Protein AF-A0A661P0Q5-F1 (afdb_monomer)

Nearest PDB structures (foldseek):
  8glv-assembly1_Eb  TM=7.085E-01  e=5.669E-01  Chlamydomonas reinhardtii
  8ebs-assembly1_H  TM=3.332E-01  e=5.774E-02  Homo sapiens

Sequence (485 aa):
MFAKGRRFFLLPCLLALVVTNSSCSRRFPGGDLSALDQKLLGICRDGPGAVAVLDERYDDYWGNGYDTTSYLMLGEEEGGSTTGAPTRRMAVHHLVLKIVSPRGTKNASTFTVEHYREKVPPVEVHLWAADGHEKKVNVQATRTVPLVDWPCENGFPRQTTFRIGPLAVGDIVEIIKPVSGPNQLIWHFGSSRFCVQRSRVVFGHPDDEYRADMQALVVDASGGVKLTSLPGEYPLTFELTRPLPPLSPERIPFVLLSPHCPGWSNLRGRIFKTALWMARAGKVTGRKQVNPFLASSVKDNQKARRIATLASWMNRSIHLDPAPATYWYRWMPVEPAFKTASKRHGPPGNWAVLAFRVLEDAGLKPRLALIHSNPKNPFQHDIPTVAQMDTLAVVVDDETGKTHWLVPGIEYQPEDQPPGSLRGKKALLLERWWLDREQGAGRCQPELETTFSCQISTPEPVELQLVSIGYEEQQQQVERGATLH

pLDDT: mean 80.76, std 18.38, range [28.03, 97.88]

Structure (mmCIF, N/CA/C/O backbone):
data_AF-A0A661P0Q5-F1
#
_entry.id   AF-A0A661P0Q5-F1
#
loop_
_atom_site.group_PDB
_atom_site.id
_atom_site.type_symbol
_atom_site.label_atom_id
_atom_site.label_alt_id
_atom_site.label_comp_id
_atom_site.label_asym_id
_atom_site.label_entity_id
_atom_site.label_seq_id
_atom_site.pdbx_PDB_ins_code
_atom_site.Cartn_x
_atom_site.Cartn_y
_atom_site.Cartn_z
_atom_site.occupancy
_atom_site.B_iso_or_equiv
_atom_site.auth_seq_id
_atom_site.auth_comp_id
_atom_site.auth_asym_id
_atom_site.auth_atom_id
_atom_site.pdbx_PDB_model_num
ATOM 1 N N . MET A 1 1 ? 93.547 -6.691 -13.076 1.00 34.06 1 MET A N 1
ATOM 2 C CA . MET A 1 1 ? 93.535 -5.212 -13.105 1.00 34.06 1 MET A CA 1
ATOM 3 C C . MET A 1 1 ? 92.593 -4.755 -14.202 1.00 34.06 1 MET A C 1
ATOM 5 O O . MET A 1 1 ? 92.570 -5.361 -15.262 1.00 34.06 1 MET A O 1
ATOM 9 N N . PHE A 1 2 ? 91.775 -3.762 -13.867 1.00 33.06 2 PHE A N 1
ATOM 10 C CA . PHE A 1 2 ? 90.702 -3.140 -14.641 1.00 33.06 2 PHE A CA 1
ATOM 11 C C . PHE A 1 2 ? 90.992 -2.927 -16.134 1.00 33.06 2 PHE A C 1
ATOM 13 O O . PHE A 1 2 ? 92.068 -2.447 -16.470 1.00 33.06 2 PHE A O 1
ATOM 20 N N . ALA A 1 3 ? 89.981 -3.124 -16.991 1.00 28.03 3 ALA A N 1
ATOM 21 C CA . ALA A 1 3 ? 89.328 -2.008 -17.692 1.00 28.03 3 ALA A CA 1
ATOM 22 C C . ALA A 1 3 ? 88.179 -2.455 -18.626 1.00 28.03 3 ALA A C 1
ATOM 24 O O . ALA A 1 3 ? 88.265 -3.486 -19.282 1.00 28.03 3 ALA A O 1
ATOM 25 N N . LYS A 1 4 ? 87.202 -1.538 -18.754 1.00 32.31 4 LYS A N 1
ATOM 26 C CA . LYS A 1 4 ? 86.130 -1.396 -19.768 1.00 32.31 4 LYS A CA 1
ATOM 27 C C . LYS A 1 4 ? 84.891 -2.281 -19.565 1.00 32.31 4 LYS A C 1
ATOM 29 O O . LYS A 1 4 ? 84.988 -3.487 -19.459 1.00 32.31 4 LYS A O 1
ATOM 34 N N . GLY A 1 5 ? 83.668 -1.759 -19.529 1.00 30.59 5 GLY A N 1
ATOM 35 C CA . GLY A 1 5 ? 83.180 -0.407 -19.803 1.00 30.59 5 GLY A CA 1
ATOM 36 C C . GLY A 1 5 ? 81.699 -0.507 -20.184 1.00 30.59 5 GLY A C 1
ATOM 37 O O . GLY A 1 5 ? 81.347 -1.231 -21.104 1.00 30.59 5 GLY A O 1
ATOM 38 N N . ARG A 1 6 ? 80.841 0.176 -19.422 1.00 34.22 6 ARG A N 1
ATOM 39 C CA . ARG A 1 6 ? 79.371 0.199 -19.521 1.00 34.22 6 ARG A CA 1
ATOM 40 C C . ARG A 1 6 ? 78.865 0.703 -20.882 1.00 34.22 6 ARG A C 1
ATOM 42 O O . ARG A 1 6 ? 79.407 1.687 -21.377 1.00 34.22 6 ARG A O 1
ATOM 49 N N . ARG A 1 7 ? 77.726 0.160 -21.342 1.00 32.09 7 ARG A N 1
ATOM 50 C CA . ARG A 1 7 ? 76.443 0.862 -21.633 1.00 32.09 7 ARG A CA 1
ATOM 51 C C . ARG A 1 7 ? 75.564 -0.017 -22.539 1.00 32.09 7 ARG A C 1
ATOM 53 O O . ARG A 1 7 ? 75.745 -0.023 -23.749 1.00 32.09 7 ARG A O 1
ATOM 60 N N . PHE A 1 8 ? 74.589 -0.715 -21.956 1.00 31.81 8 PHE A N 1
ATOM 61 C CA . PHE A 1 8 ? 73.425 -1.190 -22.707 1.00 31.81 8 PHE A CA 1
ATOM 62 C C . PHE A 1 8 ? 72.398 -0.056 -22.740 1.00 31.81 8 PHE A C 1
ATOM 64 O O . PHE A 1 8 ? 71.901 0.375 -21.701 1.00 31.81 8 PHE A O 1
ATOM 71 N N . PHE A 1 9 ? 72.142 0.459 -23.940 1.00 35.09 9 PHE A N 1
ATOM 72 C CA . PHE A 1 9 ? 71.012 1.331 -24.227 1.00 35.09 9 PHE A CA 1
ATOM 73 C C . PHE A 1 9 ? 69.733 0.487 -24.194 1.00 35.09 9 PHE A C 1
ATOM 75 O O . PHE A 1 9 ? 69.545 -0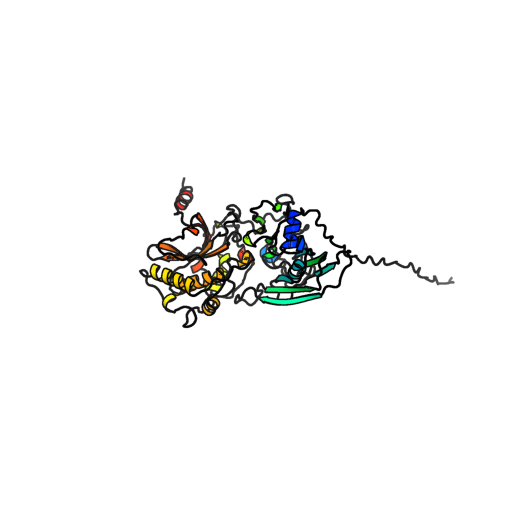.398 -25.025 1.00 35.09 9 PHE A O 1
ATOM 82 N N . LEU A 1 10 ? 68.860 0.766 -23.227 1.00 32.22 10 LEU A N 1
ATOM 83 C CA . LEU A 1 10 ? 67.457 0.364 -23.260 1.00 32.22 10 LEU A CA 1
ATOM 84 C C . LEU A 1 10 ? 66.751 1.231 -24.310 1.00 32.22 10 LEU A C 1
ATOM 86 O O . LEU A 1 10 ? 66.451 2.396 -24.056 1.00 32.22 10 LEU A O 1
ATOM 90 N N . LEU A 1 11 ? 66.521 0.668 -25.496 1.00 30.98 11 LEU A N 1
ATOM 91 C CA . LEU A 1 11 ? 65.540 1.186 -26.446 1.00 30.98 11 LEU A CA 1
ATOM 92 C C . LEU A 1 11 ? 64.176 0.572 -26.078 1.00 30.98 11 LEU A C 1
ATOM 94 O O . LEU A 1 11 ? 64.074 -0.657 -26.037 1.00 30.98 11 LEU A O 1
ATOM 98 N N . PRO A 1 12 ? 63.132 1.369 -25.799 1.00 37.09 12 PRO A N 1
ATOM 99 C CA . PRO A 1 12 ? 61.809 0.831 -25.541 1.00 37.09 12 PRO A CA 1
ATOM 100 C C . PRO A 1 12 ? 61.201 0.377 -26.871 1.00 37.09 12 PRO A C 1
ATOM 102 O O . PRO A 1 12 ? 61.012 1.175 -27.790 1.00 37.09 12 PRO A O 1
ATOM 105 N N . CYS A 1 13 ? 60.872 -0.911 -26.970 1.00 30.06 13 CYS A N 1
ATOM 106 C CA . CYS A 1 13 ? 59.882 -1.372 -27.932 1.00 30.06 13 CYS A CA 1
ATOM 107 C C . CYS A 1 13 ? 58.560 -0.672 -27.603 1.00 30.06 13 CYS A C 1
ATOM 109 O O . CYS A 1 13 ? 57.865 -1.041 -26.658 1.00 30.06 13 CYS A O 1
ATOM 111 N N . LEU A 1 14 ? 58.229 0.341 -28.403 1.00 33.12 14 LEU A N 1
ATOM 112 C CA . LEU A 1 14 ? 56.874 0.817 -28.654 1.00 33.12 14 LEU A CA 1
ATOM 113 C C . LEU A 1 14 ? 56.063 -0.336 -29.270 1.00 33.12 14 LEU A C 1
ATOM 115 O O . LEU A 1 14 ? 55.764 -0.359 -30.459 1.00 33.12 14 LEU A O 1
ATOM 119 N N . LEU A 1 15 ? 55.724 -1.326 -28.447 1.00 36.19 15 LEU A N 1
ATOM 120 C CA . LEU A 1 15 ? 54.552 -2.151 -28.671 1.00 36.19 15 LEU A CA 1
ATOM 121 C C . LEU A 1 15 ? 53.373 -1.253 -28.327 1.00 36.19 15 LEU A C 1
ATOM 123 O O . LEU A 1 15 ? 53.051 -1.027 -27.162 1.00 36.19 15 LEU A O 1
ATOM 127 N N . ALA A 1 16 ? 52.798 -0.673 -29.377 1.00 34.09 16 ALA A N 1
ATOM 128 C CA . ALA A 1 16 ? 51.480 -0.086 -29.343 1.00 34.09 16 ALA A CA 1
ATOM 129 C C . ALA A 1 16 ? 50.526 -1.126 -28.741 1.00 34.09 16 ALA A C 1
ATOM 131 O O . ALA A 1 16 ? 50.064 -2.039 -29.425 1.00 34.09 16 ALA A O 1
ATOM 132 N N . LEU A 1 17 ? 50.252 -0.989 -27.441 1.00 33.41 17 LEU A N 1
ATOM 133 C CA . LEU A 1 17 ? 48.995 -1.428 -26.871 1.00 33.41 17 LEU A CA 1
ATOM 134 C C . LEU A 1 17 ? 47.929 -0.697 -27.681 1.00 33.41 17 LEU A C 1
ATOM 136 O O . LEU A 1 17 ? 47.610 0.466 -27.431 1.00 33.41 17 LEU A O 1
ATOM 140 N N . VAL A 1 18 ? 47.396 -1.388 -28.683 1.00 33.22 18 VAL A N 1
ATOM 141 C CA . VAL A 1 18 ? 46.027 -1.176 -29.113 1.00 33.22 18 VAL A CA 1
ATOM 142 C C . VAL A 1 18 ? 45.204 -1.472 -27.868 1.00 33.22 18 VAL A C 1
ATOM 144 O O . VAL A 1 18 ? 44.826 -2.605 -27.591 1.00 33.22 18 VAL A O 1
ATOM 147 N N . VAL A 1 19 ? 45.004 -0.428 -27.064 1.00 34.47 19 VAL A N 1
ATOM 148 C CA . VAL A 1 19 ? 43.847 -0.299 -26.200 1.00 34.47 19 VAL A CA 1
ATOM 149 C C . VAL A 1 19 ? 42.690 -0.381 -27.179 1.00 34.47 19 VAL A C 1
ATOM 151 O O . VAL A 1 19 ? 42.285 0.611 -27.784 1.00 34.47 19 VAL A O 1
ATOM 154 N N . THR A 1 20 ? 42.211 -1.599 -27.423 1.00 32.69 20 THR A N 1
ATOM 155 C CA . THR A 1 20 ? 40.845 -1.789 -27.859 1.00 32.69 20 THR A CA 1
ATOM 156 C C . THR A 1 20 ? 40.036 -1.129 -26.761 1.00 32.69 20 THR A C 1
ATOM 158 O O . THR A 1 20 ? 39.829 -1.694 -25.688 1.00 32.69 20 THR A O 1
ATOM 161 N N . ASN A 1 21 ? 39.667 0.126 -27.013 1.00 29.28 21 ASN A N 1
ATOM 162 C CA . ASN A 1 21 ? 38.467 0.732 -26.489 1.00 29.28 21 ASN A CA 1
ATOM 163 C C . ASN A 1 21 ? 37.340 -0.217 -26.887 1.00 29.28 21 ASN A C 1
ATOM 165 O O . ASN A 1 21 ? 36.649 -0.012 -27.881 1.00 29.28 21 ASN A O 1
ATOM 169 N N . SER A 1 22 ? 37.189 -1.288 -26.116 1.00 31.92 22 SER A N 1
ATOM 170 C CA . SER A 1 22 ? 35.931 -1.962 -25.900 1.00 31.92 22 SER A CA 1
ATOM 171 C C . SER A 1 22 ? 35.077 -0.921 -25.195 1.00 31.92 22 SER A C 1
ATOM 173 O O . SER A 1 22 ? 34.890 -0.949 -23.982 1.00 31.92 22 SER A O 1
ATOM 175 N N . SER A 1 23 ? 34.618 0.076 -25.951 1.00 31.69 23 SER A N 1
ATOM 176 C CA . SER A 1 23 ? 33.371 0.729 -25.639 1.00 31.69 23 SER A CA 1
ATOM 177 C C . SER A 1 23 ? 32.404 -0.426 -25.424 1.00 31.69 23 SER A C 1
ATOM 179 O O . SER A 1 23 ? 32.074 -1.151 -26.364 1.00 31.69 23 SER A O 1
ATOM 181 N N . CYS A 1 24 ? 32.043 -0.675 -24.163 1.00 38.50 24 CYS A N 1
ATOM 182 C CA . CYS A 1 24 ? 30.873 -1.464 -23.822 1.00 38.50 24 CYS A CA 1
ATOM 183 C C . CYS A 1 24 ? 29.704 -0.769 -24.518 1.00 38.50 24 CYS A C 1
ATOM 185 O O . CYS A 1 24 ? 29.083 0.136 -23.964 1.00 38.50 24 CYS A O 1
ATOM 187 N N . SER A 1 25 ? 29.483 -1.107 -25.786 1.00 49.12 25 SER A N 1
ATOM 188 C CA . SER A 1 25 ? 28.341 -0.650 -26.550 1.00 49.12 25 SER A CA 1
ATOM 189 C C . SER A 1 25 ? 27.152 -1.291 -25.862 1.00 49.12 25 SER A C 1
ATOM 191 O O . SER A 1 25 ? 26.976 -2.510 -25.891 1.00 49.12 25 SER A O 1
ATOM 193 N N . ARG A 1 26 ? 26.406 -0.469 -25.117 1.00 61.59 26 ARG A N 1
ATOM 194 C CA . ARG A 1 26 ? 25.197 -0.916 -24.433 1.00 61.59 26 ARG A CA 1
ATOM 195 C C . ARG A 1 26 ? 24.293 -1.542 -25.486 1.00 61.59 26 ARG A C 1
ATOM 197 O O . ARG A 1 26 ? 24.024 -0.948 -26.532 1.00 61.59 26 ARG A O 1
ATOM 204 N N . ARG A 1 27 ? 23.913 -2.794 -25.249 1.00 74.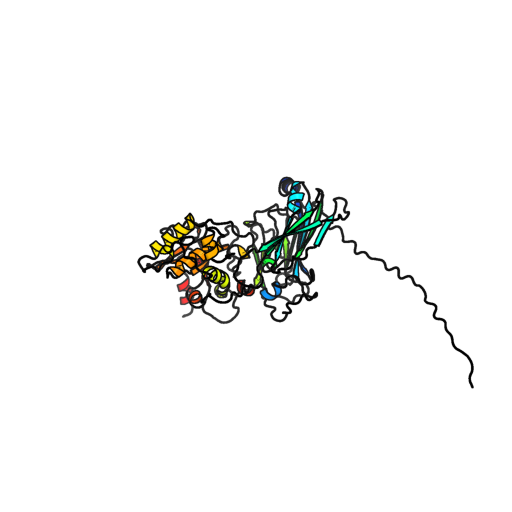06 27 ARG A N 1
ATOM 205 C CA . ARG A 1 27 ? 23.159 -3.584 -26.215 1.00 74.06 27 ARG A CA 1
ATOM 206 C C . ARG A 1 27 ? 21.744 -3.023 -26.289 1.00 74.06 27 ARG A C 1
ATOM 208 O O . ARG A 1 27 ? 21.093 -2.888 -25.262 1.00 74.06 27 ARG A O 1
ATOM 215 N N . PHE A 1 28 ? 21.269 -2.741 -27.500 1.00 77.25 28 PHE A N 1
ATOM 216 C CA . PHE A 1 28 ? 19.864 -2.422 -27.740 1.00 77.25 28 PHE A CA 1
ATOM 217 C C . PHE A 1 28 ? 18.984 -3.520 -27.113 1.00 77.25 28 PHE A C 1
ATOM 219 O O . PHE A 1 28 ? 19.135 -4.685 -27.503 1.00 77.25 28 PHE A O 1
ATOM 226 N N . PRO A 1 29 ? 18.087 -3.193 -26.164 1.00 75.81 29 PRO A N 1
ATOM 227 C CA . PRO A 1 29 ? 17.374 -4.203 -25.375 1.00 75.81 29 PRO A CA 1
ATOM 228 C C . PRO A 1 29 ? 16.369 -5.025 -26.199 1.00 75.81 29 PRO A C 1
ATOM 230 O O . PRO A 1 29 ? 15.844 -6.027 -25.721 1.00 75.81 29 PRO A O 1
ATOM 233 N N . GLY A 1 30 ? 16.133 -4.652 -27.463 1.00 65.12 30 GLY A N 1
ATOM 234 C CA . GLY A 1 30 ? 15.101 -5.257 -28.291 1.00 65.12 30 GLY A CA 1
ATOM 235 C C . GLY A 1 30 ? 13.707 -4.843 -27.818 1.00 65.12 30 GLY A C 1
ATOM 236 O O . GLY A 1 30 ? 13.472 -4.517 -26.661 1.00 65.12 30 GLY A O 1
ATOM 237 N N . GLY A 1 31 ? 12.750 -4.813 -28.738 1.00 76.38 31 GLY A N 1
ATOM 238 C CA . GLY A 1 31 ? 11.346 -4.533 -28.426 1.00 76.38 31 GLY A CA 1
ATOM 239 C C . GLY A 1 31 ? 10.449 -5.536 -29.122 1.00 76.38 31 GLY A C 1
ATOM 240 O O . GLY A 1 31 ? 9.504 -5.127 -29.793 1.00 76.38 31 GLY A O 1
ATOM 241 N N . ASP A 1 32 ? 10.827 -6.814 -29.066 1.00 79.25 32 ASP A N 1
ATOM 242 C CA . ASP A 1 32 ? 10.106 -7.872 -29.758 1.00 79.25 32 ASP A CA 1
ATOM 243 C C . ASP A 1 32 ? 8.740 -8.105 -29.106 1.00 79.25 32 ASP A C 1
ATOM 245 O O . ASP A 1 32 ? 8.640 -8.526 -27.953 1.00 79.25 32 ASP A O 1
ATOM 249 N N . LEU A 1 33 ? 7.693 -7.823 -29.877 1.00 82.69 33 LEU A N 1
ATOM 250 C CA . LEU A 1 33 ? 6.298 -7.980 -29.480 1.00 82.69 33 LEU A CA 1
ATOM 251 C C . LEU A 1 33 ? 5.699 -9.299 -29.989 1.00 82.69 33 LEU A C 1
ATOM 253 O O . LEU A 1 33 ? 4.492 -9.484 -29.871 1.00 82.69 33 LEU A O 1
ATOM 257 N N . SER A 1 34 ? 6.505 -10.202 -30.562 1.00 79.38 34 SER A N 1
ATOM 258 C CA . SER A 1 34 ? 6.051 -11.478 -31.135 1.00 79.38 34 SER A CA 1
ATOM 259 C C . SER A 1 34 ? 5.292 -12.365 -30.142 1.00 79.38 34 SER A C 1
ATOM 261 O O . SER A 1 34 ? 4.410 -13.121 -30.542 1.00 79.38 34 SER A O 1
ATOM 263 N N . ALA A 1 35 ? 5.586 -12.236 -28.845 1.00 75.38 35 ALA A N 1
ATOM 264 C CA . ALA A 1 35 ? 4.898 -12.959 -27.777 1.00 75.38 35 ALA A CA 1
ATOM 265 C C . ALA A 1 35 ? 3.490 -12.412 -27.457 1.00 75.38 35 ALA A C 1
ATOM 267 O O . ALA A 1 35 ? 2.753 -13.041 -26.698 1.00 75.38 35 ALA A O 1
ATOM 268 N N . LEU A 1 36 ? 3.108 -11.245 -27.992 1.00 79.94 36 LEU A N 1
ATOM 269 C CA . LEU A 1 36 ? 1.754 -10.707 -27.875 1.00 79.94 36 LEU A CA 1
ATOM 270 C C . LEU A 1 36 ? 0.910 -11.180 -29.058 1.00 79.94 36 LEU A C 1
ATOM 272 O O . LEU A 1 36 ? 1.233 -10.905 -30.214 1.00 79.94 36 LEU A O 1
ATOM 276 N N . ASP A 1 37 ? -0.221 -11.826 -28.777 1.00 86.19 37 ASP A N 1
ATOM 277 C CA . ASP A 1 37 ? -1.197 -12.096 -29.827 1.00 86.19 37 ASP A CA 1
ATOM 278 C C . ASP A 1 37 ? -1.773 -10.783 -30.405 1.00 86.19 37 ASP A C 1
ATOM 280 O O . ASP A 1 37 ? -1.732 -9.715 -29.781 1.00 86.19 37 ASP A O 1
ATOM 284 N N . GLN A 1 38 ? -2.325 -10.849 -31.621 1.00 86.81 38 GLN A N 1
ATOM 285 C CA . GLN A 1 38 ? -2.831 -9.663 -32.326 1.00 86.81 38 GLN A CA 1
ATOM 286 C C . GLN A 1 38 ? -3.961 -8.950 -31.575 1.00 86.81 38 GLN A C 1
ATOM 288 O O . GLN A 1 38 ? -4.089 -7.728 -31.664 1.00 86.81 38 GLN A O 1
ATOM 293 N N . LYS A 1 39 ? -4.773 -9.690 -30.814 1.00 88.94 39 LYS A N 1
ATOM 294 C CA . LYS A 1 39 ? -5.885 -9.124 -30.050 1.00 88.94 39 LYS A CA 1
ATOM 295 C C . LYS A 1 39 ? -5.356 -8.308 -28.873 1.00 88.94 39 LYS A C 1
ATOM 297 O O . LYS A 1 39 ? -5.792 -7.175 -28.674 1.00 88.94 39 LYS A O 1
ATOM 302 N N . LEU A 1 40 ? -4.403 -8.849 -28.118 1.00 85.56 40 LEU A N 1
ATOM 303 C CA . LEU A 1 40 ? -3.769 -8.161 -27.003 1.00 85.56 40 LEU A CA 1
ATOM 304 C C . LEU A 1 40 ? -2.943 -6.972 -27.494 1.00 85.56 40 LEU A C 1
ATOM 306 O O . LEU A 1 40 ? -3.053 -5.890 -26.926 1.00 85.56 40 LEU A O 1
ATOM 310 N N . LEU A 1 41 ? -2.198 -7.120 -28.591 1.00 86.94 41 LEU A N 1
ATOM 311 C CA . LEU A 1 41 ? -1.476 -6.007 -29.204 1.00 86.94 41 LEU A CA 1
ATOM 312 C C . LEU A 1 41 ? -2.423 -4.877 -29.643 1.00 86.94 41 LEU A C 1
ATOM 314 O O . LEU A 1 41 ? -2.098 -3.706 -29.439 1.00 86.94 41 LEU A O 1
ATOM 318 N N . GLY A 1 42 ? -3.599 -5.214 -30.185 1.00 87.69 42 GLY A N 1
ATOM 319 C CA . GLY A 1 42 ? -4.671 -4.254 -30.471 1.00 87.69 42 GLY A CA 1
ATOM 320 C C . GLY A 1 42 ? -5.112 -3.495 -29.217 1.00 87.69 42 GLY A C 1
ATOM 321 O O . GLY A 1 42 ? -5.041 -2.268 -29.184 1.00 87.69 42 GLY A O 1
ATOM 322 N N . ILE A 1 43 ? -5.430 -4.214 -28.132 1.00 88.69 43 ILE A N 1
ATOM 323 C CA . ILE A 1 43 ? -5.768 -3.614 -26.825 1.00 88.69 43 ILE A CA 1
ATOM 324 C C . ILE A 1 43 ? -4.652 -2.677 -26.341 1.00 88.69 43 ILE A C 1
ATOM 326 O O . ILE A 1 43 ? -4.929 -1.582 -25.849 1.00 88.69 43 ILE A O 1
ATOM 330 N N . CYS A 1 44 ? -3.389 -3.077 -26.491 1.00 87.62 44 CYS A N 1
ATOM 331 C CA . CYS A 1 44 ? -2.241 -2.282 -26.066 1.00 87.62 44 CYS A CA 1
ATOM 332 C C . CYS A 1 44 ? -2.050 -1.015 -26.906 1.00 87.62 44 CYS A C 1
ATOM 334 O O . CYS A 1 44 ? -1.677 0.020 -26.356 1.00 87.62 44 CYS A O 1
ATOM 336 N N . ARG A 1 45 ? -2.312 -1.069 -28.218 1.00 88.81 45 ARG A N 1
ATOM 337 C CA . ARG A 1 45 ? -2.226 0.090 -29.121 1.00 88.81 45 ARG A CA 1
ATOM 338 C C . ARG A 1 45 ? -3.344 1.098 -28.868 1.00 88.81 45 ARG A C 1
ATOM 340 O O . ARG A 1 45 ? -3.049 2.289 -28.725 1.00 88.81 45 ARG A O 1
ATOM 347 N N . ASP A 1 46 ? -4.576 0.609 -28.758 1.00 87.25 46 ASP A N 1
ATOM 348 C CA . ASP A 1 46 ? -5.787 1.429 -28.632 1.00 87.25 46 ASP A CA 1
ATOM 349 C C . ASP A 1 46 ? -5.985 1.959 -27.199 1.00 87.25 46 ASP A C 1
ATOM 351 O O . ASP A 1 46 ? -6.518 3.051 -26.979 1.00 87.25 46 ASP A O 1
ATOM 355 N N . GLY A 1 47 ? -5.520 1.200 -26.203 1.00 85.81 47 GLY A N 1
ATOM 356 C CA . GLY A 1 47 ? -5.598 1.540 -24.786 1.00 85.81 47 GLY A CA 1
ATOM 357 C C . GLY A 1 47 ? -4.392 2.355 -24.290 1.00 85.81 47 GLY A C 1
ATOM 358 O O . GLY A 1 47 ? -4.386 3.579 -24.425 1.00 85.81 47 GLY A O 1
ATOM 359 N N . PRO A 1 48 ? -3.394 1.726 -23.639 1.00 85.88 48 PRO A N 1
ATOM 360 C CA . PRO A 1 48 ? -2.279 2.415 -22.982 1.00 85.88 48 PRO A CA 1
ATOM 361 C C . PRO A 1 48 ? -1.253 3.016 -23.955 1.00 85.88 48 PRO A C 1
ATOM 363 O O . PRO A 1 48 ? -0.565 3.976 -23.609 1.00 85.88 48 PRO A O 1
ATOM 366 N N . GLY A 1 49 ? -1.132 2.464 -25.162 1.00 90.38 49 GLY A N 1
ATOM 367 C CA . GLY A 1 49 ? -0.222 2.918 -26.211 1.00 90.38 49 GLY A CA 1
ATOM 368 C C . GLY A 1 49 ? 1.257 2.584 -26.003 1.00 90.38 49 GLY A C 1
ATOM 369 O O . GLY A 1 49 ? 2.077 2.915 -26.860 1.00 90.38 49 GLY A O 1
ATOM 370 N N . ALA A 1 50 ? 1.612 1.934 -24.895 1.00 92.69 50 ALA A N 1
ATOM 371 C CA . ALA A 1 50 ? 2.958 1.454 -24.603 1.00 92.69 50 ALA A CA 1
ATOM 372 C C . ALA A 1 50 ? 2.911 0.072 -23.934 1.00 92.69 50 ALA A C 1
ATOM 374 O O . ALA A 1 50 ? 1.968 -0.250 -23.201 1.00 92.69 50 ALA A O 1
ATOM 375 N N . VAL A 1 51 ? 3.937 -0.730 -24.212 1.00 94.81 51 VAL A N 1
ATOM 376 C CA . VAL A 1 51 ? 4.105 -2.099 -23.715 1.00 94.81 51 VAL A CA 1
ATOM 377 C C . VAL A 1 51 ? 5.403 -2.173 -22.918 1.00 94.81 51 VAL A C 1
ATOM 379 O O . VAL A 1 51 ? 6.453 -1.826 -23.451 1.00 94.81 51 VAL A O 1
ATOM 382 N N . ALA A 1 52 ? 5.345 -2.648 -21.677 1.00 94.19 52 ALA A N 1
ATOM 383 C CA . ALA A 1 52 ? 6.521 -3.074 -20.932 1.00 94.19 52 ALA A CA 1
ATOM 384 C C . ALA A 1 52 ? 6.981 -4.433 -21.469 1.00 94.19 52 ALA A C 1
ATOM 386 O O . ALA A 1 52 ? 6.356 -5.463 -21.208 1.00 94.19 52 ALA A O 1
ATOM 387 N N . VAL A 1 53 ? 8.032 -4.416 -22.288 1.00 94.06 53 VAL A N 1
ATOM 388 C CA . VAL A 1 53 ? 8.628 -5.630 -22.871 1.00 94.06 53 VAL A CA 1
ATOM 389 C C . VAL A 1 53 ? 9.546 -6.340 -21.874 1.00 94.06 53 VAL A C 1
ATOM 391 O O . VAL A 1 53 ? 9.769 -7.543 -21.995 1.00 94.06 53 VAL A O 1
ATOM 394 N N . LEU A 1 54 ? 10.015 -5.596 -20.871 1.00 93.56 54 LEU A N 1
ATOM 395 C CA . LEU A 1 54 ? 10.749 -6.071 -19.708 1.00 93.56 54 LEU A CA 1
ATOM 396 C C . LEU A 1 54 ? 10.331 -5.231 -18.498 1.00 93.56 54 LEU A C 1
ATOM 398 O O . LEU A 1 54 ? 10.325 -4.005 -18.591 1.00 93.56 54 LEU A O 1
ATOM 402 N N . ASP A 1 55 ? 9.980 -5.876 -17.392 1.00 95.69 55 ASP A N 1
ATOM 403 C CA . ASP A 1 55 ? 9.632 -5.221 -16.131 1.00 95.69 55 ASP A CA 1
ATOM 404 C C . ASP A 1 55 ? 10.197 -6.041 -14.966 1.00 95.69 55 ASP A C 1
ATOM 406 O O . ASP A 1 55 ? 9.589 -7.024 -14.531 1.00 95.69 55 ASP A O 1
ATOM 410 N N . GLU A 1 56 ? 11.405 -5.695 -14.527 1.00 96.00 56 GLU A N 1
ATOM 411 C CA . GLU A 1 56 ? 12.198 -6.512 -13.613 1.00 96.00 56 GLU A CA 1
ATOM 412 C C . GLU A 1 56 ? 12.575 -5.796 -12.321 1.00 96.00 56 GLU A C 1
ATOM 414 O O . GLU A 1 56 ? 12.984 -4.634 -12.333 1.00 96.00 56 GLU A O 1
ATOM 419 N N . ARG A 1 57 ? 12.526 -6.529 -11.207 1.00 94.38 57 ARG A N 1
ATOM 420 C CA . ARG A 1 57 ? 13.163 -6.144 -9.941 1.00 94.38 57 ARG A CA 1
ATOM 421 C C . ARG A 1 57 ? 14.239 -7.149 -9.569 1.00 94.38 57 ARG A C 1
ATOM 423 O O . ARG A 1 57 ? 13.969 -8.346 -9.546 1.00 94.38 57 ARG A O 1
ATOM 430 N N . TYR A 1 58 ? 15.420 -6.662 -9.216 1.00 92.19 58 TYR A N 1
ATOM 431 C CA . TYR A 1 58 ? 16.536 -7.464 -8.705 1.00 92.19 58 TYR A CA 1
ATOM 432 C C . TYR A 1 58 ? 17.340 -6.666 -7.671 1.00 92.19 58 TYR A C 1
ATOM 434 O O . TYR A 1 58 ? 17.183 -5.449 -7.589 1.00 92.19 58 TYR A O 1
ATOM 442 N N . ASP A 1 59 ? 18.174 -7.333 -6.873 1.00 88.06 59 ASP A N 1
ATOM 443 C CA . ASP A 1 59 ? 19.128 -6.660 -5.984 1.00 88.06 59 ASP A CA 1
ATOM 444 C C . ASP A 1 59 ? 20.492 -6.525 -6.681 1.00 88.06 59 ASP A C 1
ATOM 446 O O . ASP A 1 59 ? 20.960 -7.479 -7.298 1.00 88.06 59 ASP A O 1
ATOM 450 N N . ASP A 1 60 ? 21.120 -5.345 -6.617 1.00 85.31 60 ASP A N 1
ATOM 451 C CA . ASP A 1 60 ? 22.402 -5.047 -7.286 1.00 85.31 60 ASP A CA 1
ATOM 452 C C . ASP A 1 60 ? 23.186 -3.935 -6.569 1.00 85.31 60 ASP A C 1
ATOM 454 O O . ASP A 1 60 ? 22.623 -3.138 -5.817 1.00 85.31 60 ASP A O 1
ATOM 458 N N . TYR A 1 61 ? 24.489 -3.837 -6.832 1.00 81.94 61 TYR A N 1
ATOM 459 C CA . TYR A 1 61 ? 25.403 -2.791 -6.352 1.00 81.94 61 TYR A CA 1
ATOM 460 C C . TYR A 1 61 ? 25.285 -1.487 -7.158 1.00 81.94 61 TYR A C 1
ATOM 462 O O . TYR A 1 61 ? 26.270 -0.811 -7.466 1.00 81.94 61 TYR A O 1
ATOM 470 N N . TRP 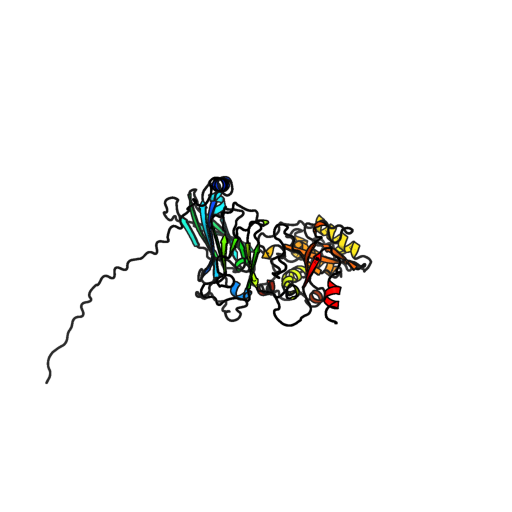A 1 62 ? 24.061 -1.125 -7.526 1.00 83.38 62 TRP A N 1
ATOM 471 C CA . TRP A 1 62 ? 23.768 0.055 -8.325 1.00 83.38 62 TRP A CA 1
ATOM 472 C C . TRP A 1 62 ? 23.539 1.295 -7.445 1.00 83.38 62 TRP A C 1
ATOM 474 O O . TRP A 1 62 ? 23.202 1.211 -6.263 1.00 83.38 62 TRP A O 1
ATOM 484 N N . GLY A 1 63 ? 23.729 2.490 -8.016 1.00 71.94 63 GLY A N 1
ATOM 485 C CA . GLY A 1 63 ? 23.315 3.748 -7.381 1.00 71.94 63 GLY A CA 1
ATOM 486 C C . GLY A 1 63 ? 24.023 4.087 -6.061 1.00 71.94 63 GLY A C 1
ATOM 487 O O . GLY A 1 63 ? 23.511 4.915 -5.303 1.00 71.94 63 GLY A O 1
ATOM 488 N N . ASN A 1 64 ? 25.184 3.476 -5.786 1.00 74.44 64 ASN A N 1
ATOM 489 C CA . ASN A 1 64 ? 25.958 3.611 -4.543 1.00 74.44 64 ASN A CA 1
ATOM 490 C C . ASN A 1 64 ? 25.144 3.297 -3.269 1.00 74.44 64 ASN A C 1
ATOM 492 O O . ASN A 1 64 ? 25.304 3.983 -2.257 1.00 74.44 64 ASN A O 1
ATOM 496 N N . GLY A 1 65 ? 24.231 2.319 -3.327 1.00 71.88 65 GLY A N 1
ATOM 497 C CA . GLY A 1 65 ? 23.418 1.926 -2.170 1.00 71.88 65 GLY A CA 1
ATOM 498 C C . GLY A 1 65 ? 22.485 3.040 -1.681 1.00 71.88 65 GLY A C 1
ATOM 499 O O . GLY A 1 65 ? 22.389 3.298 -0.481 1.00 71.88 65 GLY A O 1
ATOM 500 N N . TYR A 1 66 ? 21.822 3.742 -2.609 1.00 77.06 66 TYR A N 1
ATOM 501 C CA . TYR A 1 66 ? 20.971 4.907 -2.327 1.00 77.06 66 TYR A CA 1
ATOM 502 C C . TYR A 1 66 ? 19.943 4.670 -1.201 1.00 77.06 66 TYR A C 1
ATOM 504 O O . TYR A 1 66 ? 19.707 5.555 -0.364 1.00 77.06 66 TYR A O 1
ATOM 512 N N . ASP A 1 67 ? 19.362 3.470 -1.147 1.00 73.75 67 ASP A N 1
ATOM 513 C CA . ASP A 1 67 ? 18.444 3.058 -0.091 1.00 73.75 67 ASP A CA 1
ATOM 514 C C . ASP A 1 67 ? 18.781 1.656 0.429 1.00 73.75 67 ASP A C 1
ATOM 516 O O . ASP A 1 67 ? 18.696 0.675 -0.304 1.00 73.75 67 ASP A O 1
ATOM 520 N N . THR A 1 68 ? 19.131 1.584 1.713 1.00 63.56 68 THR A N 1
ATOM 521 C CA . THR A 1 68 ? 19.530 0.360 2.419 1.00 63.56 68 THR A CA 1
ATOM 522 C C . THR A 1 68 ? 18.442 -0.118 3.383 1.00 63.56 68 THR A C 1
ATOM 524 O O . THR A 1 68 ? 18.744 -0.832 4.333 1.00 63.56 68 THR A O 1
ATOM 527 N N . THR A 1 69 ? 17.193 0.328 3.214 1.00 64.56 69 THR A N 1
ATOM 528 C CA . THR A 1 69 ? 16.101 0.018 4.152 1.00 64.56 69 THR A CA 1
ATOM 529 C C . THR A 1 69 ? 15.788 -1.479 4.232 1.00 64.56 69 THR A C 1
ATOM 531 O O . THR A 1 69 ? 15.371 -1.938 5.290 1.00 64.56 69 THR A O 1
ATOM 534 N N . SER A 1 70 ? 16.025 -2.260 3.172 1.00 60.41 70 SER A N 1
ATOM 535 C CA . SER A 1 70 ? 15.886 -3.724 3.183 1.00 60.41 70 SER A CA 1
ATOM 536 C C . SER A 1 70 ? 16.649 -4.354 4.343 1.00 60.41 70 SER A C 1
ATOM 538 O O . SER A 1 70 ? 16.064 -5.131 5.080 1.00 60.41 70 SER A O 1
ATOM 540 N N . TYR A 1 71 ? 17.899 -3.949 4.568 1.00 60.88 71 TYR A N 1
ATOM 541 C CA . TYR A 1 71 ? 18.748 -4.455 5.652 1.00 60.88 71 TYR A CA 1
ATOM 542 C C . TYR A 1 71 ? 18.134 -4.245 7.042 1.00 60.88 71 TYR A C 1
ATOM 544 O O . TYR A 1 71 ? 18.142 -5.151 7.870 1.00 60.88 71 TYR A O 1
ATOM 552 N N . LEU A 1 72 ? 17.542 -3.068 7.267 1.00 58.91 72 LEU A N 1
ATOM 553 C CA . LEU A 1 72 ? 16.845 -2.745 8.515 1.00 58.91 72 LEU A CA 1
ATOM 554 C C . LEU A 1 72 ? 15.599 -3.626 8.682 1.00 58.91 72 LEU A C 1
ATOM 556 O O . LEU A 1 72 ? 15.392 -4.239 9.722 1.00 58.91 72 LEU A O 1
ATOM 560 N N . MET A 1 73 ? 14.788 -3.760 7.628 1.00 59.25 73 MET A N 1
ATOM 561 C CA . MET A 1 73 ? 13.560 -4.568 7.669 1.00 59.25 73 MET A CA 1
ATOM 562 C C . MET A 1 73 ? 13.816 -6.079 7.773 1.00 59.25 73 MET A C 1
ATOM 564 O O . MET A 1 73 ? 12.915 -6.812 8.173 1.00 59.25 73 MET A O 1
ATOM 568 N N . LEU A 1 74 ? 15.012 -6.537 7.397 1.00 59.78 74 LEU A N 1
ATOM 569 C CA . LEU A 1 74 ? 15.422 -7.941 7.396 1.00 59.78 74 LEU A CA 1
ATOM 570 C C . LEU A 1 74 ? 16.259 -8.333 8.628 1.00 59.78 74 LEU A C 1
ATOM 572 O O . LEU A 1 74 ? 16.731 -9.467 8.677 1.00 59.78 74 LEU A O 1
ATOM 576 N N . GLY A 1 75 ? 16.427 -7.437 9.612 1.00 52.19 75 GLY A N 1
ATOM 577 C CA . GLY A 1 75 ? 17.099 -7.736 10.884 1.00 52.19 75 GLY A CA 1
ATOM 578 C C . GLY A 1 75 ? 18.625 -7.863 10.801 1.00 52.19 75 GLY A C 1
ATOM 579 O O . GLY A 1 75 ? 19.239 -8.469 11.674 1.00 52.19 75 GLY A O 1
ATOM 580 N N . GLU A 1 76 ? 19.257 -7.302 9.768 1.00 53.94 76 GLU A N 1
ATOM 581 C CA . GLU A 1 76 ? 20.714 -7.335 9.584 1.00 53.94 76 GLU A CA 1
ATOM 582 C C . GLU A 1 76 ? 21.374 -6.184 10.373 1.00 53.94 76 GLU A C 1
ATOM 584 O O . GLU A 1 76 ? 21.909 -5.225 9.811 1.00 53.94 76 GLU A O 1
ATOM 589 N N . GLU A 1 77 ? 21.280 -6.247 11.707 1.00 45.75 77 GLU A N 1
ATOM 590 C CA . GLU A 1 77 ? 21.627 -5.143 12.622 1.00 45.75 77 GLU A CA 1
ATOM 591 C C . GLU A 1 77 ? 23.134 -4.802 12.705 1.00 45.75 77 GLU A C 1
ATOM 593 O O . GLU A 1 77 ? 23.488 -3.733 13.201 1.00 45.75 77 GLU A O 1
ATOM 598 N N . GLU A 1 78 ? 24.048 -5.609 12.150 1.00 40.38 78 GLU A N 1
ATOM 599 C CA . GLU A 1 78 ? 25.502 -5.346 12.236 1.00 40.38 78 GLU A CA 1
ATOM 600 C C . GLU A 1 78 ? 26.126 -4.643 11.006 1.00 40.38 78 GLU A C 1
ATOM 602 O O . GLU A 1 78 ? 27.333 -4.412 10.954 1.00 40.38 78 GLU A O 1
ATOM 607 N N . GLY A 1 79 ? 25.327 -4.209 10.022 1.00 38.72 79 GLY A N 1
ATOM 608 C CA . GLY A 1 79 ? 25.828 -3.540 8.805 1.00 38.72 79 GLY A CA 1
ATOM 609 C C . GLY A 1 79 ? 25.837 -2.001 8.822 1.00 38.72 79 GLY A C 1
ATOM 610 O O . GLY A 1 79 ? 26.138 -1.371 7.803 1.00 38.72 79 GLY A O 1
ATOM 611 N N . GLY A 1 80 ? 25.451 -1.367 9.933 1.00 37.47 80 GLY A N 1
ATOM 612 C CA . GLY A 1 80 ? 25.032 0.038 10.003 1.00 37.47 80 GLY A CA 1
ATOM 613 C C . GLY A 1 80 ? 26.133 1.102 9.901 1.00 37.47 80 GLY A C 1
ATOM 614 O O . GLY A 1 80 ? 26.442 1.775 10.877 1.00 37.47 80 GLY A O 1
ATOM 615 N N . SER A 1 81 ? 26.652 1.373 8.700 1.00 35.41 81 SER A N 1
ATOM 616 C CA . SER A 1 81 ? 27.191 2.710 8.375 1.00 35.41 81 SER A CA 1
ATOM 617 C C . SER A 1 81 ? 26.141 3.505 7.589 1.00 35.41 81 SER A C 1
ATOM 619 O O . SER A 1 81 ? 25.653 3.065 6.554 1.00 35.41 81 SER A O 1
ATOM 621 N N . THR A 1 82 ? 25.765 4.686 8.066 1.00 44.97 82 THR A N 1
ATOM 622 C CA . THR A 1 82 ? 24.854 5.625 7.381 1.00 44.97 82 THR A CA 1
ATOM 623 C C . THR A 1 82 ? 25.548 6.430 6.274 1.00 44.97 82 THR A C 1
ATOM 625 O O . THR A 1 82 ? 24.946 7.320 5.672 1.00 44.97 82 THR A O 1
ATOM 628 N N . THR A 1 83 ? 26.810 6.116 5.981 1.00 41.28 83 THR A N 1
ATOM 629 C CA . THR A 1 83 ? 27.618 6.733 4.931 1.00 41.28 83 THR A CA 1
ATOM 630 C C . THR A 1 83 ? 27.585 5.859 3.679 1.00 41.28 83 THR A C 1
ATOM 632 O O . THR A 1 83 ? 27.723 4.645 3.770 1.00 41.28 83 THR A O 1
ATOM 635 N N . GLY A 1 84 ? 27.343 6.468 2.511 1.00 44.28 84 GLY A N 1
ATOM 636 C CA . GLY A 1 84 ? 27.156 5.794 1.219 1.00 44.28 84 GLY A CA 1
ATOM 637 C C . GLY A 1 84 ? 28.370 4.985 0.760 1.00 44.28 84 GLY A C 1
ATOM 638 O O . GLY A 1 84 ? 29.137 5.439 -0.087 1.00 44.28 84 GLY A O 1
ATOM 639 N N . ALA A 1 85 ? 28.545 3.796 1.330 1.00 47.38 85 ALA A N 1
ATOM 640 C CA . ALA A 1 85 ? 29.546 2.842 0.904 1.00 47.38 85 ALA A CA 1
ATOM 641 C C . ALA A 1 85 ? 29.129 2.260 -0.463 1.00 47.38 85 ALA A C 1
ATOM 643 O O . ALA A 1 85 ? 28.025 1.725 -0.579 1.00 47.38 85 ALA A O 1
ATOM 644 N N . PRO A 1 86 ? 29.995 2.314 -1.492 1.00 49.66 86 PRO A N 1
ATOM 645 C CA . PRO A 1 86 ? 29.714 1.794 -2.837 1.00 49.66 86 PRO A CA 1
ATOM 646 C C . PRO A 1 86 ? 29.586 0.259 -2.901 1.00 49.66 86 PRO A C 1
ATOM 648 O O . PRO A 1 86 ? 29.403 -0.301 -3.973 1.00 49.66 86 PRO A O 1
ATOM 651 N N . THR A 1 87 ? 29.677 -0.433 -1.764 1.00 60.84 87 THR A N 1
ATOM 652 C CA . THR A 1 87 ? 29.633 -1.894 -1.637 1.00 60.84 87 THR A CA 1
ATOM 653 C C . THR A 1 87 ? 28.298 -2.412 -1.107 1.00 60.84 87 THR A C 1
ATOM 655 O O . THR A 1 87 ? 28.231 -3.551 -0.658 1.00 60.84 87 THR A O 1
ATOM 658 N N . ARG A 1 88 ? 27.235 -1.600 -1.099 1.00 71.00 88 ARG A N 1
ATOM 659 C CA . ARG A 1 88 ? 25.919 -2.048 -0.625 1.00 71.00 88 ARG A CA 1
ATOM 660 C C . ARG A 1 88 ? 24.959 -2.292 -1.770 1.00 71.00 88 ARG A C 1
ATOM 662 O O . ARG A 1 88 ? 24.778 -1.423 -2.621 1.00 71.00 88 ARG A O 1
ATOM 669 N N . ARG A 1 89 ? 24.342 -3.474 -1.744 1.00 78.56 89 ARG A N 1
ATOM 670 C CA . ARG A 1 89 ? 23.281 -3.850 -2.672 1.00 78.56 89 ARG A CA 1
ATOM 671 C C . ARG A 1 89 ? 22.031 -3.041 -2.368 1.00 78.56 89 ARG A C 1
ATOM 673 O O . ARG A 1 89 ? 21.809 -2.601 -1.239 1.00 78.56 89 ARG A O 1
ATOM 680 N N . MET A 1 90 ? 21.203 -2.863 -3.377 1.00 83.88 90 MET A N 1
ATOM 681 C CA . MET A 1 90 ? 19.867 -2.328 -3.215 1.00 83.88 90 MET A CA 1
ATOM 682 C C . MET A 1 90 ? 18.921 -2.941 -4.233 1.00 83.88 90 MET A C 1
ATOM 684 O O . MET A 1 90 ? 19.353 -3.384 -5.294 1.00 83.88 90 MET A O 1
ATOM 688 N N . ALA A 1 91 ? 17.628 -2.888 -3.936 1.00 88.88 91 ALA A N 1
ATOM 689 C CA . ALA A 1 91 ? 16.611 -3.274 -4.894 1.00 88.88 91 ALA A CA 1
ATOM 690 C C . ALA A 1 91 ? 16.537 -2.246 -6.032 1.00 88.88 91 ALA A C 1
ATOM 692 O O . ALA A 1 91 ? 16.368 -1.041 -5.809 1.00 88.88 91 ALA A O 1
ATOM 693 N N . VAL A 1 92 ? 16.629 -2.736 -7.260 1.00 92.38 92 VAL A N 1
ATOM 694 C CA . VAL A 1 92 ? 16.597 -1.964 -8.500 1.00 92.38 92 VAL A CA 1
ATOM 695 C C . VAL A 1 92 ? 15.390 -2.397 -9.316 1.00 92.38 92 VAL A C 1
ATOM 697 O O . VAL A 1 92 ? 15.073 -3.579 -9.396 1.00 92.38 92 VAL A O 1
ATOM 700 N N . HIS A 1 93 ? 14.712 -1.427 -9.924 1.00 95.50 93 HIS A N 1
ATOM 701 C CA . HIS A 1 93 ? 13.676 -1.641 -10.925 1.00 95.50 93 HIS A CA 1
ATOM 702 C C . HIS A 1 93 ? 14.238 -1.293 -12.301 1.00 95.50 93 HIS A C 1
ATOM 704 O O . HIS A 1 93 ? 14.621 -0.147 -12.544 1.00 95.50 93 HIS A O 1
ATOM 710 N N . HIS A 1 94 ? 14.241 -2.276 -13.193 1.00 96.19 94 HIS A N 1
ATOM 711 C CA . HIS A 1 94 ? 14.592 -2.154 -14.596 1.00 96.19 94 HIS A CA 1
ATOM 712 C C . HIS A 1 94 ? 13.349 -2.345 -15.474 1.00 96.19 94 HIS A C 1
ATOM 714 O O . HIS A 1 94 ? 12.734 -3.407 -15.506 1.00 96.19 94 HIS A O 1
ATOM 720 N N . LEU A 1 95 ? 12.970 -1.290 -16.188 1.00 96.38 95 LEU A N 1
ATOM 721 C CA . LEU A 1 95 ? 11.782 -1.242 -17.031 1.00 96.38 95 LEU A CA 1
ATOM 722 C C . LEU A 1 95 ? 12.168 -0.887 -18.464 1.00 96.38 95 LEU A C 1
ATOM 724 O O . LEU A 1 95 ? 12.731 0.179 -18.697 1.00 96.38 95 LEU A O 1
ATOM 728 N N . VAL A 1 96 ? 11.772 -1.715 -19.430 1.00 96.81 96 VAL A N 1
ATOM 729 C CA . VAL A 1 96 ? 11.908 -1.426 -20.863 1.00 96.81 96 VAL A CA 1
ATOM 730 C C . VAL A 1 96 ? 10.524 -1.291 -21.486 1.00 96.81 96 VAL A C 1
ATOM 732 O O . VAL A 1 96 ? 9.727 -2.231 -21.502 1.00 96.81 96 VAL A O 1
ATOM 735 N N . LEU A 1 97 ? 10.233 -0.111 -22.028 1.00 96.38 97 LEU A N 1
ATOM 736 C CA . LEU A 1 97 ? 8.967 0.239 -22.664 1.00 96.38 97 LEU A CA 1
ATOM 737 C C . LEU A 1 97 ? 9.134 0.353 -24.179 1.00 96.38 97 LEU A C 1
ATOM 739 O O . LEU A 1 97 ? 9.961 1.125 -24.653 1.00 96.38 97 LEU A O 1
ATOM 743 N N . LYS A 1 98 ? 8.273 -0.316 -24.949 1.00 96.38 98 LYS A N 1
ATOM 744 C CA . LYS A 1 98 ? 8.079 -0.069 -26.384 1.00 96.38 98 LYS A CA 1
ATOM 745 C C . LYS A 1 98 ? 6.866 0.830 -26.595 1.00 96.38 98 LYS A C 1
ATOM 747 O O . LYS A 1 98 ? 5.748 0.477 -26.208 1.00 96.38 98 LYS A O 1
ATOM 752 N N . ILE A 1 99 ? 7.058 1.974 -27.250 1.00 95.75 99 ILE A N 1
ATOM 753 C CA . ILE A 1 99 ? 5.961 2.888 -27.585 1.00 95.75 99 ILE A CA 1
ATOM 754 C C . ILE A 1 99 ? 5.312 2.438 -28.893 1.00 95.75 99 ILE A C 1
ATOM 756 O O . ILE A 1 99 ? 5.962 2.389 -29.936 1.00 95.75 99 ILE A O 1
ATOM 760 N N . VAL A 1 100 ? 4.014 2.142 -28.850 1.00 94.69 100 VAL A N 1
ATOM 761 C CA . VAL A 1 100 ? 3.261 1.596 -29.991 1.00 94.69 100 VAL A CA 1
ATOM 762 C C . VAL A 1 100 ? 2.157 2.524 -30.500 1.00 94.69 100 VAL A C 1
ATOM 764 O O . VAL A 1 100 ? 1.594 2.264 -31.559 1.00 94.69 100 VAL A O 1
ATOM 767 N N . SER A 1 101 ? 1.852 3.617 -29.791 1.00 95.00 101 SER A N 1
ATOM 768 C CA . SER A 1 101 ? 0.928 4.654 -30.266 1.00 95.00 101 SER A CA 1
ATOM 769 C C . SER A 1 101 ? 1.248 6.042 -29.684 1.00 95.00 101 SER A C 1
ATOM 771 O O . SER A 1 101 ? 1.992 6.144 -28.703 1.00 95.00 101 SER A O 1
ATOM 773 N N . PRO A 1 102 ? 0.684 7.136 -30.240 1.00 94.31 102 PRO A N 1
ATOM 774 C CA . PRO A 1 102 ? 0.873 8.488 -29.705 1.00 94.31 102 PRO A CA 1
ATOM 775 C C . PRO A 1 102 ? 0.409 8.646 -28.252 1.00 94.31 102 PRO A C 1
ATOM 777 O O . PRO A 1 102 ? 0.950 9.453 -27.507 1.00 94.31 102 PRO A O 1
ATOM 780 N N . ARG A 1 103 ? -0.572 7.858 -27.801 1.00 93.31 103 ARG A N 1
ATOM 781 C CA . ARG A 1 103 ? -0.977 7.854 -26.388 1.00 93.31 103 ARG A CA 1
ATOM 782 C C . ARG A 1 103 ? 0.120 7.280 -25.488 1.00 93.31 103 ARG A C 1
ATOM 784 O O . ARG A 1 103 ? 0.312 7.755 -24.368 1.00 93.31 103 ARG A O 1
ATOM 791 N N . GLY A 1 104 ? 0.882 6.324 -26.014 1.00 92.75 104 GLY A N 1
ATOM 792 C CA . GLY A 1 104 ? 2.036 5.732 -25.353 1.00 92.75 104 GLY A CA 1
ATOM 793 C C . GLY A 1 104 ? 3.146 6.723 -25.061 1.00 92.75 104 GLY A C 1
ATOM 794 O O . GLY A 1 104 ? 3.744 6.634 -23.998 1.00 92.75 104 GLY A O 1
ATOM 795 N N . THR A 1 105 ? 3.391 7.704 -25.937 1.00 94.38 105 THR A N 1
ATOM 796 C CA . THR A 1 105 ? 4.425 8.724 -25.685 1.00 94.38 105 THR A CA 1
ATOM 797 C C . THR A 1 105 ? 4.081 9.541 -24.443 1.00 94.38 105 THR A C 1
ATOM 799 O O . THR A 1 105 ? 4.920 9.713 -23.562 1.00 94.38 105 THR A O 1
ATOM 802 N N . LYS A 1 106 ? 2.819 9.965 -24.303 1.00 92.62 106 LYS A N 1
ATOM 803 C CA . LYS A 1 106 ? 2.333 10.671 -23.112 1.00 92.62 106 LYS A CA 1
ATOM 804 C C . LYS A 1 106 ? 2.433 9.791 -21.867 1.00 92.62 106 LYS A C 1
ATOM 806 O O . LYS A 1 106 ? 2.923 10.255 -20.839 1.00 92.62 106 LYS A O 1
ATOM 811 N N . ASN A 1 107 ? 2.028 8.527 -21.963 1.00 91.50 107 ASN A N 1
ATOM 812 C CA . ASN A 1 107 ? 2.076 7.598 -20.837 1.00 91.50 107 ASN A CA 1
ATOM 813 C C . ASN A 1 107 ? 3.506 7.206 -20.444 1.00 91.50 107 ASN A C 1
ATOM 815 O O . ASN A 1 107 ? 3.736 6.982 -19.267 1.00 91.50 107 ASN A O 1
ATOM 819 N N . ALA A 1 108 ? 4.465 7.157 -21.364 1.00 94.06 108 ALA A N 1
ATOM 820 C CA . ALA A 1 108 ? 5.866 6.855 -21.065 1.00 94.06 108 ALA A CA 1
ATOM 821 C C . ALA A 1 108 ? 6.681 8.099 -20.664 1.00 94.06 108 ALA A C 1
ATOM 823 O O . ALA A 1 108 ? 7.721 7.973 -20.027 1.00 94.06 108 ALA A O 1
ATOM 824 N N . SER A 1 109 ? 6.205 9.311 -20.979 1.00 95.31 109 SER A N 1
ATOM 825 C CA . SER A 1 109 ? 6.932 10.560 -20.699 1.00 95.31 109 SER A CA 1
ATOM 826 C C . SER A 1 109 ? 7.091 10.897 -19.218 1.00 95.31 109 SER A C 1
ATOM 828 O O . SER A 1 109 ? 7.800 11.847 -18.892 1.00 95.31 109 SER A O 1
ATOM 830 N N . THR A 1 110 ? 6.427 10.175 -18.314 1.00 95.62 110 THR A N 1
ATOM 831 C CA . THR A 1 110 ? 6.522 10.413 -16.874 1.00 95.62 110 THR A CA 1
ATOM 832 C C . THR A 1 110 ? 6.592 9.120 -16.084 1.00 95.62 110 THR A C 1
ATOM 834 O O . THR A 1 110 ? 5.820 8.180 -16.304 1.00 95.62 110 THR A O 1
ATOM 837 N N . PHE A 1 111 ? 7.459 9.101 -15.081 1.00 94.81 111 PHE A N 1
ATOM 838 C CA . PHE A 1 111 ? 7.512 8.031 -14.096 1.00 94.81 111 PHE A CA 1
ATOM 839 C C . PHE A 1 111 ? 7.772 8.600 -12.707 1.00 94.81 111 PHE A C 1
ATOM 841 O O . PHE A 1 111 ? 8.245 9.726 -12.552 1.00 94.81 111 PHE A O 1
ATOM 848 N N . THR A 1 112 ? 7.424 7.823 -11.690 1.00 93.31 112 THR A N 1
ATOM 849 C CA . THR A 1 112 ? 7.625 8.187 -10.292 1.00 93.31 112 THR A CA 1
ATOM 850 C C . THR A 1 112 ? 8.592 7.219 -9.626 1.00 93.31 112 THR A C 1
ATOM 852 O O . THR A 1 112 ? 8.678 6.036 -9.985 1.00 93.31 112 THR A O 1
ATOM 855 N N . VAL A 1 113 ? 9.336 7.756 -8.665 1.00 91.50 113 VAL A N 1
ATOM 856 C CA . VAL A 1 113 ? 10.166 7.015 -7.719 1.00 91.50 113 VAL A CA 1
ATOM 857 C C . VAL A 1 113 ? 9.689 7.410 -6.330 1.00 91.50 113 VAL A C 1
ATOM 859 O O . VAL A 1 113 ? 9.700 8.595 -5.991 1.00 91.50 113 VAL A O 1
ATOM 862 N N . GLU A 1 114 ? 9.244 6.438 -5.545 1.00 88.31 114 GLU A N 1
ATOM 863 C CA . GLU A 1 114 ? 9.024 6.631 -4.112 1.00 88.31 114 GLU A CA 1
ATOM 864 C C . GLU A 1 114 ? 10.348 6.394 -3.392 1.00 88.31 114 GLU A C 1
ATOM 866 O O . GLU A 1 114 ? 11.049 5.454 -3.743 1.00 88.31 114 GLU A O 1
ATOM 871 N N . HIS A 1 115 ? 10.729 7.255 -2.450 1.00 83.88 115 HIS A N 1
ATOM 872 C CA . HIS A 1 115 ? 12.016 7.175 -1.756 1.00 83.88 115 HIS A CA 1
ATOM 873 C C . HIS A 1 115 ? 11.987 7.859 -0.387 1.00 83.88 115 HIS A C 1
ATOM 875 O O . HIS A 1 115 ? 11.182 8.749 -0.137 1.00 83.88 115 HIS A O 1
ATOM 881 N N . TYR A 1 116 ? 12.914 7.478 0.491 1.00 77.50 116 TYR A N 1
ATOM 882 C CA . TYR A 1 116 ? 12.972 7.955 1.880 1.00 77.50 116 TYR A CA 1
ATOM 883 C C . TYR A 1 116 ? 14.070 8.999 2.128 1.00 77.50 116 TYR A C 1
ATOM 885 O O . TYR A 1 116 ? 14.105 9.670 3.163 1.00 77.50 116 TYR A O 1
ATOM 893 N N . ARG A 1 117 ? 14.970 9.183 1.158 1.00 76.06 117 ARG A N 1
ATOM 894 C CA . ARG A 1 117 ? 16.052 10.172 1.227 1.00 76.06 117 ARG A CA 1
ATOM 895 C C . ARG A 1 117 ? 15.569 11.555 0.798 1.00 76.06 117 ARG A C 1
ATOM 897 O O . ARG A 1 117 ? 14.661 11.679 -0.017 1.00 76.06 117 ARG A O 1
ATOM 904 N N . GLU A 1 118 ? 16.209 12.596 1.316 1.00 74.94 118 GLU A N 1
ATOM 905 C CA . GLU A 1 118 ? 15.993 13.974 0.849 1.00 74.94 118 GLU A CA 1
ATOM 906 C C . GLU A 1 118 ? 16.578 14.213 -0.54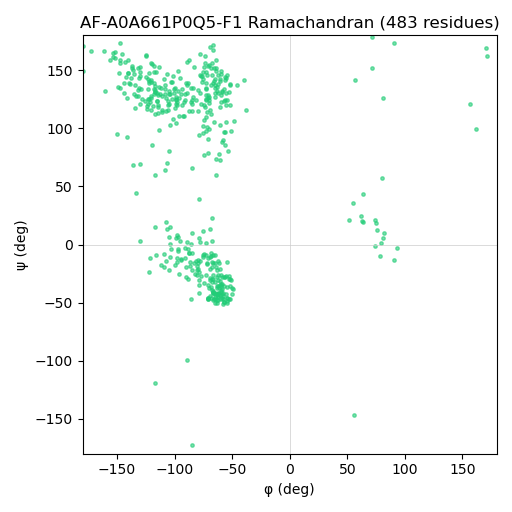2 1.00 74.94 118 GLU A C 1
ATOM 908 O O . GLU A 1 118 ? 16.002 14.938 -1.350 1.00 74.94 118 GLU A O 1
ATOM 913 N N . LYS A 1 119 ? 17.710 13.566 -0.837 1.00 83.00 119 LYS A N 1
ATOM 914 C CA . LYS A 1 119 ? 18.356 13.636 -2.145 1.00 83.00 119 LYS A CA 1
ATOM 915 C C . LYS A 1 119 ? 17.454 13.013 -3.210 1.00 83.00 119 LYS A C 1
ATOM 917 O O . LYS A 1 119 ? 16.921 11.926 -2.998 1.00 83.00 119 LYS A O 1
ATOM 922 N N . VAL A 1 120 ? 17.355 13.664 -4.369 1.00 88.00 120 VAL A N 1
ATOM 923 C CA . VAL A 1 120 ? 16.683 13.123 -5.561 1.00 88.00 120 VAL A CA 1
ATOM 924 C C . VAL A 1 120 ? 17.250 11.733 -5.884 1.00 88.00 120 VAL A C 1
ATOM 926 O O . VAL A 1 120 ? 18.477 11.580 -5.893 1.00 88.00 120 VAL A O 1
ATOM 929 N N . PRO A 1 121 ? 16.397 10.721 -6.119 1.00 90.56 121 PRO A N 1
ATOM 930 C CA . PRO A 1 121 ? 16.869 9.379 -6.416 1.00 90.56 121 PRO A CA 1
ATOM 931 C C . PRO A 1 121 ? 17.679 9.361 -7.713 1.00 90.56 121 PRO A C 1
ATOM 933 O O . PRO A 1 121 ? 17.284 10.029 -8.676 1.00 90.56 121 PRO A O 1
ATOM 936 N N . PRO A 1 122 ? 18.806 8.626 -7.756 1.00 91.62 122 PRO A N 1
ATOM 937 C CA . PRO A 1 122 ? 19.490 8.380 -9.012 1.00 91.62 122 PRO A CA 1
ATOM 938 C C . PRO A 1 122 ? 18.526 7.643 -9.941 1.00 91.62 122 PRO A C 1
ATOM 940 O O . PRO A 1 122 ? 17.735 6.822 -9.486 1.00 91.62 122 PRO A O 1
ATOM 943 N N . VAL A 1 123 ? 18.564 7.960 -11.228 1.00 94.88 123 VAL A N 1
ATOM 944 C CA . VAL A 1 123 ? 17.821 7.249 -12.272 1.00 94.88 123 VAL A CA 1
ATOM 945 C C . VAL A 1 123 ? 18.692 7.223 -13.520 1.00 94.88 123 VAL A C 1
ATOM 947 O O . VAL A 1 123 ? 19.330 8.227 -13.844 1.00 94.88 123 VAL A O 1
ATOM 950 N N . GLU A 1 124 ? 18.712 6.097 -14.218 1.00 95.19 124 GLU A N 1
ATOM 951 C CA . GLU A 1 124 ? 19.279 5.985 -15.561 1.00 95.19 124 GLU A CA 1
ATOM 952 C C . GLU A 1 124 ? 18.129 5.810 -16.548 1.00 95.19 124 GLU A C 1
ATOM 954 O O . GLU A 1 124 ? 17.188 5.055 -16.301 1.00 95.19 124 GLU A O 1
ATOM 959 N N . VAL A 1 125 ? 18.170 6.560 -17.648 1.00 96.06 125 VAL A N 1
ATOM 960 C CA . VAL A 1 125 ? 17.186 6.436 -18.721 1.00 96.06 125 VAL A CA 1
ATOM 961 C C . VAL A 1 125 ? 17.917 6.441 -20.044 1.00 96.06 125 VAL A C 1
ATOM 963 O O . VAL A 1 125 ? 18.696 7.355 -20.323 1.00 96.06 125 VAL A O 1
ATOM 966 N N . HIS A 1 126 ? 17.594 5.457 -20.869 1.00 95.31 126 HIS A N 1
ATOM 967 C CA . HIS A 1 126 ? 18.105 5.317 -22.221 1.00 95.31 126 HIS A CA 1
ATOM 968 C C . HIS A 1 126 ? 16.942 5.293 -23.197 1.00 95.31 126 HIS A C 1
ATOM 970 O O . HIS A 1 126 ? 15.834 4.850 -22.884 1.00 95.31 126 HIS A O 1
ATOM 976 N N . LEU A 1 127 ? 17.187 5.832 -24.384 1.00 95.12 127 LEU A N 1
ATOM 977 C CA . LEU A 1 127 ? 16.188 5.952 -25.428 1.00 95.12 127 LEU A CA 1
ATOM 978 C C . LEU A 1 127 ? 16.794 5.451 -26.726 1.00 95.12 127 LEU A C 1
ATOM 980 O O . LEU A 1 127 ? 17.828 5.953 -27.148 1.00 95.12 127 LEU A O 1
ATOM 984 N N . TRP A 1 128 ? 16.115 4.533 -27.398 1.00 94.94 128 TRP A N 1
ATOM 985 C CA . TRP A 1 128 ? 16.493 4.087 -28.733 1.00 94.94 128 TRP A CA 1
ATOM 986 C C . TRP A 1 128 ? 15.371 4.352 -29.717 1.00 94.94 128 TRP A C 1
ATOM 988 O O . TRP A 1 128 ? 14.190 4.175 -29.407 1.00 94.94 128 TRP A O 1
ATOM 998 N N . ALA A 1 129 ? 15.755 4.758 -30.919 1.00 92.00 129 ALA A N 1
ATOM 999 C CA . ALA A 1 129 ? 14.861 4.812 -32.059 1.00 92.00 129 ALA A CA 1
ATOM 1000 C C . ALA A 1 129 ? 14.424 3.405 -32.496 1.00 92.00 129 ALA A C 1
ATOM 1002 O O . ALA A 1 129 ? 14.998 2.383 -32.111 1.00 92.00 129 ALA A O 1
ATOM 1003 N N . ALA A 1 130 ? 13.410 3.355 -33.359 1.00 85.81 130 ALA A N 1
ATOM 1004 C CA . ALA A 1 130 ? 12.897 2.106 -33.914 1.00 85.81 130 ALA A CA 1
ATOM 1005 C C . ALA A 1 130 ? 13.927 1.324 -34.754 1.00 85.81 130 ALA A C 1
ATOM 1007 O O . ALA A 1 130 ? 13.812 0.106 -34.856 1.00 85.81 130 ALA A O 1
ATOM 1008 N N . ASP A 1 131 ? 14.911 2.010 -35.335 1.00 86.12 131 ASP A N 1
ATOM 1009 C CA . ASP A 1 131 ? 16.011 1.439 -36.124 1.00 86.12 131 ASP A CA 1
ATOM 1010 C C . ASP A 1 131 ? 17.210 0.984 -35.259 1.00 86.12 131 ASP A C 1
ATOM 1012 O O . ASP A 1 131 ? 18.196 0.477 -35.790 1.00 86.12 131 ASP A O 1
ATOM 1016 N N . GLY A 1 132 ? 17.124 1.146 -33.933 1.00 85.56 132 GLY A N 1
ATOM 1017 C CA . GLY A 1 132 ? 18.119 0.676 -32.973 1.00 85.56 132 GLY A CA 1
ATOM 1018 C C . GLY A 1 132 ? 19.203 1.683 -32.582 1.00 85.56 132 GLY A C 1
ATOM 1019 O O . GLY A 1 132 ? 20.003 1.358 -31.704 1.00 85.56 132 GLY A O 1
ATOM 1020 N N . HIS A 1 133 ? 19.245 2.895 -33.154 1.00 90.00 133 HIS A N 1
ATOM 1021 C CA . HIS A 1 133 ? 20.220 3.901 -32.711 1.00 90.00 133 HIS A CA 1
ATOM 1022 C C . HIS A 1 133 ? 19.815 4.538 -31.373 1.00 90.00 133 HIS A C 1
ATOM 1024 O O . HIS A 1 133 ? 18.642 4.839 -31.138 1.00 90.00 133 HIS A O 1
ATOM 1030 N N . GLU A 1 134 ? 20.789 4.770 -30.490 1.00 92.31 134 GLU A N 1
ATOM 1031 C CA . GLU A 1 134 ? 20.559 5.477 -29.226 1.00 92.31 134 GLU A CA 1
ATOM 1032 C C . GLU A 1 134 ? 20.337 6.977 -29.483 1.00 92.31 134 GLU A C 1
ATOM 1034 O O . GLU A 1 134 ? 21.066 7.628 -30.237 1.00 92.31 134 GLU A O 1
ATOM 1039 N N . LYS A 1 135 ? 19.307 7.534 -28.850 1.00 92.25 135 LYS A N 1
ATOM 1040 C CA . LYS A 1 135 ? 18.915 8.941 -28.911 1.00 92.25 135 LYS A CA 1
ATOM 1041 C C . LYS A 1 135 ? 19.283 9.620 -27.602 1.00 92.25 135 LYS A C 1
ATOM 1043 O O . LYS A 1 135 ? 19.135 9.059 -26.520 1.00 92.25 135 LYS A O 1
ATOM 1048 N N . LYS A 1 136 ? 19.652 10.899 -27.687 1.00 90.56 136 LYS A N 1
ATOM 1049 C CA . LYS A 1 136 ? 19.724 11.743 -26.491 1.00 90.56 136 LYS A CA 1
ATOM 1050 C C . LYS A 1 136 ? 18.334 11.871 -25.878 1.00 90.56 136 LYS A C 1
ATOM 1052 O O . LYS A 1 136 ? 17.370 12.191 -26.575 1.00 90.56 136 LYS A O 1
ATOM 1057 N N . VAL A 1 137 ? 18.263 11.674 -24.570 1.00 92.94 137 VAL A N 1
ATOM 1058 C CA . VAL A 1 137 ? 17.040 11.802 -23.789 1.00 92.94 137 VAL A CA 1
ATOM 1059 C C . VAL A 1 137 ? 17.253 12.818 -22.680 1.00 92.94 137 VAL A C 1
ATOM 1061 O O . VAL A 1 137 ? 18.270 12.802 -21.991 1.00 92.94 137 VAL A O 1
ATOM 1064 N N . ASN A 1 138 ? 16.292 13.722 -22.512 1.00 93.19 138 ASN A N 1
ATOM 1065 C CA . ASN A 1 138 ? 16.280 14.627 -21.376 1.00 93.19 138 ASN A CA 1
ATOM 1066 C C . ASN A 1 138 ? 15.472 13.980 -20.256 1.00 93.19 138 ASN A C 1
ATOM 1068 O O . ASN A 1 138 ? 14.292 13.664 -20.438 1.00 93.19 138 ASN A O 1
ATOM 1072 N N . VAL A 1 139 ? 16.112 13.820 -19.101 1.00 95.38 139 VAL A N 1
ATOM 1073 C CA . VAL A 1 139 ? 15.487 13.344 -17.869 1.00 95.38 139 VAL A CA 1
ATOM 1074 C C . VAL A 1 139 ? 15.534 14.473 -16.860 1.00 95.38 139 VAL A C 1
ATOM 1076 O O . VAL A 1 139 ? 16.603 14.997 -16.555 1.00 95.38 139 VAL A O 1
ATOM 1079 N N . GLN A 1 140 ? 14.377 14.859 -16.338 1.00 95.88 140 GLN A N 1
ATOM 1080 C CA . GLN A 1 140 ? 14.292 15.935 -15.359 1.00 95.88 140 GLN A CA 1
ATOM 1081 C C . GLN A 1 140 ? 13.396 15.524 -14.199 1.00 95.88 140 GLN A C 1
ATOM 1083 O O . GLN A 1 140 ? 12.244 15.143 -14.410 1.00 95.88 140 GLN A O 1
ATOM 1088 N N . ALA A 1 141 ? 13.899 15.656 -12.972 1.00 95.75 141 ALA A N 1
ATOM 1089 C CA . ALA A 1 141 ? 13.059 15.638 -11.783 1.00 95.75 141 ALA A CA 1
ATOM 1090 C C . ALA A 1 141 ? 12.197 16.908 -11.782 1.00 95.75 141 ALA A C 1
ATOM 1092 O O . ALA A 1 141 ? 12.712 18.020 -11.674 1.00 95.75 141 ALA A O 1
ATOM 1093 N N . THR A 1 142 ? 10.886 16.758 -11.958 1.00 95.75 142 THR A N 1
ATOM 1094 C CA . THR A 1 142 ? 9.965 17.898 -12.085 1.00 95.75 142 THR A CA 1
ATOM 1095 C C . THR A 1 142 ? 9.293 18.266 -10.773 1.00 95.75 142 THR A C 1
ATOM 1097 O O . THR A 1 142 ? 8.831 19.393 -10.615 1.00 95.75 142 THR A O 1
ATOM 1100 N N . ARG A 1 143 ? 9.160 17.307 -9.850 1.00 94.12 143 ARG A N 1
ATOM 1101 C CA . ARG A 1 143 ? 8.432 17.496 -8.593 1.00 94.12 143 ARG A CA 1
ATOM 1102 C C . ARG A 1 143 ? 8.851 16.450 -7.569 1.00 94.12 143 ARG A C 1
ATOM 1104 O O . ARG A 1 143 ? 8.797 15.270 -7.891 1.00 94.12 143 ARG A O 1
ATOM 1111 N N . THR A 1 144 ? 9.145 16.873 -6.344 1.00 91.12 144 THR A N 1
ATOM 1112 C CA . THR A 1 144 ? 9.308 15.991 -5.180 1.00 91.12 144 THR A CA 1
ATOM 1113 C C . THR A 1 144 ? 8.317 16.422 -4.111 1.00 91.12 144 THR A C 1
ATOM 1115 O O . THR A 1 144 ? 8.274 17.598 -3.754 1.00 91.12 144 THR A O 1
ATOM 1118 N N . VAL A 1 145 ? 7.490 15.494 -3.630 1.00 88.81 145 VAL A N 1
ATOM 1119 C CA . VAL A 1 145 ? 6.497 15.763 -2.578 1.00 88.81 145 VAL A CA 1
ATOM 1120 C C . VAL A 1 145 ? 6.578 14.721 -1.470 1.00 88.81 145 VAL A C 1
ATOM 1122 O O . VAL A 1 145 ? 6.812 13.551 -1.774 1.00 88.81 145 VAL A O 1
ATOM 1125 N N . PRO A 1 146 ? 6.379 15.104 -0.198 1.00 84.75 146 PRO A N 1
ATOM 1126 C CA . PRO A 1 146 ? 6.147 14.128 0.859 1.00 84.75 146 PRO A CA 1
ATOM 1127 C C . PRO A 1 146 ? 4.844 13.366 0.579 1.00 84.75 146 PRO A C 1
ATOM 1129 O O . PRO A 1 146 ? 3.841 13.973 0.202 1.00 84.75 146 PRO A O 1
ATOM 1132 N N . LEU A 1 147 ? 4.870 12.041 0.742 1.00 81.94 147 LEU A N 1
ATOM 1133 C CA . LEU A 1 147 ? 3.672 11.194 0.670 1.00 81.94 147 LEU A CA 1
ATOM 1134 C C . LEU A 1 147 ? 2.902 11.188 1.991 1.00 81.94 147 LEU A C 1
ATOM 1136 O O . LEU A 1 147 ? 1.696 10.957 2.005 1.00 81.94 147 LEU A O 1
ATOM 1140 N N . VAL A 1 148 ? 3.607 11.456 3.089 1.00 81.50 148 VAL A N 1
ATOM 1141 C CA . VAL A 1 148 ? 3.062 11.491 4.442 1.00 81.50 148 VAL A CA 1
ATOM 1142 C C . VAL A 1 148 ? 3.617 12.689 5.206 1.00 81.50 148 VAL A C 1
ATOM 1144 O O . VAL A 1 148 ? 4.725 13.159 4.959 1.00 81.50 148 VAL A O 1
ATOM 1147 N N . ASP A 1 149 ? 2.828 13.166 6.151 1.00 80.00 149 ASP A N 1
ATOM 1148 C CA . ASP A 1 149 ? 3.088 14.270 7.061 1.00 80.00 149 ASP A CA 1
ATOM 1149 C C . ASP A 1 149 ? 3.112 13.721 8.490 1.00 80.00 149 ASP A C 1
ATOM 1151 O O . ASP A 1 149 ? 2.276 14.034 9.340 1.00 80.00 149 ASP A O 1
ATOM 1155 N N . TRP A 1 150 ? 4.037 12.796 8.725 1.00 77.75 150 TRP A N 1
ATOM 1156 C CA . TRP A 1 150 ? 4.261 12.217 10.039 1.00 77.75 150 TRP A CA 1
ATOM 1157 C C . TRP A 1 150 ? 5.106 13.206 10.872 1.00 77.75 150 TRP A C 1
ATOM 1159 O O . TRP A 1 150 ? 6.071 13.744 10.361 1.00 77.75 150 TRP A O 1
ATOM 1169 N N . PRO A 1 151 ? 4.784 13.525 12.132 1.00 59.31 151 PRO A N 1
ATOM 1170 C CA . PRO A 1 151 ? 5.532 14.544 12.898 1.00 59.31 151 PRO A CA 1
ATOM 1171 C C . PRO A 1 151 ? 7.016 14.242 13.305 1.00 59.31 151 PRO A C 1
ATOM 1173 O O . PRO A 1 151 ? 7.468 14.790 14.306 1.00 59.31 151 PRO A O 1
ATOM 1176 N N . CYS A 1 152 ? 7.767 13.347 12.636 1.00 60.50 152 CYS A N 1
ATOM 1177 C CA . CYS A 1 152 ? 9.072 12.805 13.105 1.00 60.50 152 CYS A CA 1
ATOM 1178 C C . CYS A 1 152 ? 10.270 13.207 12.221 1.00 60.50 152 CYS A C 1
ATOM 1180 O O . CYS A 1 152 ? 10.270 12.945 11.036 1.00 60.50 152 CYS A O 1
ATOM 1182 N N . GLU A 1 153 ? 11.354 13.749 12.773 1.00 46.84 153 GLU A N 1
ATOM 1183 C CA . GLU A 1 153 ? 12.397 14.454 11.995 1.00 46.84 153 GLU A CA 1
ATOM 1184 C C . GLU A 1 153 ? 13.226 13.626 10.979 1.00 46.84 153 GLU A C 1
ATOM 1186 O O . GLU A 1 153 ? 13.922 14.228 10.167 1.00 46.84 153 GLU A O 1
ATOM 1191 N N . ASN A 1 154 ? 13.130 12.288 10.926 1.00 48.59 154 ASN A N 1
ATOM 1192 C CA . ASN A 1 154 ? 13.941 11.465 10.015 1.00 48.59 154 ASN A CA 1
ATOM 1193 C C . ASN A 1 154 ? 13.109 10.561 9.086 1.00 48.59 154 ASN A C 1
ATOM 1195 O O . ASN A 1 154 ? 12.443 9.634 9.537 1.00 48.59 154 ASN A O 1
ATOM 1199 N N . GLY A 1 155 ? 13.247 10.779 7.769 1.00 56.69 155 GLY A N 1
ATOM 1200 C CA . GLY A 1 155 ? 12.992 9.757 6.743 1.00 56.69 155 GLY A CA 1
ATOM 1201 C C . GLY A 1 155 ? 11.533 9.513 6.349 1.00 56.69 155 GLY A C 1
ATOM 1202 O O . GLY A 1 155 ? 11.069 8.381 6.408 1.00 56.69 155 GLY A O 1
ATOM 1203 N N . PHE A 1 156 ? 10.803 10.533 5.887 1.00 71.00 156 PHE A N 1
ATOM 1204 C CA . PHE A 1 156 ? 9.474 10.299 5.307 1.00 71.00 156 PHE A CA 1
ATOM 1205 C C . PHE A 1 156 ? 9.549 9.736 3.891 1.00 71.00 156 PHE A C 1
ATOM 1207 O O . PHE A 1 156 ? 10.401 10.179 3.109 1.00 71.00 156 PHE A O 1
ATOM 1214 N N . PRO A 1 157 ? 8.606 8.858 3.513 1.00 78.94 157 PRO A N 1
ATOM 1215 C CA . PRO A 1 157 ? 8.400 8.540 2.118 1.00 78.94 157 PRO A CA 1
ATOM 1216 C C . PRO A 1 157 ? 8.023 9.803 1.345 1.00 78.94 157 PRO A C 1
ATOM 1218 O O . PRO A 1 157 ? 7.120 10.565 1.700 1.00 78.94 157 PRO A O 1
ATOM 1221 N N . ARG A 1 158 ? 8.756 10.023 0.266 1.00 83.75 158 ARG A N 1
ATOM 1222 C CA . ARG A 1 158 ? 8.567 11.079 -0.718 1.00 83.75 158 ARG A CA 1
ATOM 1223 C C . ARG A 1 158 ? 8.335 10.425 -2.065 1.00 83.75 158 ARG A C 1
ATOM 1225 O O . ARG A 1 158 ? 8.781 9.309 -2.309 1.00 83.75 158 ARG A O 1
ATOM 1232 N N . GLN A 1 159 ? 7.685 11.146 -2.960 1.00 90.12 159 GLN A N 1
ATOM 1233 C CA . GLN A 1 159 ? 7.557 10.757 -4.351 1.00 90.12 159 GLN A CA 1
ATOM 1234 C C . GLN A 1 159 ? 8.205 11.824 -5.222 1.00 90.12 159 GLN A C 1
ATOM 1236 O O . GLN A 1 159 ? 7.776 12.981 -5.222 1.00 90.12 159 GLN A O 1
ATOM 1241 N N . THR A 1 160 ? 9.223 11.423 -5.981 1.00 93.38 160 THR A N 1
ATOM 1242 C CA . THR A 1 160 ? 9.800 12.247 -7.041 1.00 93.38 160 THR A CA 1
ATOM 1243 C C . THR A 1 160 ? 9.235 11.817 -8.387 1.00 93.38 160 THR A C 1
ATOM 1245 O O . THR A 1 160 ? 9.299 10.649 -8.765 1.00 93.38 160 THR A O 1
ATOM 1248 N N . THR A 1 161 ? 8.664 12.773 -9.115 1.00 96.19 161 THR A N 1
ATOM 1249 C CA . THR A 1 161 ? 8.205 12.609 -10.496 1.00 96.19 161 THR A CA 1
ATOM 1250 C C . THR A 1 161 ? 9.300 13.054 -11.450 1.00 96.19 161 THR A C 1
ATOM 1252 O O . THR A 1 161 ? 9.807 14.174 -11.342 1.00 96.19 161 THR A O 1
ATOM 1255 N N . PHE A 1 162 ? 9.614 12.195 -12.410 1.00 97.50 162 PHE A N 1
ATOM 1256 C CA . PHE A 1 162 ? 10.544 12.455 -13.493 1.00 97.50 162 PHE A CA 1
ATOM 1257 C C . PHE A 1 162 ? 9.790 12.592 -14.808 1.00 97.50 162 PHE A C 1
ATOM 1259 O O . PHE A 1 162 ? 8.827 11.864 -15.066 1.00 97.50 162 PHE A O 1
ATOM 1266 N N . ARG A 1 163 ? 10.256 13.512 -15.650 1.00 97.25 163 ARG A N 1
ATOM 1267 C CA . ARG A 1 163 ? 9.818 13.663 -17.034 1.00 97.25 163 ARG A CA 1
ATOM 1268 C C . ARG A 1 163 ? 10.919 13.192 -17.979 1.00 97.25 163 ARG A C 1
ATOM 1270 O O . ARG A 1 163 ? 12.080 13.536 -17.776 1.00 97.25 163 ARG A O 1
ATOM 1277 N N . ILE A 1 164 ? 10.521 12.454 -19.010 1.00 96.12 164 ILE A N 1
ATOM 1278 C CA . ILE A 1 164 ? 11.361 11.937 -20.090 1.00 96.12 164 ILE A CA 1
ATOM 1279 C C . ILE A 1 164 ? 10.895 12.565 -21.408 1.00 96.12 164 ILE A C 1
ATOM 1281 O O . ILE A 1 164 ? 9.696 12.589 -21.705 1.00 96.12 164 ILE A O 1
ATOM 1285 N N . GLY A 1 165 ? 11.826 13.057 -22.223 1.00 91.50 165 GLY A N 1
ATOM 1286 C CA . GLY A 1 165 ? 11.515 13.429 -23.601 1.00 91.50 165 GLY A CA 1
ATOM 1287 C C . GLY A 1 165 ? 12.704 13.959 -24.404 1.00 91.50 165 GLY A C 1
ATOM 1288 O O . GLY A 1 165 ? 13.757 14.234 -23.831 1.00 91.50 165 GLY A O 1
ATOM 1289 N N . PRO A 1 166 ? 12.533 14.146 -25.724 1.00 92.62 166 PRO A N 1
ATOM 1290 C CA . PRO A 1 166 ? 11.328 13.848 -26.513 1.00 92.62 166 PRO A CA 1
ATOM 1291 C C . PRO A 1 166 ? 11.137 12.341 -26.783 1.00 92.62 166 PRO A C 1
ATOM 1293 O O . PRO A 1 166 ? 12.114 11.617 -26.927 1.00 92.62 166 PRO A O 1
ATOM 1296 N N . LEU A 1 167 ? 9.879 11.886 -26.879 1.00 95.06 167 LEU A N 1
ATOM 1297 C CA . LEU A 1 167 ? 9.504 10.492 -27.174 1.00 95.06 167 LEU A CA 1
ATOM 1298 C C . LEU A 1 167 ? 8.652 10.416 -28.448 1.00 95.06 167 LEU A C 1
ATOM 1300 O O . LEU A 1 167 ? 7.758 11.243 -28.638 1.00 95.06 167 LEU A O 1
ATOM 1304 N N . ALA A 1 168 ? 8.887 9.404 -29.279 1.00 95.06 168 ALA A N 1
ATOM 1305 C CA . ALA A 1 168 ? 8.154 9.138 -30.514 1.00 95.06 168 ALA A CA 1
ATOM 1306 C C . ALA A 1 168 ? 7.573 7.714 -30.548 1.00 95.06 168 ALA A C 1
ATOM 1308 O O . ALA A 1 168 ? 7.971 6.829 -29.792 1.00 95.06 168 ALA A O 1
ATOM 1309 N N . VAL A 1 169 ? 6.603 7.488 -31.438 1.00 95.12 169 VAL A N 1
ATOM 1310 C CA . VAL A 1 169 ? 6.078 6.138 -31.693 1.00 95.12 169 VAL A CA 1
ATOM 1311 C C . VAL A 1 169 ? 7.179 5.278 -32.306 1.00 95.12 169 VAL A C 1
ATOM 1313 O O . VAL A 1 169 ? 7.875 5.720 -33.214 1.00 95.12 169 VAL A O 1
ATOM 1316 N N . GLY A 1 170 ? 7.329 4.052 -31.810 1.00 92.94 170 GLY A N 1
ATOM 1317 C CA . GLY A 1 170 ? 8.398 3.141 -32.204 1.00 92.94 170 GLY A CA 1
ATOM 1318 C C . GLY A 1 170 ? 9.657 3.251 -31.345 1.00 92.94 170 GLY A C 1
ATOM 1319 O O . GLY A 1 170 ? 10.466 2.324 -31.393 1.00 92.94 170 GLY A O 1
ATOM 1320 N N . ASP A 1 171 ? 9.807 4.294 -30.524 1.00 95.56 171 ASP A N 1
ATOM 1321 C CA . ASP A 1 171 ? 10.927 4.384 -29.586 1.00 95.56 171 ASP A CA 1
ATOM 1322 C C . ASP A 1 171 ? 10.859 3.264 -28.528 1.00 95.56 171 ASP A C 1
ATOM 1324 O O . ASP A 1 171 ? 9.779 2.770 -28.167 1.00 95.56 171 ASP A O 1
ATOM 1328 N N . ILE A 1 172 ? 12.033 2.883 -28.025 1.00 96.12 172 ILE A N 1
ATOM 1329 C CA . ILE A 1 172 ? 12.207 2.036 -26.845 1.00 96.12 172 ILE A CA 1
ATOM 1330 C C . ILE A 1 172 ? 12.838 2.872 -25.741 1.00 96.12 172 ILE A C 1
ATOM 1332 O O . ILE A 1 172 ? 13.847 3.531 -25.973 1.00 96.12 172 ILE A O 1
ATOM 1336 N N . VAL A 1 173 ? 12.239 2.844 -24.555 1.00 96.06 173 VAL A N 1
ATOM 1337 C CA . VAL A 1 173 ? 12.710 3.564 -23.370 1.00 96.06 173 VAL A CA 1
ATOM 1338 C C . VAL A 1 173 ? 13.126 2.543 -22.323 1.00 96.06 173 VAL A C 1
ATOM 1340 O O . VAL A 1 173 ? 12.286 1.762 -21.889 1.00 96.06 173 VAL A O 1
ATOM 1343 N N . GLU A 1 174 ? 14.382 2.557 -21.901 1.00 96.81 174 GLU A N 1
ATOM 1344 C CA . GLU A 1 174 ? 14.855 1.812 -20.730 1.00 96.81 174 GLU A CA 1
ATOM 1345 C C . GLU A 1 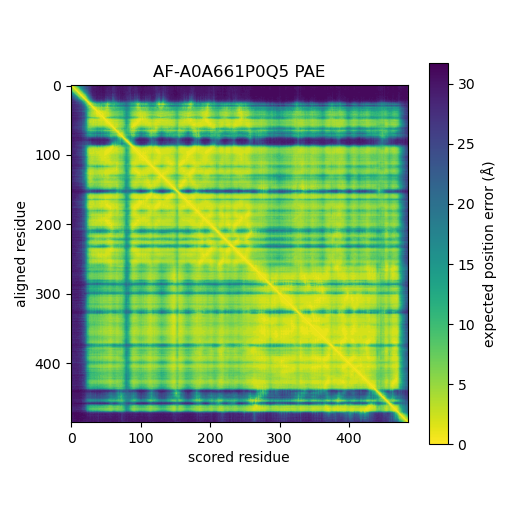174 ? 14.952 2.772 -19.552 1.00 96.81 174 GLU A C 1
ATOM 1347 O O . GLU A 1 174 ? 15.439 3.893 -19.692 1.00 96.81 174 GLU A O 1
ATOM 1352 N N . ILE A 1 175 ? 14.451 2.345 -18.399 1.00 96.88 175 ILE A N 1
ATOM 1353 C CA . ILE A 1 175 ? 14.465 3.091 -17.148 1.00 96.88 175 ILE A CA 1
ATOM 1354 C C . ILE A 1 175 ? 15.016 2.158 -16.078 1.00 96.88 175 ILE A C 1
ATOM 1356 O O . ILE A 1 175 ? 14.418 1.121 -15.798 1.00 96.88 175 ILE A O 1
ATOM 1360 N N . ILE A 1 176 ? 16.112 2.561 -15.448 1.00 95.81 176 ILE A N 1
ATOM 1361 C CA . ILE A 1 176 ? 16.692 1.890 -14.286 1.00 95.81 176 ILE A CA 1
ATOM 1362 C C . ILE A 1 176 ? 16.587 2.856 -13.110 1.00 95.81 176 ILE A C 1
ATOM 1364 O O . ILE A 1 176 ? 17.021 4.011 -13.182 1.00 95.81 176 ILE A O 1
ATOM 1368 N N . LYS A 1 177 ? 15.941 2.417 -12.034 1.00 94.81 177 LYS A N 1
ATOM 1369 C CA . LYS A 1 177 ? 15.640 3.269 -10.880 1.00 94.81 177 LYS A CA 1
ATOM 1370 C C . LYS A 1 177 ? 15.653 2.469 -9.578 1.00 94.81 177 LYS A C 1
ATOM 1372 O O . LYS A 1 177 ? 15.408 1.265 -9.601 1.00 94.81 177 LYS A O 1
ATOM 1377 N N . PRO A 1 178 ? 15.882 3.121 -8.432 1.00 91.50 178 PRO A N 1
ATOM 1378 C CA . PRO A 1 178 ? 15.867 2.443 -7.151 1.00 91.50 178 PRO A CA 1
ATOM 1379 C C . PRO A 1 178 ? 14.442 2.052 -6.751 1.00 91.50 178 PRO A C 1
ATOM 1381 O O . PRO A 1 178 ? 13.485 2.792 -7.002 1.00 91.50 178 PRO A O 1
ATOM 1384 N N . VAL A 1 179 ? 14.319 0.918 -6.065 1.00 88.50 179 VAL A N 1
ATOM 1385 C CA . VAL A 1 179 ? 13.160 0.587 -5.235 1.00 88.50 179 VAL A CA 1
ATOM 1386 C C . VAL A 1 179 ? 13.545 0.874 -3.790 1.00 88.50 179 VAL A C 1
ATOM 1388 O O . VAL A 1 179 ? 14.629 0.515 -3.335 1.00 88.50 179 VAL A O 1
ATOM 1391 N N . SER A 1 180 ? 12.665 1.551 -3.066 1.00 80.56 180 SER A N 1
ATOM 1392 C CA . SER A 1 180 ? 12.987 2.163 -1.780 1.00 80.56 180 SER A CA 1
ATOM 1393 C C . SER A 1 180 ? 11.962 1.829 -0.706 1.00 80.56 180 SER A C 1
ATOM 1395 O O . SER A 1 180 ? 10.780 1.624 -0.996 1.00 80.56 180 SER A O 1
ATOM 1397 N N . GLY A 1 181 ? 12.425 1.816 0.544 1.00 76.44 181 GLY A N 1
ATOM 1398 C CA . GLY A 1 181 ? 11.609 1.502 1.712 1.00 76.44 181 GLY A CA 1
ATOM 1399 C C . GLY A 1 181 ? 10.899 0.141 1.639 1.00 76.44 181 GLY A C 1
ATOM 1400 O O . GLY A 1 181 ? 11.408 -0.790 1.021 1.00 76.44 181 GLY A O 1
ATOM 1401 N N . PRO A 1 182 ? 9.693 0.009 2.218 1.00 71.62 182 PRO A N 1
ATOM 1402 C CA . PRO A 1 182 ? 8.927 -1.243 2.243 1.00 71.62 182 PRO A CA 1
ATOM 1403 C C . PRO A 1 182 ? 8.547 -1.806 0.872 1.00 71.62 182 PRO A C 1
ATOM 1405 O O . PRO A 1 182 ? 8.289 -3.002 0.749 1.00 71.62 182 PRO A O 1
ATOM 1408 N N . ASN A 1 183 ? 8.540 -0.974 -0.177 1.00 79.06 183 ASN A N 1
ATOM 1409 C CA . ASN A 1 183 ? 8.298 -1.444 -1.541 1.00 79.06 183 ASN A CA 1
ATOM 1410 C C . ASN A 1 183 ? 9.410 -2.386 -2.029 1.00 79.06 183 ASN A C 1
ATOM 1412 O O . ASN A 1 183 ? 9.201 -3.107 -2.993 1.00 79.06 183 ASN A O 1
ATOM 1416 N N . GLN A 1 184 ? 10.571 -2.432 -1.366 1.00 82.38 184 GLN A N 1
ATOM 1417 C CA . GLN A 1 184 ? 11.637 -3.390 -1.679 1.00 82.38 184 GLN A CA 1
ATOM 1418 C C . GLN A 1 184 ? 11.219 -4.849 -1.450 1.00 82.38 184 GLN A C 1
ATOM 1420 O O . GLN A 1 184 ? 11.811 -5.743 -2.056 1.00 82.38 184 GLN A O 1
ATOM 1425 N N . LEU A 1 185 ? 10.201 -5.075 -0.612 1.00 81.88 185 LEU A N 1
ATOM 1426 C CA . LEU A 1 185 ? 9.646 -6.387 -0.286 1.00 81.88 185 LEU A CA 1
ATOM 1427 C C . LEU A 1 185 ? 8.404 -6.739 -1.117 1.00 81.88 185 LEU A C 1
ATOM 1429 O O . LEU A 1 185 ? 7.881 -7.837 -0.976 1.00 81.88 185 LEU A O 1
ATOM 1433 N N . ILE A 1 186 ? 7.913 -5.836 -1.973 1.00 86.19 186 ILE A N 1
ATOM 1434 C CA . ILE A 1 186 ? 6.722 -6.064 -2.802 1.00 86.19 186 ILE A CA 1
ATOM 1435 C C . ILE A 1 186 ? 7.067 -5.897 -4.274 1.00 86.19 186 ILE A C 1
ATOM 1437 O O . ILE A 1 186 ? 7.715 -4.933 -4.670 1.00 86.19 186 ILE A O 1
ATOM 1441 N N . TRP A 1 187 ? 6.528 -6.777 -5.110 1.00 91.88 187 TRP A N 1
ATOM 1442 C CA . TRP A 1 187 ? 6.564 -6.612 -6.553 1.00 91.88 187 TRP A CA 1
ATOM 1443 C C . TRP A 1 187 ? 5.203 -6.817 -7.199 1.00 91.88 187 TRP A C 1
ATOM 1445 O O . TRP A 1 187 ? 4.517 -7.791 -6.908 1.00 91.88 187 TRP A O 1
ATOM 1455 N N . HIS A 1 188 ? 4.846 -5.917 -8.114 1.00 91.31 188 HIS A N 1
ATOM 1456 C CA . HIS A 1 188 ? 3.617 -5.967 -8.896 1.00 91.31 188 HIS A CA 1
ATOM 1457 C C . HIS A 1 188 ? 3.949 -6.383 -10.333 1.00 91.31 188 HIS A C 1
ATOM 1459 O O . HIS A 1 188 ? 4.715 -5.702 -11.003 1.00 91.31 188 HIS A O 1
ATOM 1465 N N . PHE A 1 189 ? 3.335 -7.453 -10.841 1.00 93.56 189 PHE A N 1
ATOM 1466 C CA . PHE A 1 189 ? 3.634 -8.010 -12.174 1.00 93.56 189 PHE A CA 1
ATOM 1467 C C . PHE A 1 189 ? 2.863 -7.333 -13.316 1.00 93.56 189 PHE A C 1
ATOM 1469 O O . PHE A 1 189 ? 2.824 -7.834 -14.440 1.00 93.56 189 PHE A O 1
ATOM 1476 N N . GLY A 1 190 ? 2.183 -6.224 -13.032 1.00 90.94 190 GLY A N 1
ATOM 1477 C CA . GLY A 1 190 ? 1.261 -5.568 -13.947 1.00 90.94 190 GLY A CA 1
ATOM 1478 C C . GLY A 1 190 ? 1.236 -4.058 -13.761 1.00 90.94 190 GLY A C 1
ATOM 1479 O O . GLY A 1 190 ? 1.803 -3.503 -12.823 1.00 90.94 190 GLY A O 1
ATOM 1480 N N . SER A 1 191 ? 0.526 -3.378 -14.657 1.00 90.81 191 SER A N 1
ATOM 1481 C CA . SER A 1 191 ? 0.413 -1.925 -14.641 1.00 90.81 191 SER A CA 1
ATOM 1482 C C . SER A 1 191 ? -1.000 -1.486 -14.994 1.00 90.81 191 SER A C 1
ATOM 1484 O O . SER A 1 191 ? -1.670 -2.101 -15.817 1.00 90.81 191 SER A O 1
ATOM 1486 N N . SER A 1 192 ? -1.441 -0.370 -14.418 1.00 89.38 192 SER A N 1
ATOM 1487 C CA . SER A 1 192 ? -2.641 0.337 -14.878 1.00 89.38 192 SER A CA 1
ATOM 1488 C C . SER A 1 192 ? -2.374 1.234 -16.088 1.00 89.38 192 SER A C 1
ATOM 1490 O O . SER A 1 192 ? -3.309 1.686 -16.748 1.00 89.38 192 SER A O 1
ATOM 1492 N N . ARG A 1 193 ? -1.096 1.496 -16.395 1.00 91.12 193 ARG A N 1
ATOM 1493 C CA . ARG A 1 193 ? -0.657 2.436 -17.438 1.00 91.12 193 ARG A CA 1
ATOM 1494 C C . ARG A 1 193 ? -0.148 1.756 -18.697 1.00 91.12 193 ARG A C 1
ATOM 1496 O O . ARG A 1 193 ? -0.124 2.406 -19.738 1.00 91.12 193 ARG A O 1
ATOM 1503 N N . PHE A 1 194 ? 0.266 0.497 -18.599 1.00 93.06 194 PHE A N 1
ATOM 1504 C CA . PHE A 1 194 ? 0.935 -0.241 -19.665 1.00 93.06 194 PHE A CA 1
ATOM 1505 C C . PHE A 1 194 ? 0.383 -1.659 -19.766 1.00 93.06 194 PHE A C 1
ATOM 1507 O O . PHE A 1 194 ? -0.072 -2.227 -18.775 1.00 93.06 194 PHE A O 1
ATOM 1514 N N . CYS A 1 195 ? 0.466 -2.238 -20.960 1.00 93.69 195 CYS A N 1
ATOM 1515 C CA . CYS A 1 195 ? 0.491 -3.693 -21.058 1.00 93.69 195 CYS A CA 1
ATOM 1516 C C . CYS A 1 195 ? 1.846 -4.205 -20.576 1.00 93.69 195 CYS A C 1
ATOM 1518 O O . CYS A 1 195 ? 2.852 -3.533 -20.797 1.00 93.69 195 CYS A O 1
ATOM 1520 N N . VAL A 1 196 ? 1.883 -5.396 -19.988 1.00 94.19 196 VAL A N 1
ATOM 1521 C CA . VAL A 1 196 ? 3.122 -6.020 -19.510 1.00 94.19 196 VAL A CA 1
ATOM 1522 C C . VAL A 1 196 ? 3.307 -7.348 -20.223 1.00 94.19 196 VAL A C 1
ATOM 1524 O O . VAL A 1 196 ? 2.480 -8.242 -20.092 1.00 94.19 196 VAL A O 1
ATOM 1527 N N . GLN A 1 197 ? 4.364 -7.469 -21.020 1.00 93.62 197 GLN A N 1
ATOM 1528 C CA . GLN A 1 197 ? 4.676 -8.690 -21.761 1.00 93.62 197 GLN A CA 1
ATOM 1529 C C . GLN A 1 197 ? 5.482 -9.663 -20.905 1.00 93.62 197 GLN A C 1
ATOM 1531 O O . GLN A 1 197 ? 5.164 -10.848 -20.860 1.00 93.62 197 GLN A O 1
ATOM 1536 N N . ARG A 1 198 ? 6.519 -9.157 -20.232 1.00 93.44 198 ARG A N 1
ATOM 1537 C CA . ARG A 1 198 ? 7.381 -9.923 -19.332 1.00 93.44 198 ARG A CA 1
ATOM 1538 C C . ARG A 1 198 ? 7.534 -9.147 -18.041 1.00 93.44 198 ARG A C 1
ATOM 1540 O O . ARG A 1 198 ? 7.829 -7.956 -18.082 1.00 93.44 198 ARG A O 1
ATOM 1547 N N . SER A 1 199 ? 7.364 -9.834 -16.920 1.00 96.06 199 SER A N 1
ATOM 1548 C CA . SER A 1 199 ? 7.720 -9.295 -15.618 1.00 96.06 199 SER A CA 1
ATOM 1549 C C . SER A 1 199 ? 8.357 -10.370 -14.757 1.00 96.06 199 SER A C 1
ATOM 1551 O O . SER A 1 199 ? 7.909 -11.521 -14.769 1.00 96.06 199 SER A O 1
ATOM 1553 N N . ARG A 1 200 ? 9.408 -9.988 -14.038 1.00 96.56 200 ARG A N 1
ATOM 1554 C CA . ARG A 1 200 ? 10.182 -10.872 -13.173 1.00 96.56 200 ARG A CA 1
ATOM 1555 C C . ARG A 1 200 ? 10.597 -10.131 -11.914 1.00 96.56 200 ARG A C 1
ATOM 1557 O O . ARG A 1 200 ? 10.940 -8.957 -11.947 1.00 96.56 200 ARG A O 1
ATOM 1564 N N . VAL A 1 201 ? 10.619 -10.840 -10.801 1.00 95.56 201 VAL A N 1
ATOM 1565 C CA . VAL A 1 201 ? 11.207 -10.352 -9.558 1.00 95.56 201 VAL A CA 1
ATOM 1566 C C . VAL A 1 201 ? 12.163 -11.399 -9.032 1.00 95.56 201 VAL A C 1
ATOM 1568 O O . VAL A 1 201 ? 11.848 -12.587 -9.004 1.00 95.56 201 VAL A O 1
ATOM 1571 N N . VAL A 1 202 ? 13.337 -10.941 -8.634 1.00 93.12 202 VAL A N 1
ATOM 1572 C CA . VAL A 1 202 ? 14.339 -11.708 -7.908 1.00 93.12 202 VAL A CA 1
ATOM 1573 C C . VAL A 1 202 ? 14.442 -11.051 -6.545 1.00 93.12 202 VAL A C 1
ATOM 1575 O O . VAL A 1 202 ? 14.838 -9.891 -6.485 1.00 93.12 202 VAL A O 1
ATOM 1578 N N . PHE A 1 203 ? 14.025 -11.741 -5.485 1.00 88.62 203 PHE A N 1
ATOM 1579 C CA . PHE A 1 203 ? 14.202 -11.304 -4.101 1.00 88.62 203 PHE A CA 1
ATOM 1580 C C . PHE A 1 203 ? 15.483 -11.914 -3.529 1.00 88.62 203 PHE A C 1
ATOM 1582 O O . PHE A 1 203 ? 15.602 -13.139 -3.457 1.00 88.62 203 PHE A O 1
ATOM 1589 N N . GLY A 1 204 ? 16.410 -11.054 -3.108 1.00 82.12 204 GLY A N 1
ATOM 1590 C CA . GLY A 1 204 ? 17.763 -11.433 -2.720 1.00 82.12 204 GLY A CA 1
ATOM 1591 C C . GLY A 1 204 ? 18.746 -11.381 -3.891 1.00 82.12 204 GLY A C 1
ATOM 1592 O O . GLY A 1 204 ? 18.380 -11.185 -5.054 1.00 82.12 204 GLY A O 1
ATOM 1593 N N . HIS A 1 205 ? 20.013 -11.590 -3.568 1.00 83.31 205 HIS A N 1
ATOM 1594 C CA . HIS A 1 205 ? 21.144 -11.667 -4.481 1.00 83.31 205 HIS A CA 1
ATOM 1595 C C . HIS A 1 205 ? 21.736 -13.088 -4.482 1.00 83.31 205 HIS A C 1
ATOM 1597 O O . HIS A 1 205 ? 21.685 -13.766 -3.459 1.00 83.31 205 HIS A O 1
ATOM 1603 N N . PRO A 1 206 ? 22.371 -13.542 -5.578 1.00 79.69 206 PRO A N 1
ATOM 1604 C CA . PRO A 1 206 ? 23.071 -14.833 -5.635 1.00 79.69 206 PRO A CA 1
ATOM 1605 C C . PRO A 1 206 ? 24.137 -15.104 -4.565 1.00 79.69 206 PRO A C 1
ATOM 1607 O O . PRO A 1 206 ? 24.540 -16.251 -4.414 1.00 79.69 206 PRO A O 1
ATOM 1610 N N . ASP A 1 207 ? 24.592 -14.080 -3.841 1.00 78.88 207 ASP A N 1
ATOM 1611 C CA . ASP A 1 207 ? 25.590 -14.258 -2.779 1.00 78.88 207 ASP A CA 1
ATOM 1612 C C . ASP A 1 207 ? 24.951 -14.172 -1.381 1.00 78.88 207 ASP A C 1
ATOM 1614 O O . ASP A 1 207 ? 25.671 -14.077 -0.390 1.00 78.88 207 ASP A O 1
ATOM 1618 N N . ASP A 1 208 ? 23.621 -14.091 -1.291 1.00 74.06 208 ASP A N 1
ATOM 1619 C CA . ASP A 1 208 ? 22.927 -14.105 -0.007 1.00 74.06 208 ASP A CA 1
ATOM 1620 C C . ASP A 1 208 ? 22.912 -15.531 0.554 1.00 74.06 208 ASP A C 1
ATOM 1622 O O . ASP A 1 208 ? 22.746 -16.513 -0.175 1.00 74.06 208 ASP A O 1
ATOM 1626 N N . GLU A 1 209 ? 23.056 -15.649 1.873 1.00 68.31 209 GLU A N 1
ATOM 1627 C CA . GLU A 1 209 ? 22.834 -16.918 2.559 1.00 68.31 209 GLU A CA 1
ATOM 1628 C C . GLU A 1 209 ? 21.349 -17.308 2.509 1.00 68.31 209 GLU A C 1
ATOM 1630 O O . GLU A 1 209 ? 20.459 -16.469 2.365 1.00 68.31 209 GLU A O 1
ATOM 1635 N N . TYR A 1 210 ? 21.065 -18.604 2.637 1.00 65.44 210 TYR A N 1
ATOM 1636 C CA . TYR A 1 210 ? 19.697 -19.112 2.646 1.00 65.44 210 TYR A CA 1
ATOM 1637 C C . TYR A 1 210 ? 18.864 -18.505 3.796 1.00 65.44 210 TYR A C 1
ATOM 1639 O O . TYR A 1 210 ? 19.201 -18.668 4.968 1.00 65.44 210 TYR A O 1
ATOM 1647 N N . ARG A 1 211 ? 17.738 -17.851 3.466 1.00 69.75 211 ARG A N 1
ATOM 1648 C CA . ARG A 1 211 ? 16.838 -17.166 4.417 1.00 69.75 211 ARG A CA 1
ATOM 1649 C C . ARG A 1 211 ? 15.553 -17.960 4.677 1.00 69.75 211 ARG A C 1
ATOM 1651 O O . ARG A 1 211 ? 14.500 -17.682 4.097 1.00 69.75 211 ARG A O 1
ATOM 1658 N N . ALA A 1 212 ? 15.636 -18.969 5.549 1.00 61.81 212 ALA A N 1
ATOM 1659 C CA . ALA A 1 212 ? 14.473 -19.747 6.009 1.00 61.81 212 ALA A CA 1
ATOM 1660 C C . ALA A 1 212 ? 13.487 -18.924 6.864 1.00 61.81 212 ALA A C 1
ATOM 1662 O O . ALA A 1 212 ? 12.348 -19.326 7.082 1.00 61.81 212 ALA A O 1
ATOM 1663 N N . ASP A 1 213 ? 13.935 -17.771 7.355 1.00 70.31 213 ASP A N 1
ATOM 1664 C CA . ASP A 1 213 ? 13.185 -16.816 8.162 1.00 70.31 213 ASP A CA 1
ATOM 1665 C C . ASP A 1 213 ? 12.223 -15.948 7.343 1.00 70.31 213 ASP A C 1
ATOM 1667 O O . ASP A 1 213 ? 11.568 -15.086 7.914 1.00 70.31 213 ASP A O 1
ATOM 1671 N N . MET A 1 214 ? 12.113 -16.152 6.028 1.00 78.44 214 MET A N 1
ATOM 1672 C CA . MET A 1 214 ? 11.264 -15.355 5.144 1.00 78.44 214 MET A CA 1
ATOM 1673 C C . MET A 1 214 ? 10.290 -16.244 4.365 1.00 78.44 214 MET A C 1
ATOM 1675 O O . MET A 1 214 ? 10.623 -17.341 3.922 1.00 78.44 214 MET A O 1
ATOM 1679 N N . GLN A 1 215 ? 9.082 -15.731 4.146 1.00 81.81 215 GLN A N 1
ATOM 1680 C CA . GLN A 1 215 ? 8.018 -16.390 3.392 1.00 81.81 215 GLN A CA 1
ATOM 1681 C C . GLN A 1 215 ? 7.436 -15.449 2.335 1.00 81.81 215 GLN A C 1
ATOM 1683 O O . GLN A 1 215 ? 7.379 -14.231 2.532 1.00 81.81 215 GLN A O 1
ATOM 1688 N N . ALA A 1 216 ? 6.985 -16.014 1.215 1.00 87.25 216 ALA A N 1
ATOM 1689 C CA . ALA A 1 216 ? 6.393 -15.260 0.119 1.00 87.25 216 ALA A CA 1
ATOM 1690 C C . ALA A 1 216 ? 4.870 -15.430 0.090 1.00 87.25 216 ALA A C 1
ATOM 1692 O O . ALA A 1 216 ? 4.357 -16.534 -0.084 1.00 87.25 216 ALA A O 1
ATOM 1693 N N . LEU A 1 217 ? 4.152 -14.316 0.199 1.00 87.38 217 LEU A N 1
ATOM 1694 C CA . LEU A 1 217 ? 2.727 -14.232 -0.084 1.00 87.38 217 LEU A CA 1
ATOM 1695 C C . LEU A 1 217 ? 2.543 -13.941 -1.577 1.00 87.38 217 LEU A C 1
ATOM 1697 O O . LEU A 1 217 ? 2.909 -12.861 -2.048 1.00 87.38 217 LEU A O 1
ATOM 1701 N N . VAL A 1 218 ? 1.946 -14.878 -2.313 1.00 89.38 218 VAL A N 1
ATOM 1702 C CA . VAL A 1 218 ? 1.551 -14.669 -3.713 1.00 89.38 218 VAL A CA 1
ATOM 1703 C C . VAL A 1 218 ? 0.069 -14.314 -3.763 1.00 89.38 218 VAL A C 1
ATOM 1705 O O . VAL A 1 218 ? -0.780 -15.106 -3.353 1.00 89.38 218 VAL A O 1
ATOM 1708 N N . VAL A 1 219 ? -0.246 -13.134 -4.293 1.00 85.88 219 VAL A N 1
ATOM 1709 C CA . VAL A 1 219 ? -1.620 -12.681 -4.527 1.00 85.88 219 VAL A CA 1
ATOM 1710 C C . VAL A 1 219 ? -1.846 -12.579 -6.021 1.00 85.88 219 VAL A C 1
ATOM 1712 O O . VAL A 1 219 ? -1.480 -11.600 -6.672 1.00 85.88 219 VAL A O 1
ATOM 1715 N N . ASP A 1 220 ? -2.467 -13.615 -6.571 1.00 85.44 220 ASP A N 1
ATOM 1716 C CA . ASP A 1 220 ? -2.746 -13.690 -7.994 1.00 85.44 220 ASP A CA 1
ATOM 1717 C C . ASP A 1 220 ? -4.018 -14.491 -8.275 1.00 85.44 220 ASP A C 1
ATOM 1719 O O . ASP A 1 220 ? -4.001 -15.710 -8.437 1.00 85.44 220 ASP A O 1
ATOM 1723 N N . ALA A 1 221 ? -5.135 -13.779 -8.416 1.00 76.31 221 ALA A N 1
ATOM 1724 C CA . ALA A 1 221 ? -6.413 -14.380 -8.794 1.00 76.31 221 ALA A CA 1
ATOM 1725 C C . ALA A 1 221 ? -6.391 -15.036 -10.191 1.00 76.31 221 ALA A C 1
ATOM 1727 O O . ALA A 1 221 ? -7.322 -15.751 -10.554 1.00 76.31 221 ALA A O 1
ATOM 1728 N N . SER A 1 222 ? -5.374 -14.755 -11.009 1.00 76.12 222 SER A N 1
ATOM 1729 C CA . SER A 1 222 ? -5.280 -15.214 -12.391 1.00 76.12 222 SER A CA 1
ATOM 1730 C C . SER A 1 222 ? -4.406 -16.463 -12.572 1.00 76.12 222 SER A C 1
ATOM 1732 O O . SER A 1 222 ? -4.472 -17.070 -13.644 1.00 76.12 222 SER A O 1
ATOM 1734 N N . GLY A 1 223 ? -3.592 -16.824 -11.569 1.00 80.88 223 GLY A N 1
ATOM 1735 C CA . GLY A 1 223 ? -2.597 -17.905 -11.637 1.00 80.88 223 GLY A CA 1
ATOM 1736 C C . GLY A 1 223 ? -1.479 -17.683 -12.670 1.00 80.88 223 GLY A C 1
ATOM 1737 O O . GLY A 1 223 ? -0.869 -18.640 -13.143 1.00 80.88 223 GLY A O 1
ATOM 1738 N N . GLY A 1 224 ? -1.263 -16.435 -13.085 1.00 87.69 224 GLY A N 1
ATOM 1739 C CA . GLY A 1 224 ? -0.237 -16.011 -14.028 1.00 87.69 224 GLY A CA 1
ATOM 1740 C C . GLY A 1 224 ? 1.167 -15.853 -13.435 1.00 87.69 224 GLY A C 1
ATOM 1741 O O . GLY A 1 224 ? 2.110 -15.808 -14.219 1.00 87.69 224 GLY A O 1
ATOM 1742 N N . VAL A 1 225 ? 1.337 -15.791 -12.116 1.00 93.38 225 VAL A N 1
ATOM 1743 C CA . VAL A 1 225 ? 2.628 -15.648 -11.425 1.00 93.38 225 VAL A CA 1
ATOM 1744 C C . VAL A 1 225 ? 3.095 -17.005 -10.903 1.00 93.38 225 VAL A C 1
ATOM 1746 O O . VAL A 1 225 ? 2.338 -17.715 -10.242 1.00 93.38 225 VAL A O 1
ATOM 1749 N N . LYS A 1 226 ? 4.351 -17.370 -11.182 1.00 94.56 226 LYS A N 1
ATOM 1750 C CA . LYS A 1 226 ? 4.961 -18.617 -10.694 1.00 94.56 226 LYS A CA 1
ATOM 1751 C C . LYS A 1 226 ? 6.317 -18.371 -10.054 1.00 94.56 226 LYS A C 1
ATOM 1753 O O . LYS A 1 226 ? 7.078 -17.546 -10.546 1.00 94.56 226 LYS A O 1
ATOM 1758 N N . LEU A 1 227 ? 6.621 -19.139 -9.009 1.00 93.12 227 LEU A N 1
ATOM 1759 C CA . LEU A 1 227 ? 7.983 -19.314 -8.510 1.00 93.12 227 LEU A CA 1
ATOM 1760 C C . LEU A 1 227 ? 8.772 -20.145 -9.536 1.00 93.12 227 LEU A C 1
ATOM 1762 O O . LEU A 1 227 ? 8.324 -21.228 -9.917 1.00 93.12 227 LEU A O 1
ATOM 1766 N N . THR A 1 228 ? 9.900 -19.622 -10.012 1.00 93.12 228 THR A N 1
ATOM 1767 C CA . THR A 1 228 ? 10.777 -20.279 -10.995 1.00 93.12 228 THR A CA 1
ATOM 1768 C C . THR A 1 228 ? 12.104 -20.747 -10.404 1.00 93.12 228 THR A C 1
ATOM 1770 O O . THR A 1 228 ? 12.724 -21.637 -10.982 1.00 93.12 228 THR A O 1
ATOM 1773 N N . SER A 1 229 ? 12.528 -20.210 -9.255 1.00 89.19 229 SER A N 1
ATOM 1774 C CA . SER A 1 229 ? 13.587 -20.829 -8.447 1.00 89.19 229 SER A CA 1
ATOM 1775 C C . SER A 1 229 ? 13.057 -22.075 -7.727 1.00 89.19 229 SER A C 1
ATOM 1777 O O . SER A 1 229 ? 11.842 -22.258 -7.590 1.00 89.19 229 SER A O 1
ATOM 1779 N N . LEU A 1 230 ? 13.949 -22.951 -7.256 1.00 83.19 230 LEU A N 1
ATOM 1780 C CA . LEU A 1 230 ? 13.519 -24.082 -6.438 1.00 83.19 230 LEU A CA 1
ATOM 1781 C C . LEU A 1 230 ? 12.926 -23.569 -5.107 1.00 83.19 230 LEU A C 1
ATOM 1783 O O . LEU A 1 230 ? 13.406 -22.569 -4.562 1.00 83.19 230 LEU A O 1
ATOM 1787 N N . PRO A 1 231 ? 11.859 -24.202 -4.581 1.00 77.00 231 PRO A N 1
ATOM 1788 C CA . PRO A 1 231 ? 11.281 -23.818 -3.298 1.00 77.00 231 PRO A CA 1
ATOM 1789 C C . PRO A 1 231 ? 12.330 -23.855 -2.188 1.00 77.00 231 PRO A C 1
ATOM 1791 O O . PRO A 1 231 ? 12.964 -24.883 -1.968 1.00 77.00 231 PRO A O 1
ATOM 1794 N N . GLY A 1 232 ? 12.497 -22.735 -1.485 1.00 68.62 232 GLY A N 1
ATOM 1795 C CA . GLY A 1 232 ? 13.518 -22.625 -0.448 1.00 68.62 232 GLY A CA 1
ATOM 1796 C C . GLY A 1 232 ? 14.945 -22.475 -0.983 1.00 68.62 232 GLY A C 1
ATOM 1797 O O . GLY A 1 232 ? 15.876 -22.689 -0.228 1.00 68.62 232 GLY A O 1
ATOM 1798 N N . GLU A 1 233 ? 15.157 -22.091 -2.240 1.00 74.12 233 GLU A N 1
ATOM 1799 C CA . GLU A 1 233 ? 16.468 -21.614 -2.696 1.00 74.12 233 GLU A CA 1
ATOM 1800 C C . GLU A 1 233 ? 16.471 -20.092 -2.833 1.00 74.12 233 GLU A C 1
ATOM 1802 O O . GLU A 1 233 ? 15.499 -19.497 -3.305 1.00 74.12 233 GLU A O 1
ATOM 1807 N N . TYR A 1 234 ? 17.577 -19.470 -2.417 1.00 76.88 234 TYR A N 1
ATOM 1808 C CA . TYR A 1 234 ? 17.813 -18.041 -2.589 1.00 76.88 234 TYR A CA 1
ATOM 1809 C C . TYR A 1 234 ? 18.784 -17.792 -3.750 1.00 76.88 234 TYR A C 1
ATOM 1811 O O . TYR A 1 234 ? 19.756 -18.533 -3.898 1.00 76.88 234 TYR A O 1
ATOM 1819 N N . PRO A 1 235 ? 18.535 -16.762 -4.577 1.00 87.44 235 PRO A N 1
ATOM 1820 C CA . PRO A 1 235 ? 17.435 -15.803 -4.475 1.00 87.44 235 PRO A CA 1
ATOM 1821 C C . PRO A 1 235 ? 16.093 -16.364 -4.978 1.00 87.44 235 PRO A C 1
ATOM 1823 O O . PRO A 1 235 ? 16.028 -17.116 -5.955 1.00 87.44 235 PRO A O 1
ATOM 1826 N N . LEU A 1 236 ? 14.996 -15.937 -4.346 1.00 89.81 236 LEU A N 1
ATOM 1827 C CA . LEU A 1 236 ? 13.649 -16.339 -4.749 1.00 89.81 236 LEU A CA 1
ATOM 1828 C C . LEU A 1 236 ? 13.259 -15.617 -6.038 1.00 89.81 236 LEU A C 1
ATOM 1830 O O . LEU A 1 236 ? 13.157 -14.389 -6.067 1.00 89.81 236 LEU A O 1
ATOM 1834 N N . THR A 1 237 ? 13.008 -16.376 -7.103 1.00 93.88 237 THR A N 1
ATOM 1835 C CA . THR A 1 237 ? 12.637 -15.814 -8.405 1.00 93.88 237 THR A CA 1
ATOM 1836 C C . THR A 1 237 ? 11.187 -16.120 -8.736 1.00 93.88 237 THR A C 1
ATOM 1838 O O . THR A 1 237 ? 10.781 -17.280 -8.738 1.00 93.88 237 THR A O 1
ATOM 1841 N N . PHE A 1 238 ? 10.422 -15.086 -9.080 1.00 96.06 238 PHE A N 1
ATOM 1842 C CA . PHE A 1 238 ? 9.055 -15.216 -9.572 1.00 96.06 238 PHE A CA 1
ATOM 1843 C C . PHE A 1 238 ? 8.905 -14.553 -10.937 1.00 96.06 238 PHE A C 1
ATOM 1845 O O . PHE A 1 238 ? 9.459 -13.481 -11.186 1.00 96.06 238 PHE A O 1
ATOM 1852 N N . GLU A 1 239 ? 8.107 -15.165 -11.806 1.00 96.50 239 GLU A N 1
ATOM 1853 C CA . GLU A 1 239 ? 7.904 -14.704 -13.177 1.00 96.50 239 GLU A CA 1
ATOM 1854 C C . GLU A 1 239 ? 6.437 -14.726 -13.586 1.00 96.50 239 GLU A C 1
ATOM 1856 O O . GLU A 1 239 ? 5.647 -15.594 -13.195 1.00 96.50 239 GLU A O 1
ATOM 1861 N N . LEU A 1 240 ? 6.094 -13.761 -14.432 1.00 95.00 240 LEU A N 1
ATOM 1862 C CA . LEU A 1 240 ? 4.832 -13.720 -15.140 1.00 95.00 240 LEU A CA 1
ATOM 1863 C C . LEU A 1 240 ? 4.862 -14.713 -16.313 1.00 95.00 240 LEU A C 1
ATOM 1865 O O . LEU A 1 240 ? 5.665 -14.597 -17.233 1.00 95.00 240 LEU A O 1
ATOM 1869 N N . THR A 1 241 ? 3.935 -15.664 -16.308 1.00 93.25 241 THR A N 1
ATOM 1870 C CA . THR A 1 241 ? 3.843 -16.747 -17.303 1.00 93.25 241 THR A CA 1
ATOM 1871 C C . THR A 1 241 ? 3.116 -16.363 -18.587 1.00 93.25 241 THR A C 1
ATOM 1873 O O . THR A 1 241 ? 3.200 -17.083 -19.581 1.00 93.25 241 THR A O 1
ATOM 1876 N N . ARG A 1 242 ? 2.374 -15.251 -18.580 1.00 90.88 242 ARG A N 1
ATOM 1877 C CA . ARG A 1 242 ? 1.637 -14.754 -19.745 1.00 90.88 242 ARG A CA 1
ATOM 1878 C C . ARG A 1 242 ? 1.543 -13.231 -19.744 1.00 90.88 242 ARG A C 1
ATOM 1880 O O . ARG A 1 242 ? 1.385 -12.653 -18.671 1.00 90.88 242 ARG A O 1
ATOM 1887 N N . PRO A 1 243 ? 1.524 -12.583 -20.916 1.00 91.75 243 PRO A N 1
ATOM 1888 C CA . PRO A 1 243 ? 1.307 -11.148 -20.999 1.00 91.75 243 PRO A CA 1
ATOM 1889 C C . PRO A 1 243 ? 0.004 -10.688 -20.328 1.00 91.75 243 PRO A C 1
ATOM 1891 O O . PRO A 1 243 ? -1.028 -11.361 -20.410 1.00 91.75 243 PRO A O 1
ATOM 1894 N N . LEU A 1 244 ? 0.038 -9.509 -19.705 1.00 91.81 244 LEU A N 1
ATOM 1895 C CA . LEU A 1 244 ? -1.104 -8.875 -19.057 1.00 91.81 244 LEU A CA 1
ATOM 1896 C C . LEU A 1 244 ? -1.537 -7.601 -19.805 1.00 91.81 244 LEU A C 1
ATOM 1898 O O . LEU A 1 244 ? -0.695 -6.760 -20.141 1.00 91.81 244 LEU A O 1
ATOM 1902 N N . PRO A 1 245 ? -2.853 -7.408 -20.033 1.00 92.06 245 PRO A N 1
ATOM 1903 C CA . PRO A 1 245 ? -3.387 -6.105 -20.424 1.00 92.06 245 PRO A CA 1
ATOM 1904 C C . PRO A 1 245 ? -3.219 -5.102 -19.267 1.00 92.06 245 PRO A C 1
ATOM 1906 O O . PRO A 1 245 ? -2.884 -5.507 -18.152 1.00 92.06 245 PRO A O 1
ATOM 1909 N N . PRO A 1 246 ? -3.497 -3.801 -19.470 1.00 90.25 246 PRO A N 1
ATOM 1910 C CA . PRO A 1 246 ? -3.580 -2.877 -18.347 1.00 90.25 246 PRO A CA 1
ATOM 1911 C C . PRO A 1 246 ? -4.660 -3.331 -17.352 1.00 90.25 246 PRO A C 1
ATOM 1913 O O . PRO A 1 246 ? -5.793 -3.636 -17.737 1.00 90.25 246 PRO A O 1
ATOM 1916 N N . LEU A 1 247 ? -4.314 -3.366 -16.065 1.00 88.31 247 LEU A N 1
ATOM 1917 C CA . LEU A 1 247 ? -5.188 -3.811 -14.977 1.00 88.31 247 LEU A CA 1
ATOM 1918 C C . LEU A 1 247 ? -5.448 -2.673 -13.987 1.00 88.31 247 LEU A C 1
ATOM 1920 O O . LEU A 1 247 ? -4.592 -1.820 -13.761 1.00 88.31 247 LEU A O 1
ATOM 1924 N N . SER A 1 248 ? -6.628 -2.663 -13.361 1.00 84.44 248 SER A N 1
ATOM 1925 C CA . SER A 1 248 ? -6.858 -1.764 -12.224 1.00 84.44 248 SER A CA 1
ATOM 1926 C C . SER A 1 248 ? -5.928 -2.151 -11.063 1.00 84.44 248 SER A C 1
ATOM 1928 O O . SER A 1 248 ? -5.620 -3.340 -10.938 1.00 84.44 248 SER A O 1
ATOM 1930 N N . PRO A 1 249 ? -5.489 -1.203 -10.212 1.00 81.06 249 PRO A N 1
ATOM 1931 C CA . PRO A 1 249 ? -4.542 -1.480 -9.128 1.00 81.06 249 PRO A CA 1
ATOM 1932 C C . PRO A 1 249 ? -4.925 -2.678 -8.247 1.00 81.06 249 PRO A C 1
ATOM 1934 O O . PRO A 1 249 ? -4.078 -3.487 -7.899 1.00 81.06 249 PRO A O 1
ATOM 1937 N N . GLU A 1 250 ? -6.217 -2.867 -7.976 1.00 76.44 250 GLU A N 1
ATOM 1938 C CA . GLU A 1 250 ? -6.742 -3.943 -7.121 1.00 76.44 250 GLU A CA 1
ATOM 1939 C C . GLU A 1 250 ? -6.718 -5.327 -7.788 1.00 76.44 250 GLU A C 1
ATOM 1941 O O . GLU A 1 250 ? -7.068 -6.323 -7.159 1.00 76.44 250 GLU A O 1
ATOM 1946 N N . ARG A 1 251 ? -6.405 -5.391 -9.087 1.00 82.69 251 ARG A N 1
ATOM 1947 C CA . ARG A 1 251 ? -6.332 -6.625 -9.881 1.00 82.69 251 ARG A CA 1
ATOM 1948 C C . ARG A 1 251 ? -4.910 -7.001 -10.267 1.00 82.69 251 ARG A C 1
ATOM 1950 O O . ARG A 1 251 ? -4.742 -8.052 -10.881 1.00 82.69 251 ARG A O 1
ATOM 1957 N N . ILE A 1 252 ? -3.931 -6.139 -10.007 1.00 87.56 252 ILE A N 1
ATOM 1958 C CA . ILE A 1 252 ? -2.549 -6.400 -10.394 1.00 87.56 252 ILE A CA 1
ATOM 1959 C C . ILE A 1 252 ? -2.010 -7.531 -9.508 1.00 87.56 252 ILE A C 1
ATOM 1961 O O . ILE A 1 252 ? -2.019 -7.372 -8.287 1.00 87.56 252 ILE A O 1
ATOM 1965 N N . PRO A 1 253 ? -1.552 -8.655 -10.092 1.00 90.38 253 PRO A N 1
ATOM 1966 C CA . PRO A 1 253 ? -0.906 -9.708 -9.326 1.00 90.38 253 PRO A CA 1
ATOM 1967 C C . PRO A 1 253 ? 0.351 -9.180 -8.648 1.00 90.38 253 PRO A C 1
ATOM 1969 O O . PRO A 1 253 ? 1.107 -8.413 -9.256 1.00 90.38 253 PRO A O 1
ATOM 1972 N N . PHE A 1 254 ? 0.598 -9.615 -7.419 1.00 89.50 254 PHE A N 1
ATOM 1973 C CA . PHE A 1 254 ? 1.795 -9.225 -6.694 1.00 89.50 254 PHE A CA 1
ATOM 1974 C C . PHE A 1 254 ? 2.355 -10.359 -5.846 1.00 89.50 254 PHE A C 1
ATOM 1976 O O . PHE A 1 254 ? 1.650 -11.294 -5.462 1.00 89.50 254 PHE A O 1
ATOM 1983 N N . VAL A 1 255 ? 3.645 -10.246 -5.552 1.00 90.69 255 VAL A N 1
ATOM 1984 C CA . VAL A 1 255 ? 4.323 -11.041 -4.532 1.00 90.69 255 VAL A CA 1
ATOM 1985 C C . VAL A 1 255 ? 4.827 -10.097 -3.459 1.00 90.69 255 VAL A C 1
ATOM 1987 O O . VAL A 1 255 ? 5.370 -9.034 -3.760 1.00 90.69 255 VAL A O 1
ATOM 1990 N N . LEU A 1 256 ? 4.636 -10.501 -2.211 1.00 86.81 256 LEU A N 1
ATOM 1991 C CA . LEU A 1 256 ? 5.215 -9.864 -1.045 1.00 86.81 256 LEU A CA 1
ATOM 1992 C C . LEU A 1 256 ? 6.125 -10.866 -0.346 1.00 86.81 256 LEU A C 1
ATOM 1994 O O . LEU A 1 256 ? 5.687 -11.960 0.003 1.00 86.81 256 LEU A O 1
ATOM 1998 N N . LEU A 1 257 ? 7.347 -10.446 -0.053 1.00 83.50 257 LEU A N 1
ATOM 1999 C CA . LEU A 1 257 ? 8.215 -11.122 0.891 1.00 83.50 257 LEU A CA 1
ATOM 2000 C C . LEU A 1 257 ? 7.961 -10.567 2.300 1.00 83.50 257 LEU A C 1
ATOM 2002 O O . LEU A 1 257 ? 7.941 -9.355 2.510 1.00 83.50 257 LEU A O 1
ATOM 2006 N N . SER A 1 258 ? 7.752 -11.444 3.273 1.00 79.44 258 SER A N 1
ATOM 2007 C CA . SER A 1 258 ? 7.569 -11.059 4.675 1.00 79.44 258 SER A CA 1
ATOM 2008 C C . SER A 1 258 ? 8.362 -11.982 5.591 1.00 79.44 258 SER A C 1
ATOM 2010 O O . SER A 1 258 ? 8.500 -13.159 5.246 1.00 79.44 258 SER A O 1
ATOM 2012 N N . PRO A 1 259 ? 8.832 -11.500 6.753 1.00 76.56 259 PRO A N 1
ATOM 2013 C CA . PRO A 1 259 ? 9.365 -12.372 7.788 1.00 76.56 259 PRO A CA 1
ATOM 2014 C C . PRO A 1 259 ? 8.381 -13.494 8.113 1.00 76.56 259 PRO A C 1
ATOM 2016 O O . PRO A 1 259 ? 7.166 -13.282 8.192 1.00 76.56 259 PRO A O 1
ATOM 2019 N N . HIS A 1 260 ? 8.910 -14.699 8.263 1.00 79.94 260 HIS A N 1
ATOM 2020 C CA . HIS A 1 260 ? 8.162 -15.856 8.696 1.00 79.94 260 HIS A CA 1
ATOM 2021 C C . HIS A 1 260 ? 7.630 -15.596 10.100 1.00 79.94 260 HIS A C 1
ATOM 2023 O O . HIS A 1 260 ? 8.358 -15.176 11.003 1.00 79.94 260 HIS A O 1
ATOM 2029 N N . CYS A 1 261 ? 6.339 -15.850 10.271 1.00 83.00 261 CYS A N 1
ATOM 2030 C CA . CYS A 1 261 ? 5.680 -15.704 11.550 1.00 83.00 261 CYS A CA 1
ATOM 2031 C C . CYS A 1 261 ? 4.981 -17.018 11.901 1.00 83.00 261 CYS A C 1
ATOM 2033 O O . CYS A 1 261 ? 4.149 -17.459 11.106 1.00 83.00 261 CYS A O 1
ATOM 2035 N N . PRO A 1 262 ? 5.274 -17.636 13.065 1.00 85.69 262 PRO A N 1
ATOM 2036 C CA . PRO A 1 262 ? 4.728 -18.951 13.409 1.00 85.69 262 PRO A CA 1
ATOM 2037 C C . PRO A 1 262 ? 3.196 -19.002 13.468 1.00 85.69 262 PRO A C 1
ATOM 2039 O O . PRO A 1 262 ? 2.599 -20.058 13.283 1.00 85.69 262 PRO A O 1
ATOM 2042 N N . GLY A 1 263 ? 2.549 -17.868 13.741 1.00 87.75 263 GLY A N 1
ATOM 2043 C CA . GLY A 1 263 ? 1.098 -17.780 13.839 1.00 87.75 263 GLY A CA 1
ATOM 2044 C C . GLY A 1 263 ? 0.602 -16.346 13.990 1.00 87.75 263 GLY A C 1
ATOM 2045 O O . GLY A 1 263 ? 1.361 -15.428 14.294 1.00 87.75 263 GLY A O 1
ATOM 2046 N N . TRP A 1 264 ? -0.704 -16.142 13.810 1.00 87.38 264 TRP A N 1
ATOM 2047 C CA . TRP A 1 264 ? -1.339 -14.828 13.991 1.00 87.38 264 TRP A CA 1
ATOM 2048 C C . TRP A 1 264 ? -1.219 -14.297 15.423 1.00 87.38 264 TRP A C 1
ATOM 2050 O O . TRP A 1 264 ? -1.105 -13.090 15.611 1.00 87.38 264 TRP A O 1
ATOM 2060 N N . SER A 1 265 ? -1.168 -15.191 16.415 1.00 86.81 265 SER A N 1
ATOM 2061 C CA . SER A 1 265 ? -0.916 -14.870 17.827 1.00 86.81 265 SER A CA 1
ATOM 2062 C C . SER A 1 265 ? 0.471 -14.281 18.090 1.00 86.81 265 SER A C 1
ATOM 2064 O O . SER A 1 265 ? 0.683 -13.667 19.132 1.00 86.81 265 SER A O 1
ATOM 2066 N N . ASN A 1 266 ? 1.418 -14.481 17.170 1.00 86.75 266 ASN A N 1
ATOM 2067 C CA . ASN A 1 266 ? 2.797 -14.019 17.294 1.00 86.75 266 ASN A CA 1
ATOM 2068 C C . ASN A 1 266 ? 3.001 -12.622 16.691 1.00 86.75 266 ASN A C 1
ATOM 2070 O O . ASN A 1 266 ? 4.048 -12.010 16.921 1.00 86.75 266 ASN A O 1
ATOM 2074 N N . LEU A 1 267 ? 2.019 -12.100 15.945 1.00 85.88 267 LEU A N 1
ATOM 2075 C CA . LEU A 1 267 ? 2.052 -10.723 15.462 1.00 85.88 267 LEU A CA 1
ATOM 2076 C C . LEU A 1 267 ? 1.910 -9.747 16.631 1.00 85.88 267 LEU A C 1
ATOM 2078 O O . LEU A 1 267 ? 1.076 -9.918 17.522 1.00 85.88 267 LEU A O 1
ATOM 2082 N N . ARG A 1 268 ? 2.710 -8.683 16.606 1.00 84.88 268 ARG A N 1
ATOM 2083 C CA . ARG A 1 268 ? 2.795 -7.722 17.707 1.00 84.88 268 ARG A CA 1
ATOM 2084 C C . ARG A 1 268 ? 2.014 -6.447 17.430 1.00 84.88 268 ARG A C 1
ATOM 2086 O O . ARG A 1 268 ? 2.003 -5.916 16.320 1.00 84.88 268 ARG A O 1
ATOM 2093 N N . GLY A 1 269 ? 1.437 -5.881 18.489 1.00 80.38 269 GLY A N 1
ATOM 2094 C CA . GLY A 1 269 ? 0.668 -4.636 18.464 1.00 80.38 269 GLY A CA 1
ATOM 2095 C C . GLY A 1 269 ? 1.481 -3.424 18.008 1.00 80.38 269 GLY A C 1
ATOM 2096 O O . GLY A 1 269 ? 0.902 -2.423 17.585 1.00 80.38 269 GLY A O 1
ATOM 2097 N N . ARG A 1 270 ? 2.822 -3.524 18.000 1.00 80.75 270 ARG A N 1
ATOM 2098 C CA . ARG A 1 270 ? 3.733 -2.463 17.535 1.00 80.75 270 ARG A CA 1
ATOM 2099 C C . ARG A 1 270 ? 3.405 -1.955 16.127 1.00 80.75 270 ARG A C 1
ATOM 2101 O O . ARG A 1 270 ? 3.610 -0.774 15.869 1.00 80.75 270 ARG A O 1
ATOM 2108 N N . ILE A 1 271 ? 2.801 -2.787 15.279 1.00 81.19 271 ILE A N 1
ATOM 2109 C CA . ILE A 1 271 ? 2.323 -2.424 13.934 1.00 81.19 271 ILE A CA 1
ATOM 2110 C C . ILE A 1 271 ? 1.333 -1.239 13.969 1.00 81.19 271 ILE A C 1
ATOM 2112 O O . ILE A 1 271 ? 1.266 -0.441 13.034 1.00 81.19 271 ILE A O 1
ATOM 2116 N N . PHE A 1 272 ? 0.600 -1.059 15.072 1.00 84.88 272 PHE A N 1
ATOM 2117 C CA . PHE A 1 272 ? -0.336 0.050 15.263 1.00 84.88 272 PHE A CA 1
ATOM 2118 C C . PHE A 1 272 ? 0.292 1.313 15.873 1.00 84.88 272 PHE A C 1
ATOM 2120 O O . PHE A 1 272 ? -0.405 2.326 15.972 1.00 84.88 272 PHE A O 1
ATOM 2127 N N . LYS A 1 273 ? 1.581 1.317 16.255 1.00 82.69 273 LYS A N 1
ATOM 2128 C CA . LYS A 1 273 ? 2.233 2.477 16.904 1.00 82.69 273 LYS A CA 1
ATOM 2129 C C . LYS A 1 273 ? 2.080 3.756 16.089 1.00 82.69 273 LYS A C 1
ATOM 2131 O O . LYS A 1 273 ? 1.654 4.774 16.631 1.00 82.69 273 LYS A O 1
ATOM 2136 N N . THR A 1 274 ? 2.366 3.695 14.787 1.00 81.81 274 THR A N 1
ATOM 2137 C CA . THR A 1 274 ? 2.234 4.853 13.893 1.00 81.81 274 THR A CA 1
ATOM 2138 C C . THR A 1 274 ? 0.801 5.373 13.879 1.00 81.81 274 THR A C 1
ATOM 2140 O O . THR A 1 274 ? 0.584 6.570 14.053 1.00 81.81 274 THR A O 1
ATOM 2143 N N . ALA A 1 275 ? -0.193 4.489 13.740 1.00 87.94 275 ALA A N 1
ATOM 2144 C CA . ALA A 1 275 ? -1.596 4.890 13.724 1.00 87.94 275 ALA A CA 1
ATOM 2145 C C . ALA A 1 275 ? -2.037 5.530 15.050 1.00 87.94 275 ALA A C 1
ATOM 2147 O O . ALA A 1 275 ? -2.701 6.566 15.049 1.00 87.94 275 ALA A O 1
ATOM 2148 N N . LEU A 1 276 ? -1.618 4.964 16.180 1.00 87.62 276 LEU A N 1
ATOM 2149 C CA . LEU A 1 276 ? -1.941 5.497 17.503 1.00 87.62 276 LEU A CA 1
ATOM 2150 C C . LEU A 1 276 ? -1.303 6.845 17.765 1.00 87.62 276 LEU A C 1
ATOM 2152 O O . LEU A 1 276 ? -1.949 7.745 18.301 1.00 87.62 276 LEU A O 1
ATOM 2156 N N . TRP A 1 277 ? -0.056 7.008 17.348 1.00 84.69 277 TRP A N 1
ATOM 2157 C CA . TRP A 1 277 ? 0.613 8.282 17.474 1.00 84.69 277 TRP A CA 1
ATOM 2158 C C . TRP A 1 277 ? -0.037 9.350 16.583 1.00 84.69 277 TRP A C 1
ATOM 2160 O O . TRP A 1 277 ? -0.279 10.455 17.061 1.00 84.69 277 TRP A O 1
ATOM 2170 N N . MET A 1 278 ? -0.447 9.021 15.348 1.00 87.75 278 MET A N 1
ATOM 2171 C CA . MET A 1 278 ? -1.238 9.949 14.519 1.00 87.75 278 MET A CA 1
ATOM 2172 C C . MET A 1 278 ? -2.578 10.312 15.158 1.00 87.75 278 MET A C 1
ATOM 2174 O O . MET A 1 278 ? -3.013 11.459 15.043 1.00 87.75 278 MET A O 1
ATOM 2178 N N . ALA A 1 279 ? -3.233 9.358 15.824 1.00 90.88 279 ALA A N 1
ATOM 2179 C CA . ALA A 1 279 ? -4.482 9.611 16.529 1.00 90.88 279 ALA A CA 1
ATOM 2180 C C . ALA A 1 279 ? -4.276 10.585 17.700 1.00 90.88 279 ALA A C 1
ATOM 2182 O O . ALA A 1 279 ? -5.046 11.528 17.859 1.00 90.88 279 ALA A O 1
ATOM 2183 N N . ARG A 1 280 ? -3.218 10.386 18.496 1.00 89.25 280 ARG A N 1
ATOM 2184 C CA . ARG A 1 280 ? -2.929 11.156 19.718 1.00 89.25 280 ARG A CA 1
ATOM 2185 C C . ARG A 1 280 ? -2.119 12.434 19.487 1.00 89.25 280 ARG A C 1
ATOM 2187 O O . ARG A 1 280 ? -1.945 13.224 20.415 1.00 89.25 280 ARG A O 1
ATOM 2194 N N . ALA A 1 281 ? -1.625 12.659 18.274 1.00 85.56 281 ALA A N 1
ATOM 2195 C CA . ALA A 1 281 ? -0.869 13.851 17.929 1.00 85.56 281 ALA A CA 1
ATOM 2196 C C . ALA A 1 281 ? -1.779 15.086 17.834 1.00 85.56 281 ALA A C 1
ATOM 2198 O O . ALA A 1 281 ? -2.709 15.143 17.029 1.00 85.56 281 ALA A O 1
ATOM 2199 N N . GLY A 1 282 ? -1.441 16.120 18.608 1.00 84.44 282 GLY A N 1
ATOM 2200 C CA . GLY A 1 282 ? -2.125 17.412 18.589 1.00 84.44 282 GLY A CA 1
ATOM 2201 C C . GLY A 1 282 ? -3.533 17.387 19.194 1.00 84.44 282 GLY A C 1
ATOM 2202 O O . GLY A 1 282 ? -4.042 16.367 19.646 1.00 84.44 282 GLY A O 1
ATOM 2203 N N . LYS A 1 283 ? -4.178 18.556 19.225 1.00 87.12 283 LYS A N 1
ATOM 2204 C CA . LYS A 1 283 ? -5.544 18.718 19.740 1.00 87.12 283 LYS A CA 1
ATOM 2205 C C . LYS A 1 283 ? -6.538 18.734 18.580 1.00 87.12 283 LYS A C 1
ATOM 2207 O O . LYS A 1 283 ? -6.381 19.536 17.664 1.00 87.12 283 LYS A O 1
ATOM 2212 N N . VAL A 1 284 ? -7.568 17.886 18.641 1.00 89.19 284 VAL A N 1
ATOM 2213 C CA . VAL A 1 284 ? -8.614 17.784 17.598 1.00 89.19 284 VAL A CA 1
ATOM 2214 C C . VAL A 1 284 ? -9.859 18.636 17.879 1.00 89.19 284 VAL A C 1
ATOM 2216 O O . VAL A 1 284 ? -10.711 18.807 17.007 1.00 89.19 284 VAL A O 1
ATOM 2219 N N . THR A 1 285 ? -10.007 19.152 19.102 1.00 83.50 285 THR A N 1
ATOM 2220 C CA . THR A 1 285 ? -11.199 19.893 19.532 1.00 83.50 285 THR A CA 1
ATOM 2221 C C . THR A 1 285 ? -11.071 21.392 19.283 1.00 83.50 285 THR A C 1
ATOM 2223 O O . THR A 1 285 ? -10.119 22.040 19.720 1.00 83.50 285 THR A O 1
ATOM 2226 N N . GLY A 1 286 ? -12.089 21.979 18.645 1.00 80.50 286 GLY A N 1
ATOM 2227 C CA . GLY A 1 286 ? -12.136 23.419 18.403 1.00 80.50 286 GLY A CA 1
ATOM 2228 C C . GLY A 1 286 ? -13.273 23.838 17.477 1.00 80.50 286 GLY A C 1
ATOM 2229 O O . GLY A 1 286 ? -13.807 23.032 16.722 1.00 80.50 286 GLY A O 1
ATOM 2230 N N . ARG A 1 287 ? -13.623 25.135 17.484 1.00 68.94 287 ARG A N 1
ATOM 2231 C CA . ARG A 1 287 ? -14.744 25.683 16.683 1.00 68.94 287 ARG A CA 1
ATOM 2232 C C . ARG A 1 287 ? -14.643 25.386 15.179 1.00 68.94 287 ARG A C 1
ATOM 2234 O O . ARG A 1 287 ? -15.665 25.346 14.507 1.00 68.94 287 ARG A O 1
ATOM 2241 N N . LYS A 1 288 ? -13.428 25.201 14.654 1.00 78.94 288 LYS A N 1
ATOM 2242 C CA . LYS A 1 288 ? -13.166 24.910 13.234 1.00 78.94 288 LYS A CA 1
ATOM 2243 C C . LYS A 1 288 ? -12.843 23.434 12.947 1.00 78.94 288 LYS A C 1
ATOM 2245 O O . LYS A 1 288 ? -12.704 23.086 11.782 1.00 78.94 288 LYS A O 1
ATOM 2250 N N . GLN A 1 289 ? -12.743 22.593 13.977 1.00 86.44 289 GLN A N 1
ATOM 2251 C CA . GLN A 1 289 ? -12.326 21.190 13.888 1.00 86.44 289 GLN A CA 1
ATOM 2252 C C . GLN A 1 289 ? -13.486 20.280 14.330 1.00 86.44 289 GLN A C 1
ATOM 2254 O O . GLN A 1 289 ? -14.565 20.330 13.737 1.00 86.44 289 GLN A O 1
ATOM 2259 N N . VAL A 1 290 ? -13.297 19.489 15.392 1.00 89.50 290 VAL A N 1
ATOM 2260 C CA . VAL A 1 290 ? -14.338 18.654 15.996 1.00 89.50 290 VAL A CA 1
ATOM 2261 C C . VAL A 1 290 ? -15.178 19.480 16.971 1.00 89.50 290 VAL A C 1
ATOM 2263 O O . VAL A 1 290 ? -14.642 20.210 17.813 1.00 89.50 290 VAL A O 1
ATOM 2266 N N . ASN A 1 291 ? -16.504 19.325 16.892 1.00 87.44 291 ASN A N 1
ATOM 2267 C CA . ASN A 1 291 ? -17.432 19.903 17.862 1.00 87.44 291 ASN A CA 1
ATOM 2268 C C . ASN A 1 291 ? -17.071 19.413 19.284 1.00 87.44 291 ASN A C 1
ATOM 2270 O O . ASN A 1 291 ? -17.084 18.200 19.501 1.00 87.44 291 ASN A O 1
ATOM 2274 N N . PRO A 1 292 ? -16.809 20.310 20.259 1.00 89.25 292 PRO A N 1
ATOM 2275 C CA . PRO A 1 292 ? -16.445 19.925 21.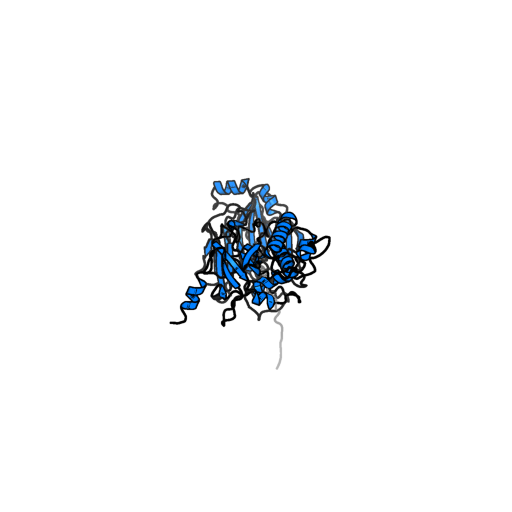625 1.00 89.25 292 PRO A CA 1
ATOM 2276 C C . PRO A 1 292 ? -17.413 18.944 22.290 1.00 89.25 292 PRO A C 1
ATOM 2278 O O . PRO A 1 292 ? -16.983 18.126 23.093 1.00 89.25 292 PRO A O 1
ATOM 2281 N N . PHE A 1 293 ? -18.699 18.975 21.925 1.00 90.88 293 PHE A N 1
ATOM 2282 C CA . PHE A 1 293 ? -19.683 18.010 22.409 1.00 90.88 293 PHE A CA 1
ATOM 2283 C C . PHE A 1 293 ? -19.306 16.564 22.064 1.00 90.88 293 PHE A C 1
ATOM 2285 O O . PHE A 1 293 ? -19.524 15.684 22.882 1.00 90.88 293 PHE A O 1
ATOM 2292 N N . LEU A 1 294 ? -18.752 16.294 20.877 1.00 91.88 294 LEU A N 1
ATOM 2293 C CA . LEU A 1 294 ? -18.408 14.930 20.447 1.00 91.88 294 LEU A CA 1
ATOM 2294 C C . LEU A 1 294 ? -17.241 14.333 21.236 1.00 91.88 294 LEU A C 1
ATOM 2296 O O . LEU A 1 294 ? -17.190 13.120 21.389 1.00 91.88 294 LEU A O 1
ATOM 2300 N N . ALA A 1 295 ? -16.345 15.184 21.728 1.00 90.62 295 ALA A N 1
ATOM 2301 C CA . ALA A 1 295 ? -15.135 14.800 22.446 1.00 90.62 295 ALA A CA 1
ATOM 2302 C C . ALA A 1 295 ? -15.250 15.006 23.966 1.00 90.62 295 ALA A C 1
ATOM 2304 O O . ALA A 1 295 ? -14.290 14.791 24.692 1.00 90.62 295 ALA A O 1
ATOM 2305 N N . SER A 1 296 ? -16.392 15.480 24.471 1.00 92.12 296 SER A N 1
ATOM 2306 C CA . SER A 1 296 ? -16.606 15.620 25.912 1.00 92.12 296 SER A CA 1
ATOM 2307 C C . SER A 1 296 ? -16.893 14.261 26.542 1.00 92.12 296 SER A C 1
ATOM 2309 O O . SER A 1 296 ? -17.618 13.466 25.939 1.00 92.12 296 SER A O 1
ATOM 2311 N N . SER A 1 297 ? -16.413 14.058 27.771 1.00 93.31 297 SER A N 1
ATOM 2312 C CA . SER A 1 297 ? -16.658 12.848 28.563 1.00 93.31 297 SER A CA 1
ATOM 2313 C C . SER A 1 297 ? -18.129 12.416 28.551 1.00 93.31 297 SER A C 1
ATOM 2315 O O . SER A 1 297 ? -19.044 13.241 28.657 1.00 93.31 297 SER A O 1
ATOM 2317 N N . VAL A 1 298 ? -18.346 11.112 28.402 1.00 91.69 298 VAL A N 1
ATOM 2318 C CA . VAL A 1 298 ? -19.667 10.496 28.255 1.00 91.69 298 VAL A CA 1
ATOM 2319 C C . VAL A 1 298 ? -19.977 9.632 29.469 1.00 91.69 298 VAL A C 1
ATOM 2321 O O . VAL A 1 298 ? -19.133 8.871 29.932 1.00 91.69 298 VAL A O 1
ATOM 2324 N N . LYS A 1 299 ? -21.206 9.744 29.980 1.00 88.44 299 LYS A N 1
ATOM 2325 C CA . LYS A 1 299 ? -21.723 8.846 31.022 1.00 88.44 299 LYS A CA 1
ATOM 2326 C C . LYS A 1 299 ? -22.053 7.484 30.417 1.00 88.44 299 LYS A C 1
ATOM 2328 O O . LYS A 1 299 ? -22.419 7.423 29.247 1.00 88.44 299 LYS A O 1
ATOM 2333 N N . ASP A 1 300 ? -21.999 6.417 31.212 1.00 81.62 300 ASP A N 1
ATOM 2334 C CA . ASP A 1 300 ? -22.213 5.058 30.701 1.00 81.62 300 ASP A CA 1
ATOM 2335 C C . ASP A 1 300 ? -23.520 4.923 29.907 1.00 81.62 300 ASP A C 1
ATOM 2337 O O . ASP A 1 300 ? -23.483 4.522 28.758 1.00 81.62 300 ASP A O 1
ATOM 2341 N N . ASN A 1 301 ? -24.654 5.419 30.395 1.00 89.56 301 ASN A N 1
ATOM 2342 C CA . ASN A 1 301 ? -25.942 5.343 29.686 1.00 89.56 301 ASN A CA 1
ATOM 2343 C C . ASN A 1 301 ? -26.074 6.203 28.401 1.00 89.56 301 ASN A C 1
ATOM 2345 O O . ASN A 1 301 ? -27.186 6.469 27.942 1.00 89.56 301 ASN A O 1
ATOM 2349 N N . GLN A 1 302 ? -24.974 6.735 27.868 1.00 92.69 302 GLN A N 1
ATOM 2350 C CA . GLN A 1 302 ? -24.950 7.589 26.681 1.00 92.69 302 GLN A CA 1
ATOM 2351 C C . GLN A 1 302 ? -23.921 7.137 25.635 1.00 92.69 302 GLN A C 1
ATOM 2353 O O . GLN A 1 302 ? -23.772 7.833 24.620 1.00 92.69 302 GLN A O 1
ATOM 2358 N N . LYS A 1 303 ? -23.207 6.017 25.840 1.00 95.12 303 LYS A N 1
ATOM 2359 C CA . LYS A 1 303 ? -22.120 5.611 24.932 1.00 95.12 303 LYS A CA 1
ATOM 2360 C C . LYS A 1 303 ? -22.659 5.274 23.547 1.00 95.12 303 LYS A C 1
ATOM 2362 O O . LYS A 1 303 ? -22.193 5.883 22.584 1.00 95.12 303 LYS A O 1
ATOM 2367 N N . ALA A 1 304 ? -23.691 4.435 23.436 1.00 94.69 304 ALA A N 1
ATOM 2368 C CA . ALA A 1 304 ? -24.302 4.083 22.148 1.00 94.69 304 ALA A CA 1
ATOM 2369 C C . ALA A 1 304 ? -24.738 5.328 21.349 1.00 94.69 304 ALA A C 1
ATOM 2371 O O . ALA A 1 304 ? -24.406 5.496 20.169 1.00 94.69 304 ALA A O 1
ATOM 2372 N N . ARG A 1 305 ? -25.405 6.281 22.018 1.00 94.38 305 ARG A N 1
ATOM 2373 C CA . ARG A 1 305 ? -25.812 7.556 21.406 1.00 94.38 305 ARG A CA 1
ATOM 2374 C C . ARG A 1 305 ? -24.607 8.382 20.955 1.00 94.38 305 ARG A C 1
ATOM 2376 O O . ARG A 1 305 ? -24.659 8.986 19.878 1.00 94.38 305 ARG A O 1
ATOM 2383 N N . ARG A 1 306 ? -23.532 8.442 21.750 1.00 95.69 306 ARG A N 1
ATOM 2384 C CA . ARG A 1 306 ? -22.307 9.165 21.376 1.00 95.69 306 ARG A CA 1
ATOM 2385 C C . ARG A 1 306 ? -21.664 8.550 20.140 1.00 95.69 306 ARG A C 1
ATOM 2387 O O . ARG A 1 306 ? -21.342 9.302 19.222 1.00 95.69 306 ARG A O 1
ATOM 2394 N N . ILE A 1 307 ? -21.508 7.228 20.116 1.00 97.12 307 ILE A N 1
ATOM 2395 C CA . ILE A 1 307 ? -20.905 6.481 19.006 1.00 97.12 307 ILE A CA 1
ATOM 2396 C C . ILE A 1 307 ? -21.674 6.775 17.714 1.00 97.12 307 ILE A C 1
ATOM 2398 O O . ILE A 1 307 ? -21.083 7.226 16.732 1.00 97.12 307 ILE A O 1
ATOM 2402 N N . ALA A 1 308 ? -23.006 6.662 17.750 1.00 96.06 308 ALA A N 1
ATOM 2403 C CA . ALA A 1 308 ? -23.859 6.967 16.604 1.00 96.06 308 ALA A CA 1
ATOM 2404 C C . ALA A 1 308 ? -23.754 8.427 16.140 1.00 96.06 308 ALA A C 1
ATOM 2406 O O . ALA A 1 308 ? -23.684 8.711 14.942 1.00 96.06 308 ALA A O 1
ATOM 2407 N N . THR A 1 309 ? -23.704 9.366 17.088 1.00 96.25 309 THR A N 1
ATOM 2408 C CA . THR A 1 309 ? -23.568 10.794 16.773 1.00 96.25 309 THR A CA 1
ATOM 2409 C C . THR A 1 309 ? -22.221 11.084 16.108 1.00 96.25 309 THR A C 1
ATOM 2411 O O . THR A 1 309 ? -22.173 11.838 15.135 1.00 96.25 309 THR A O 1
ATOM 2414 N N . LEU A 1 310 ? -21.134 10.477 16.597 1.00 96.62 310 LEU A N 1
ATOM 2415 C CA . LEU A 1 310 ? -19.815 10.608 15.988 1.00 96.62 310 LEU A CA 1
ATOM 2416 C C . LEU A 1 310 ? -19.797 10.022 14.577 1.00 96.62 310 LEU A C 1
ATOM 2418 O O . LEU A 1 310 ? -19.368 10.708 13.656 1.00 96.62 310 LEU A O 1
ATOM 2422 N N . ALA A 1 311 ? -20.280 8.794 14.396 1.00 96.38 311 ALA A N 1
ATOM 2423 C CA . ALA A 1 311 ? -20.284 8.129 13.096 1.00 96.38 311 ALA A CA 1
ATOM 2424 C C . ALA A 1 311 ? -21.062 8.942 12.048 1.00 96.38 311 ALA A C 1
ATOM 2426 O O . ALA A 1 311 ? -20.579 9.200 10.946 1.00 96.38 311 ALA A O 1
ATOM 2427 N N . SER A 1 312 ? -22.233 9.454 12.438 1.00 94.69 312 SER A N 1
ATOM 2428 C CA . SER A 1 312 ? -23.037 10.347 11.604 1.00 94.69 312 SER A CA 1
ATOM 2429 C C . SER A 1 312 ? -22.331 11.673 11.294 1.00 94.69 312 SER A C 1
ATOM 2431 O O . SER A 1 312 ? -22.493 12.224 10.202 1.00 94.69 312 SER A O 1
ATOM 2433 N N . TRP A 1 313 ? -21.562 12.223 12.239 1.00 95.00 313 TRP A N 1
ATOM 2434 C CA . TRP A 1 313 ? -20.756 13.419 11.996 1.00 95.00 313 TRP A CA 1
ATOM 2435 C C . TRP A 1 313 ? -19.610 13.137 11.023 1.00 95.00 313 TRP A C 1
ATOM 2437 O O . TRP A 1 313 ? -19.449 13.902 10.074 1.00 95.00 313 TRP A O 1
ATOM 2447 N N . MET A 1 314 ? -18.872 12.040 11.218 1.00 95.88 314 MET A N 1
ATOM 2448 C CA . MET A 1 314 ? -17.768 11.626 10.352 1.00 95.88 314 MET A CA 1
ATOM 2449 C C . MET A 1 314 ? -18.241 11.457 8.903 1.00 95.88 314 MET A C 1
ATOM 2451 O O . MET A 1 314 ? -17.664 12.068 8.011 1.00 95.88 314 MET A O 1
ATOM 2455 N N . ASN A 1 315 ? -19.337 10.724 8.674 1.00 92.88 315 ASN A N 1
ATOM 2456 C CA . ASN A 1 315 ? -19.867 10.471 7.326 1.00 92.88 315 ASN A CA 1
ATOM 2457 C C . ASN A 1 315 ? -20.361 11.737 6.611 1.00 92.88 315 ASN A C 1
ATOM 2459 O O . ASN A 1 315 ? -20.275 11.829 5.391 1.00 92.88 315 ASN A O 1
ATOM 2463 N N . ARG A 1 316 ? -20.882 12.722 7.354 1.00 92.94 316 ARG A N 1
ATOM 2464 C CA . ARG A 1 316 ? -21.390 13.978 6.773 1.00 92.94 316 ARG A CA 1
ATOM 2465 C C . ARG A 1 316 ? -20.328 15.060 6.624 1.00 92.94 316 ARG A C 1
ATOM 2467 O O . ARG A 1 316 ? -20.465 15.925 5.766 1.00 92.94 316 ARG A O 1
ATOM 2474 N N . SER A 1 317 ? -19.327 15.065 7.502 1.00 93.50 317 SER A N 1
ATOM 2475 C CA . SER A 1 317 ? -18.425 16.210 7.674 1.00 93.50 317 SER A CA 1
ATOM 2476 C C . SER A 1 317 ? -17.001 15.945 7.216 1.00 93.50 317 SER A C 1
ATOM 2478 O O . SER A 1 317 ? -16.270 16.917 7.052 1.00 93.50 317 SER A O 1
ATOM 2480 N N . ILE A 1 318 ? -16.600 14.682 7.049 1.00 95.75 318 ILE A N 1
ATOM 2481 C CA . ILE A 1 318 ? -15.252 14.294 6.633 1.00 95.75 318 ILE A CA 1
ATOM 2482 C C . ILE A 1 318 ? -15.345 13.570 5.291 1.00 95.75 318 ILE A C 1
ATOM 2484 O O . ILE A 1 318 ? -15.878 12.465 5.209 1.00 95.75 318 ILE A O 1
ATOM 2488 N N . HIS A 1 319 ? -14.827 14.194 4.235 1.00 96.12 319 HIS A N 1
ATOM 2489 C CA . HIS A 1 319 ? -14.756 13.576 2.916 1.00 96.12 319 HIS A CA 1
ATOM 2490 C C . HIS A 1 319 ? -13.678 12.484 2.887 1.00 96.12 319 HIS A C 1
ATOM 2492 O O . HIS A 1 319 ? -12.569 12.682 3.384 1.00 96.12 319 HIS A O 1
ATOM 2498 N N . LEU A 1 320 ? -14.012 11.328 2.319 1.00 93.81 320 LEU A N 1
ATOM 2499 C CA . LEU A 1 320 ? -13.090 10.206 2.209 1.00 93.81 320 LEU A CA 1
ATOM 2500 C C . LEU A 1 320 ? -12.356 10.270 0.868 1.00 93.81 320 LEU A C 1
ATOM 2502 O O . LEU A 1 320 ? -12.957 10.034 -0.180 1.00 93.81 320 LEU A O 1
ATOM 2506 N N . ASP A 1 321 ? -11.060 10.561 0.919 1.00 92.62 321 ASP A N 1
ATOM 2507 C CA . ASP A 1 321 ? -10.200 10.518 -0.261 1.00 92.62 321 ASP A CA 1
ATOM 2508 C C . ASP A 1 321 ? -9.923 9.053 -0.664 1.00 92.62 321 ASP A C 1
ATOM 2510 O O . ASP A 1 321 ? -9.979 8.152 0.185 1.00 92.62 321 ASP A O 1
ATOM 2514 N N . PRO A 1 322 ? -9.586 8.778 -1.938 1.00 86.25 322 PRO A N 1
ATOM 2515 C CA . PRO A 1 322 ? -9.162 7.447 -2.360 1.00 86.25 322 PRO A CA 1
ATOM 2516 C C . PRO A 1 322 ? -7.975 6.936 -1.536 1.00 86.25 322 PRO A C 1
ATOM 2518 O O . PRO A 1 322 ? -7.066 7.694 -1.190 1.00 86.25 322 PRO A O 1
ATOM 2521 N N . ALA A 1 323 ? -7.962 5.633 -1.251 1.00 80.56 323 ALA A N 1
ATOM 2522 C CA . ALA A 1 323 ? -6.827 5.016 -0.577 1.00 80.56 323 ALA A CA 1
ATOM 2523 C C . ALA A 1 323 ? -5.550 5.135 -1.437 1.00 80.56 323 ALA A C 1
ATOM 2525 O O . ALA A 1 323 ? -5.637 5.053 -2.668 1.00 80.56 323 ALA A O 1
ATOM 2526 N N . PRO A 1 324 ? -4.364 5.295 -0.820 1.00 74.12 324 PRO A N 1
ATOM 2527 C CA . PRO A 1 324 ? -3.098 5.248 -1.542 1.00 74.12 324 PRO A CA 1
ATOM 2528 C C . PRO A 1 324 ? -2.949 3.949 -2.344 1.00 74.12 324 PRO A C 1
ATOM 2530 O O . PRO A 1 324 ? -3.394 2.886 -1.913 1.00 74.12 324 PRO A O 1
ATOM 2533 N N . ALA A 1 325 ? -2.303 4.035 -3.509 1.00 64.12 325 ALA A N 1
ATOM 2534 C CA . ALA A 1 325 ? -2.150 2.895 -4.414 1.00 64.12 325 ALA A CA 1
ATOM 2535 C C . ALA A 1 325 ? -1.165 1.826 -3.906 1.00 64.12 325 ALA A C 1
ATOM 2537 O O . ALA A 1 325 ? -1.171 0.708 -4.413 1.00 64.12 325 ALA A O 1
ATOM 2538 N N . THR A 1 326 ? -0.313 2.148 -2.932 1.00 66.50 326 THR A N 1
ATOM 2539 C CA . THR A 1 326 ? 0.666 1.204 -2.387 1.00 66.50 326 THR A CA 1
ATOM 2540 C C . THR A 1 326 ? 0.082 0.418 -1.222 1.00 66.50 326 THR A C 1
ATOM 2542 O O . THR A 1 326 ? -0.575 0.968 -0.335 1.00 66.50 326 THR A O 1
ATOM 2545 N N . TYR A 1 327 ? 0.355 -0.887 -1.212 1.00 62.22 327 TYR A N 1
ATOM 2546 C CA . TYR A 1 327 ? -0.216 -1.824 -0.247 1.00 62.22 327 TYR A CA 1
ATOM 2547 C C . TYR A 1 327 ? 0.032 -1.389 1.208 1.00 62.22 327 TYR A C 1
ATOM 2549 O O . TYR A 1 327 ? -0.895 -1.332 2.014 1.00 62.22 327 TYR A O 1
ATOM 2557 N N . TRP A 1 328 ? 1.268 -0.991 1.520 1.00 63.16 328 TRP A N 1
ATOM 2558 C CA . TRP A 1 328 ? 1.666 -0.542 2.856 1.00 63.16 328 TRP A CA 1
ATOM 2559 C C . TRP A 1 328 ? 0.948 0.723 3.325 1.00 63.16 328 TRP A C 1
ATOM 2561 O O . TRP A 1 328 ? 0.593 0.817 4.495 1.00 63.16 328 TRP A O 1
ATOM 2571 N N . TYR A 1 329 ? 0.681 1.685 2.436 1.00 69.25 329 TYR A N 1
ATOM 2572 C CA . TYR A 1 329 ? -0.007 2.921 2.825 1.00 69.25 329 TYR A CA 1
ATOM 2573 C C . TYR A 1 329 ? -1.527 2.815 2.763 1.00 69.25 329 TYR A C 1
ATOM 2575 O O . TYR A 1 329 ? -2.209 3.739 3.197 1.00 69.25 329 TYR A O 1
ATOM 2583 N N . ARG A 1 330 ? -2.084 1.716 2.241 1.00 78.25 330 ARG A N 1
ATOM 2584 C CA . ARG A 1 330 ? -3.522 1.633 1.969 1.00 78.25 330 ARG A CA 1
ATOM 2585 C C . ARG A 1 330 ? -4.376 1.841 3.221 1.00 78.25 330 ARG A C 1
ATOM 2587 O O . ARG A 1 330 ? -5.378 2.554 3.166 1.00 78.25 330 ARG A O 1
ATOM 2594 N N . TRP A 1 331 ? -3.971 1.247 4.342 1.00 86.81 331 TRP A N 1
ATOM 2595 C CA . TRP A 1 331 ? -4.656 1.392 5.629 1.00 86.81 331 TRP A CA 1
ATOM 2596 C C . TRP A 1 331 ? -3.991 2.409 6.567 1.00 86.81 331 TRP A C 1
ATOM 2598 O O . TRP A 1 331 ? -4.632 2.859 7.519 1.00 86.81 331 TRP A O 1
ATOM 2608 N N . MET A 1 332 ? -2.729 2.781 6.328 1.00 86.31 332 MET A N 1
ATOM 2609 C CA . MET A 1 332 ? -1.989 3.678 7.216 1.00 86.31 332 MET A CA 1
ATOM 2610 C C . MET A 1 332 ? -2.485 5.130 7.103 1.00 86.31 332 MET A C 1
ATOM 2612 O O . MET A 1 332 ? -2.727 5.624 6.000 1.00 86.31 332 MET A O 1
ATOM 2616 N N . PRO A 1 333 ? -2.604 5.864 8.222 1.00 88.88 333 PRO A N 1
ATOM 2617 C CA . PRO A 1 333 ? -2.810 7.307 8.176 1.00 88.88 333 PRO A CA 1
ATOM 2618 C C . PRO A 1 333 ? -1.573 8.016 7.608 1.00 88.88 333 PRO A C 1
ATOM 2620 O O . PRO A 1 333 ? -0.432 7.710 7.965 1.00 88.88 333 PRO A O 1
ATOM 2623 N N . VAL A 1 334 ? -1.801 9.016 6.759 1.00 87.56 334 VAL A N 1
ATOM 2624 C CA . VAL A 1 334 ? -0.739 9.824 6.144 1.00 87.56 334 VAL A CA 1
ATOM 2625 C C . VAL A 1 334 ? -0.450 11.104 6.922 1.00 87.56 334 VAL A C 1
ATOM 2627 O O . VAL A 1 334 ? 0.554 11.747 6.668 1.00 87.56 334 VAL A O 1
ATOM 2630 N N . GLU A 1 335 ? -1.296 11.484 7.877 1.00 88.62 335 GLU A N 1
ATOM 2631 C CA . GLU A 1 335 ? -1.117 12.682 8.710 1.00 88.62 335 GLU A CA 1
ATOM 2632 C C . GLU A 1 335 ? -1.811 12.528 10.082 1.00 88.62 335 GLU A C 1
ATOM 2634 O O . GLU A 1 335 ? -2.667 11.654 10.236 1.00 88.62 335 GLU A O 1
ATOM 2639 N N . PRO A 1 336 ? -1.493 13.374 11.076 1.00 90.44 336 PRO A N 1
ATOM 2640 C CA . PRO A 1 336 ? -2.191 13.428 12.357 1.00 90.44 336 PRO A CA 1
ATOM 2641 C C . PRO A 1 336 ? -3.688 13.741 12.270 1.00 90.44 336 PRO A C 1
ATOM 2643 O O . PRO A 1 336 ? -4.125 14.562 11.457 1.00 90.44 336 PRO A O 1
ATOM 2646 N N . ALA A 1 337 ? -4.459 13.207 13.221 1.00 93.06 337 ALA A N 1
ATOM 2647 C CA . ALA A 1 337 ? -5.908 13.392 13.312 1.00 93.06 337 ALA A CA 1
ATOM 2648 C C . ALA A 1 337 ? -6.338 14.872 13.333 1.00 93.06 337 ALA A C 1
ATOM 2650 O O . ALA A 1 337 ? -7.349 15.231 12.727 1.00 93.06 337 ALA A O 1
ATOM 2651 N N . PHE A 1 338 ? -5.573 15.764 13.976 1.00 92.06 338 PHE A N 1
ATOM 2652 C CA . PHE A 1 338 ? -5.919 17.192 14.028 1.00 92.06 338 PHE A CA 1
ATOM 2653 C C . PHE A 1 338 ? -5.845 17.888 12.660 1.00 92.06 338 PHE A C 1
ATOM 2655 O O . PHE A 1 338 ? -6.599 18.838 12.415 1.00 92.06 338 PHE A O 1
ATOM 2662 N N . LYS A 1 339 ? -4.964 17.430 11.757 1.00 93.12 339 LYS A N 1
ATOM 2663 C CA . LYS A 1 339 ? -4.867 17.965 10.391 1.00 93.12 339 LYS A CA 1
ATOM 2664 C C . LYS A 1 339 ? -6.088 17.543 9.586 1.00 93.12 339 LYS A C 1
ATOM 2666 O O . LYS A 1 339 ? -6.763 18.412 9.035 1.00 93.12 339 LYS A O 1
ATOM 2671 N N . THR A 1 340 ? -6.467 16.269 9.671 1.00 94.62 340 THR A N 1
ATOM 2672 C CA . THR A 1 340 ? -7.687 15.739 9.047 1.00 94.62 340 THR A CA 1
ATOM 2673 C C . THR A 1 340 ? -8.941 16.436 9.582 1.00 94.62 340 THR A C 1
ATOM 2675 O O . THR A 1 340 ? -9.786 16.868 8.801 1.00 94.62 340 THR A O 1
ATOM 2678 N N . ALA A 1 341 ? -9.038 16.663 10.898 1.00 94.56 341 ALA A N 1
ATOM 2679 C CA . ALA A 1 341 ? -10.145 17.409 11.503 1.00 94.56 341 ALA A CA 1
ATOM 2680 C C . ALA A 1 341 ? -10.252 18.855 10.987 1.00 94.56 341 ALA A C 1
ATOM 2682 O O . ALA A 1 341 ? -11.351 19.392 10.861 1.00 94.56 341 ALA A O 1
ATOM 2683 N N . SER A 1 342 ? -9.112 19.489 10.696 1.00 93.56 342 SER A N 1
ATOM 2684 C CA . SER A 1 342 ? -9.051 20.866 10.192 1.00 93.56 342 SER A CA 1
ATOM 2685 C C . SER A 1 342 ? -9.379 20.947 8.698 1.00 93.56 342 SER A C 1
ATOM 2687 O O . SER A 1 342 ? -10.098 21.853 8.281 1.00 93.56 342 SER A O 1
ATOM 2689 N N . LYS A 1 343 ? -8.863 20.004 7.899 1.00 94.31 343 LYS A N 1
ATOM 2690 C CA . LYS A 1 343 ? -9.061 19.932 6.443 1.00 94.31 343 LYS A CA 1
ATOM 2691 C C . LYS A 1 343 ? -10.433 19.388 6.054 1.00 94.31 343 LYS A C 1
ATOM 2693 O O . LYS A 1 343 ? -10.943 19.745 4.999 1.00 94.31 343 LYS A O 1
ATOM 2698 N N . ARG A 1 344 ? -11.037 18.557 6.912 1.00 94.50 344 ARG A N 1
ATOM 2699 C CA . ARG A 1 344 ? -12.311 17.854 6.679 1.00 94.50 344 ARG A CA 1
ATOM 2700 C C . ARG A 1 344 ? -12.292 16.876 5.503 1.00 94.50 344 ARG A C 1
ATOM 2702 O O . ARG A 1 344 ? -13.338 16.558 4.944 1.00 94.50 344 ARG A O 1
ATOM 2709 N N . HIS A 1 345 ? -11.117 16.372 5.153 1.00 94.75 345 HIS A N 1
ATOM 2710 C CA . HIS A 1 345 ? -10.960 15.269 4.217 1.00 94.75 345 HIS A CA 1
ATOM 2711 C C . HIS A 1 345 ? -9.677 14.488 4.524 1.00 94.75 345 HIS A C 1
ATOM 2713 O O . HIS A 1 345 ? -8.795 15.002 5.220 1.00 94.75 345 HIS A O 1
ATOM 2719 N N . GLY A 1 346 ? -9.592 13.252 4.042 1.00 92.88 346 GLY A N 1
ATOM 2720 C CA . GLY A 1 346 ? -8.394 12.421 4.139 1.00 92.88 346 GLY A CA 1
ATOM 2721 C C . GLY A 1 346 ? -8.647 10.973 3.705 1.00 92.88 346 GLY A C 1
ATOM 2722 O O . GLY A 1 346 ? -9.804 10.577 3.538 1.00 92.88 346 GLY A O 1
ATOM 2723 N N . PRO A 1 347 ? -7.589 10.160 3.538 1.00 92.75 347 PRO A N 1
ATOM 2724 C CA . PRO A 1 347 ? -7.723 8.748 3.180 1.00 92.75 347 PRO A CA 1
ATOM 2725 C C . PRO A 1 347 ? -8.328 7.909 4.329 1.00 92.75 347 PRO A C 1
ATOM 2727 O O . PRO A 1 347 ? -8.410 8.382 5.469 1.00 92.75 347 PRO A O 1
ATOM 2730 N N . PRO A 1 348 ? -8.702 6.637 4.084 1.00 93.38 348 PRO A N 1
ATOM 2731 C CA . PRO A 1 348 ? -9.317 5.761 5.090 1.00 93.38 348 PRO A CA 1
ATOM 2732 C C . PRO A 1 348 ? -8.575 5.676 6.427 1.00 93.38 348 PRO A C 1
ATOM 2734 O O . PRO A 1 348 ? -9.207 5.772 7.480 1.00 93.38 348 PRO A O 1
ATOM 2737 N N . GLY A 1 349 ? -7.242 5.577 6.408 1.00 93.38 349 GLY A N 1
ATOM 2738 C CA . GLY A 1 349 ? -6.438 5.560 7.633 1.00 93.38 349 GLY A CA 1
ATOM 2739 C C . GLY A 1 349 ? -6.606 6.829 8.477 1.00 93.38 349 GLY A C 1
ATOM 2740 O O . GLY A 1 349 ? -6.754 6.748 9.695 1.00 93.38 349 GLY A O 1
ATOM 2741 N N . ASN A 1 350 ? -6.663 8.001 7.834 1.00 94.56 350 ASN A N 1
ATOM 2742 C CA . ASN A 1 350 ? -6.872 9.300 8.483 1.00 94.56 350 ASN A CA 1
ATOM 2743 C C . ASN A 1 350 ? -8.257 9.450 9.098 1.00 94.56 350 ASN A C 1
ATOM 2745 O O . ASN A 1 350 ? -8.398 9.954 10.214 1.00 94.56 350 ASN A O 1
ATOM 2749 N N . TRP A 1 351 ? -9.274 8.980 8.377 1.00 96.06 351 TRP A N 1
ATOM 2750 C CA . TRP A 1 351 ? -10.638 8.921 8.883 1.00 96.06 351 TRP A CA 1
ATOM 2751 C C . TRP A 1 351 ? -10.702 8.075 10.164 1.00 96.06 351 TRP A C 1
ATOM 2753 O O . TRP A 1 351 ? -11.258 8.516 11.171 1.00 96.06 351 TRP A O 1
ATOM 2763 N N . ALA A 1 352 ? -10.073 6.894 10.158 1.00 97.00 352 ALA A N 1
ATOM 2764 C CA . ALA A 1 352 ? -10.084 5.974 11.292 1.00 97.00 352 ALA A CA 1
ATOM 2765 C C . ALA A 1 352 ? -9.372 6.549 12.525 1.00 97.00 352 ALA A C 1
ATOM 2767 O O . ALA A 1 352 ? -9.937 6.532 13.617 1.00 97.00 352 ALA A O 1
ATOM 2768 N N . VAL A 1 353 ? -8.174 7.126 12.374 1.00 95.00 353 VAL A N 1
ATOM 2769 C CA . VAL A 1 353 ? -7.461 7.712 13.526 1.00 95.00 353 VAL A CA 1
ATOM 2770 C C . VAL A 1 353 ? -8.157 8.946 14.097 1.00 95.00 353 VAL A C 1
ATOM 2772 O O . VAL A 1 353 ? -8.097 9.169 15.306 1.00 95.00 353 VAL A O 1
ATOM 2775 N N . LEU A 1 354 ? -8.874 9.720 13.273 1.00 97.25 354 LEU A N 1
ATOM 2776 C CA . LEU A 1 354 ? -9.717 10.809 13.763 1.00 97.25 354 LEU A CA 1
ATOM 2777 C C . LEU A 1 354 ? -10.901 10.275 14.580 1.00 97.25 354 LEU A C 1
ATOM 2779 O O . LEU A 1 354 ? -11.135 10.758 15.687 1.00 97.25 354 LEU A O 1
ATOM 2783 N N . ALA A 1 355 ? -11.615 9.263 14.078 1.00 97.75 355 ALA A N 1
ATOM 2784 C CA . ALA A 1 355 ? -12.707 8.633 14.821 1.00 97.75 355 ALA A CA 1
ATOM 2785 C C . ALA A 1 355 ? -12.214 8.048 16.155 1.00 97.75 355 ALA A C 1
ATOM 2787 O O . ALA A 1 355 ? -12.816 8.308 17.198 1.00 97.75 355 ALA A O 1
ATOM 2788 N N . PHE A 1 356 ? -11.082 7.334 16.136 1.00 97.25 356 PHE A N 1
ATOM 2789 C CA . PHE A 1 356 ? -10.437 6.799 17.336 1.00 97.25 356 PHE A CA 1
ATOM 2790 C C . PHE A 1 356 ? -10.168 7.909 18.349 1.00 97.25 356 PHE A C 1
ATOM 2792 O O . PHE A 1 356 ? -10.574 7.798 19.504 1.00 97.25 356 PHE A O 1
ATOM 2799 N N . ARG A 1 357 ? -9.541 9.007 17.909 1.00 95.62 357 ARG A N 1
ATOM 2800 C CA . ARG A 1 357 ? -9.177 10.106 18.802 1.00 95.62 357 ARG A CA 1
ATOM 2801 C C . ARG A 1 357 ? -10.389 10.766 19.451 1.00 95.62 357 ARG A C 1
ATOM 2803 O O . ARG A 1 357 ? -10.352 11.056 20.641 1.00 95.62 357 ARG A O 1
ATOM 2810 N N . VAL A 1 358 ? -11.461 11.003 18.697 1.00 96.88 358 VAL A N 1
ATOM 2811 C CA . VAL A 1 358 ? -12.661 11.650 19.251 1.00 96.88 358 VAL A CA 1
ATOM 2812 C C . VAL A 1 358 ? -13.361 10.750 20.272 1.00 96.88 358 VAL A C 1
ATOM 2814 O O . VAL A 1 358 ? -13.809 11.249 21.302 1.00 96.88 358 VAL A O 1
ATOM 2817 N N . LEU A 1 359 ? -13.424 9.436 20.025 1.00 96.94 359 LEU A N 1
ATOM 2818 C CA . LEU A 1 359 ? -13.953 8.473 20.998 1.00 96.94 359 LEU A CA 1
ATOM 2819 C C . LEU A 1 359 ? -13.075 8.401 22.253 1.00 96.94 359 LEU A C 1
ATOM 2821 O O . LEU A 1 359 ? -13.604 8.376 23.362 1.00 96.94 359 LEU A O 1
ATOM 2825 N N . GLU A 1 360 ? -11.752 8.395 22.083 1.00 94.69 360 GLU A N 1
ATOM 2826 C CA . GLU A 1 360 ? -10.792 8.389 23.190 1.00 94.69 360 GLU A CA 1
ATOM 2827 C C . GLU A 1 360 ? -10.928 9.652 24.057 1.00 94.69 360 GLU A C 1
ATOM 2829 O O . GLU A 1 360 ? -11.072 9.539 25.273 1.00 94.69 360 GLU A O 1
ATOM 2834 N N . ASP A 1 361 ? -10.981 10.846 23.451 1.00 94.56 361 ASP A N 1
ATOM 2835 C CA . ASP A 1 361 ? -11.195 12.115 24.170 1.00 94.56 361 ASP A CA 1
ATOM 2836 C C . ASP A 1 361 ? -12.539 12.129 24.927 1.00 94.56 361 ASP A C 1
ATOM 2838 O O . ASP A 1 361 ? -12.638 12.671 26.029 1.00 94.56 361 ASP A O 1
ATOM 2842 N N . ALA A 1 362 ? -13.564 11.471 24.376 1.00 95.19 362 ALA A N 1
ATOM 2843 C CA . ALA A 1 362 ? -14.872 11.308 25.008 1.00 95.19 362 ALA A CA 1
ATOM 2844 C C . ALA A 1 362 ? -14.876 10.320 26.198 1.00 95.19 362 ALA A C 1
ATOM 2846 O O . ALA A 1 362 ? -15.927 10.088 26.804 1.00 95.19 362 ALA A O 1
ATOM 2847 N N . GLY A 1 363 ? -13.725 9.736 26.549 1.00 94.00 363 GLY A N 1
ATOM 2848 C CA . GLY A 1 363 ? -13.583 8.757 27.629 1.00 94.00 363 GLY A CA 1
ATOM 2849 C C . GLY A 1 363 ? -14.103 7.363 27.273 1.00 94.00 363 GLY A C 1
ATOM 2850 O O . GLY A 1 363 ? -14.274 6.525 28.159 1.00 94.00 363 GLY A O 1
ATOM 2851 N N . LEU A 1 364 ? -14.374 7.101 25.992 1.00 95.12 364 LEU A N 1
ATOM 2852 C CA . LEU A 1 364 ? -14.684 5.757 25.517 1.00 95.12 364 LEU A CA 1
ATOM 2853 C C . LEU A 1 364 ? -13.384 4.955 25.380 1.00 95.12 364 LEU A C 1
ATOM 2855 O O . LEU A 1 364 ? -12.286 5.511 25.367 1.00 95.12 364 LEU A O 1
ATOM 2859 N N . LYS A 1 365 ? -13.501 3.629 25.271 1.00 94.69 365 LYS A N 1
ATOM 2860 C CA . LYS A 1 365 ? -12.355 2.715 25.145 1.00 94.69 365 LYS A CA 1
ATOM 2861 C C . LYS A 1 365 ? -12.257 2.134 23.726 1.00 94.69 365 LYS A C 1
ATOM 2863 O O . LYS A 1 365 ? -12.434 0.928 23.567 1.00 94.69 365 LYS A O 1
ATOM 2868 N N . PRO A 1 366 ? -12.018 2.951 22.678 1.00 96.31 366 PRO A N 1
ATOM 2869 C CA . PRO A 1 366 ? -11.911 2.431 21.322 1.00 96.31 366 PRO A CA 1
ATOM 2870 C C . PRO A 1 366 ? -10.685 1.518 21.164 1.00 96.31 366 PRO A C 1
ATOM 2872 O O . PRO A 1 366 ? -9.663 1.681 21.836 1.00 96.31 366 PRO A O 1
ATOM 2875 N N . ARG A 1 367 ? -10.787 0.574 20.237 1.00 95.50 367 ARG A N 1
ATOM 2876 C CA . ARG A 1 367 ? -9.735 -0.313 19.742 1.00 95.50 367 ARG A CA 1
ATOM 2877 C C . ARG A 1 367 ? -9.535 -0.057 18.251 1.00 95.50 367 ARG A C 1
ATOM 2879 O O . ARG A 1 367 ? -10.457 0.390 17.567 1.00 95.50 367 ARG A O 1
ATOM 2886 N N . LEU A 1 368 ? -8.337 -0.334 17.748 1.00 95.06 368 LEU A N 1
ATOM 2887 C CA . LEU A 1 368 ? -8.061 -0.335 16.311 1.00 95.06 368 LEU A CA 1
ATOM 2888 C C . LEU A 1 368 ? -8.197 -1.758 15.771 1.00 95.06 368 LEU A C 1
ATOM 2890 O O . LEU A 1 368 ? -7.823 -2.717 16.447 1.00 95.06 368 LEU A O 1
ATOM 2894 N N . ALA A 1 369 ? -8.715 -1.882 14.554 1.00 95.50 369 ALA A N 1
ATOM 2895 C CA . ALA A 1 369 ? -8.794 -3.153 13.851 1.00 95.50 369 ALA A CA 1
ATOM 2896 C C . ALA A 1 369 ? -8.327 -3.002 12.404 1.00 95.50 369 ALA A C 1
ATOM 2898 O O . ALA A 1 369 ? -8.695 -2.041 11.730 1.00 95.50 369 ALA A O 1
ATOM 2899 N N . LEU A 1 370 ? -7.542 -3.957 11.913 1.00 94.19 370 LEU A N 1
ATOM 2900 C CA . LEU A 1 370 ? -7.211 -4.070 10.497 1.00 94.19 370 LEU A CA 1
ATOM 2901 C C . LEU A 1 370 ? -8.108 -5.116 9.856 1.00 94.19 370 LEU A C 1
ATOM 2903 O O . LEU A 1 370 ? -8.107 -6.264 10.280 1.00 94.19 370 LEU A O 1
ATOM 2907 N N . ILE A 1 371 ? -8.871 -4.719 8.845 1.00 93.88 371 ILE A N 1
ATOM 2908 C CA . ILE A 1 371 ? -9.817 -5.586 8.149 1.00 93.88 371 ILE A CA 1
ATOM 2909 C C . ILE A 1 371 ? -9.217 -5.991 6.808 1.00 93.88 371 ILE A C 1
ATOM 2911 O O . ILE A 1 371 ? -8.797 -5.140 6.015 1.00 93.88 371 ILE A O 1
ATOM 2915 N N . HIS A 1 372 ? -9.234 -7.291 6.537 1.00 91.31 372 HIS A N 1
ATOM 2916 C CA . HIS A 1 372 ? -9.088 -7.810 5.189 1.00 91.31 372 HIS A CA 1
ATOM 2917 C C . HIS A 1 372 ? -10.400 -7.556 4.438 1.00 91.31 372 HIS A C 1
ATOM 2919 O O . HIS A 1 372 ? -11.438 -8.150 4.744 1.00 91.31 372 HIS A O 1
ATOM 2925 N N . SER A 1 373 ? -10.384 -6.600 3.510 1.00 82.75 373 SER A N 1
ATOM 2926 C CA . SER A 1 373 ? -11.599 -6.094 2.865 1.00 82.75 373 SER A CA 1
ATOM 2927 C C . SER A 1 373 ? -11.593 -6.251 1.349 1.00 82.75 373 SER A C 1
ATOM 2929 O O . SER A 1 373 ? -12.659 -6.095 0.745 1.00 82.75 373 SER A O 1
ATOM 2931 N N . ASN A 1 374 ? -10.452 -6.597 0.742 1.00 76.19 374 ASN A N 1
ATOM 2932 C CA . ASN A 1 374 ? -10.321 -6.789 -0.695 1.00 76.19 374 ASN A CA 1
ATOM 2933 C C . ASN A 1 374 ? -10.995 -8.094 -1.158 1.00 76.19 374 ASN A C 1
ATOM 2935 O O . ASN A 1 374 ? -10.465 -9.174 -0.928 1.00 76.19 374 ASN A O 1
ATOM 2939 N N . PRO A 1 375 ? -12.121 -8.025 -1.893 1.00 67.38 375 PRO A N 1
ATOM 2940 C CA . PRO A 1 375 ? -12.869 -9.218 -2.288 1.00 67.38 375 PRO A CA 1
ATOM 2941 C C . PRO A 1 375 ? -12.161 -10.073 -3.349 1.00 67.38 375 PRO A C 1
ATOM 2943 O O . PRO A 1 375 ? -12.620 -11.172 -3.644 1.00 67.38 375 PRO A O 1
ATOM 2946 N N . LYS A 1 376 ? -11.095 -9.563 -3.982 1.00 70.44 376 LYS A N 1
ATOM 2947 C CA . LYS A 1 376 ? -10.374 -10.254 -5.065 1.00 70.44 376 LYS A CA 1
ATOM 2948 C C . LYS A 1 376 ? -9.124 -10.986 -4.589 1.00 70.44 376 LYS A C 1
ATOM 2950 O O . LYS A 1 376 ? -8.559 -11.748 -5.367 1.00 70.44 376 LYS A O 1
ATOM 2955 N N . ASN A 1 377 ? -8.694 -10.740 -3.356 1.00 74.19 377 ASN A N 1
ATOM 2956 C CA . ASN A 1 377 ? -7.571 -11.427 -2.744 1.00 74.19 377 ASN A CA 1
ATOM 2957 C C . ASN A 1 377 ? -8.121 -12.325 -1.633 1.00 74.19 377 ASN A C 1
ATOM 2959 O O . ASN A 1 377 ? -8.684 -11.780 -0.694 1.00 74.19 377 ASN A O 1
ATOM 2963 N N . PRO A 1 378 ? -8.032 -13.659 -1.722 1.00 81.06 378 PRO A N 1
ATOM 2964 C CA . PRO A 1 378 ? -8.438 -14.512 -0.616 1.00 81.06 378 PRO A CA 1
ATOM 2965 C C . PRO A 1 378 ? -7.493 -14.339 0.579 1.00 81.06 378 PRO A C 1
ATOM 2967 O O . PRO A 1 378 ? -6.286 -14.170 0.421 1.00 81.06 378 PRO A O 1
ATOM 2970 N N . PHE A 1 379 ? -8.046 -14.438 1.783 1.00 86.62 379 PHE A N 1
ATOM 2971 C CA . PHE A 1 379 ? -7.264 -14.446 3.013 1.00 86.62 379 PHE A CA 1
ATOM 2972 C C . PHE A 1 379 ? -6.514 -15.776 3.177 1.00 86.62 379 PHE A C 1
ATOM 2974 O O . PHE A 1 379 ? -7.137 -16.839 3.183 1.00 86.62 379 PHE A O 1
ATOM 2981 N N . GLN A 1 380 ? -5.197 -15.718 3.353 1.00 88.44 380 GLN A N 1
ATOM 2982 C CA . GLN A 1 380 ? -4.324 -16.875 3.560 1.00 88.44 380 GLN A CA 1
ATOM 2983 C C . GLN A 1 380 ? -4.042 -17.042 5.054 1.00 88.44 380 GLN A C 1
ATOM 2985 O O . GLN A 1 380 ? -3.305 -16.265 5.662 1.00 88.44 380 GLN A O 1
ATOM 2990 N N . HIS A 1 381 ? -4.686 -18.036 5.666 1.00 87.38 381 HIS A N 1
ATOM 2991 C CA . HIS A 1 381 ? -4.617 -18.289 7.108 1.00 87.38 381 HIS A CA 1
ATOM 2992 C C . HIS A 1 381 ? -3.236 -18.742 7.594 1.00 87.38 381 HIS A C 1
ATOM 2994 O O . HIS A 1 381 ? -2.898 -18.527 8.754 1.00 87.38 381 HIS A O 1
ATOM 3000 N N . ASP A 1 382 ? -2.461 -19.354 6.717 1.00 87.56 382 ASP A N 1
ATOM 3001 C CA . ASP A 1 382 ? -1.143 -19.937 6.935 1.00 87.56 382 ASP A CA 1
ATOM 3002 C C . ASP A 1 382 ? 0.010 -18.929 6.816 1.00 87.56 382 ASP A C 1
ATOM 3004 O O . ASP A 1 382 ? 1.137 -19.261 7.169 1.00 87.56 382 ASP A O 1
ATOM 3008 N N . ILE A 1 383 ? -0.261 -17.690 6.385 1.00 86.31 383 ILE A N 1
ATOM 3009 C CA . ILE A 1 383 ? 0.755 -16.639 6.219 1.00 86.31 383 ILE A CA 1
ATOM 3010 C C . ILE A 1 383 ? 0.418 -15.435 7.114 1.00 86.31 383 ILE A C 1
ATOM 3012 O O . ILE A 1 383 ? -0.210 -14.477 6.659 1.00 86.31 383 ILE A O 1
ATOM 3016 N N . PRO A 1 384 ? 0.820 -15.419 8.397 1.00 86.81 384 PRO A N 1
ATOM 3017 C CA . PRO A 1 384 ? 0.481 -14.327 9.303 1.00 86.81 384 PRO A CA 1
ATOM 3018 C C . PRO A 1 384 ? 1.240 -13.053 8.929 1.00 86.81 384 PRO A C 1
ATOM 3020 O O . PRO A 1 384 ? 2.410 -12.880 9.260 1.00 86.81 384 PRO A O 1
ATOM 3023 N N . THR A 1 385 ? 0.572 -12.146 8.219 1.00 83.94 385 THR A N 1
ATOM 3024 C CA . THR A 1 385 ? 1.138 -10.849 7.843 1.00 83.94 385 THR A CA 1
ATOM 3025 C C . THR A 1 385 ? 0.059 -9.782 7.749 1.00 83.94 385 THR A C 1
ATOM 3027 O O . THR A 1 385 ? -1.016 -9.975 7.174 1.00 83.94 385 THR A O 1
ATOM 3030 N N . VAL A 1 386 ? 0.354 -8.606 8.302 1.00 82.44 386 VAL A N 1
ATOM 3031 C CA . VAL A 1 386 ? -0.532 -7.431 8.228 1.00 82.44 386 VAL A CA 1
ATOM 3032 C C . VAL A 1 386 ? -0.657 -6.884 6.816 1.00 82.44 386 VAL A C 1
ATOM 3034 O O . VAL A 1 386 ? -1.601 -6.161 6.505 1.00 82.44 386 VAL A O 1
ATOM 3037 N N . ALA A 1 387 ? 0.241 -7.301 5.932 1.00 79.56 387 ALA A N 1
ATOM 3038 C CA . ALA A 1 387 ? 0.161 -7.033 4.515 1.00 79.56 387 ALA A CA 1
ATOM 3039 C C . ALA A 1 387 ? -0.894 -7.887 3.784 1.00 79.56 387 ALA A C 1
ATOM 3041 O O . ALA A 1 387 ? -0.906 -7.920 2.565 1.00 79.56 387 ALA A O 1
ATOM 3042 N N . GLN A 1 388 ? -1.775 -8.592 4.498 1.00 84.88 388 GLN A N 1
ATOM 3043 C CA . GLN A 1 388 ? -3.041 -9.092 3.948 1.00 84.88 388 GLN A CA 1
ATOM 3044 C C . GLN A 1 388 ? -4.226 -8.171 4.264 1.00 84.88 388 GLN A C 1
ATOM 3046 O O . GLN A 1 388 ? -5.329 -8.391 3.770 1.00 84.88 388 GLN A O 1
ATOM 3051 N N . MET A 1 389 ? -4.021 -7.127 5.072 1.00 87.69 389 MET A N 1
ATOM 3052 C CA . MET A 1 389 ? -5.087 -6.231 5.519 1.00 87.69 389 MET A CA 1
ATOM 3053 C C . MET A 1 389 ? -5.167 -4.972 4.657 1.00 87.69 389 MET A C 1
ATOM 3055 O O . MET A 1 389 ? -4.154 -4.484 4.161 1.00 87.69 389 MET A O 1
ATOM 3059 N N . ASP A 1 390 ? -6.372 -4.420 4.511 1.00 86.31 390 ASP A N 1
ATOM 3060 C CA . ASP A 1 390 ? -6.655 -3.342 3.556 1.00 86.31 390 ASP A CA 1
ATOM 3061 C C . ASP A 1 390 ? -7.222 -2.076 4.200 1.00 86.31 390 ASP A C 1
ATOM 3063 O O . ASP A 1 390 ? -7.206 -1.004 3.593 1.00 86.31 390 ASP A O 1
ATOM 3067 N N . THR A 1 391 ? -7.835 -2.192 5.378 1.00 91.56 391 THR A N 1
ATOM 3068 C CA . THR A 1 391 ? -8.646 -1.112 5.954 1.00 91.56 391 THR A CA 1
ATOM 3069 C C . THR A 1 391 ? -8.442 -1.020 7.454 1.00 91.56 391 THR A C 1
ATOM 3071 O O . THR A 1 391 ? -8.652 -1.995 8.167 1.00 91.56 391 THR A O 1
ATOM 3074 N N . LEU A 1 392 ? -8.081 0.170 7.931 1.00 94.56 392 LEU A N 1
ATOM 3075 C CA . LEU A 1 392 ? -8.067 0.492 9.352 1.00 94.56 392 LEU A CA 1
ATOM 3076 C C . LEU A 1 392 ? -9.476 0.906 9.792 1.00 94.56 392 LEU A C 1
ATOM 3078 O O . LEU A 1 392 ? -10.088 1.791 9.194 1.00 94.56 392 LEU A O 1
ATOM 3082 N N . ALA A 1 393 ? -9.978 0.264 10.836 1.00 96.44 393 ALA A N 1
ATOM 3083 C CA . ALA A 1 393 ? -11.277 0.499 11.442 1.00 96.44 393 ALA A CA 1
ATOM 3084 C C . ALA A 1 393 ? -11.137 0.804 12.935 1.00 96.44 393 ALA A C 1
ATOM 3086 O O . ALA A 1 393 ? -10.107 0.521 13.556 1.00 96.44 393 ALA A O 1
ATOM 3087 N N . VAL A 1 394 ? -12.200 1.365 13.509 1.00 97.88 394 VAL A N 1
ATOM 3088 C CA . VAL A 1 394 ? -12.310 1.613 14.947 1.00 97.88 394 VAL A CA 1
ATOM 3089 C C . VAL A 1 394 ? -13.440 0.775 15.513 1.00 97.88 394 VAL A C 1
ATOM 3091 O O . VAL A 1 394 ? -14.552 0.786 14.990 1.00 97.88 394 VAL A O 1
ATOM 3094 N N . VAL A 1 395 ? -13.147 0.064 16.592 1.00 97.19 395 VAL A N 1
ATOM 3095 C CA . VAL A 1 395 ? -14.089 -0.811 17.286 1.00 97.19 395 VAL A CA 1
ATOM 3096 C C . VAL A 1 395 ? -14.293 -0.276 18.695 1.00 97.19 395 VAL A C 1
ATOM 3098 O O . VAL A 1 395 ? -13.323 0.052 19.372 1.00 97.19 395 VAL A O 1
ATOM 3101 N N . VAL A 1 396 ? -15.532 -0.141 19.153 1.00 96.94 396 VAL A N 1
ATOM 3102 C CA . VAL A 1 396 ? -15.826 0.405 20.485 1.00 96.94 396 VAL A CA 1
ATOM 3103 C C . VAL A 1 396 ? -17.069 -0.250 21.066 1.00 96.94 396 VAL A C 1
ATOM 3105 O O . VAL A 1 396 ? -18.074 -0.395 20.377 1.00 96.94 396 VAL A O 1
ATOM 3108 N N . ASP A 1 397 ? -16.997 -0.635 22.334 1.00 95.62 397 ASP A N 1
ATOM 3109 C CA . ASP A 1 397 ? -18.121 -1.252 23.033 1.00 95.62 397 ASP A CA 1
ATOM 3110 C C . ASP A 1 397 ? -18.983 -0.174 23.702 1.00 95.62 397 ASP A C 1
ATOM 3112 O O . ASP A 1 397 ? -18.469 0.813 24.248 1.00 95.62 397 ASP A O 1
ATOM 3116 N N . ASP A 1 398 ? -20.301 -0.344 23.631 1.00 95.00 398 ASP A N 1
ATOM 3117 C CA . ASP A 1 398 ? -21.248 0.511 24.337 1.00 95.00 398 ASP A CA 1
ATOM 3118 C C . ASP A 1 398 ? -21.476 0.051 25.786 1.00 95.00 398 ASP A C 1
ATOM 3120 O O . ASP A 1 398 ? -20.780 -0.808 26.328 1.00 95.00 398 ASP A O 1
ATOM 3124 N N . GLU A 1 399 ? -22.433 0.674 26.464 1.00 93.19 399 GLU A N 1
ATOM 3125 C CA . GLU A 1 399 ? -22.782 0.351 27.843 1.00 93.19 399 GLU A CA 1
ATOM 3126 C C . GLU A 1 399 ? -23.414 -1.023 28.060 1.00 93.19 399 GLU A C 1
ATOM 3128 O O . GLU A 1 399 ? -23.387 -1.522 29.182 1.00 93.19 399 GLU A O 1
ATOM 3133 N N . THR A 1 400 ? -23.958 -1.634 27.010 1.00 91.50 400 THR A N 1
ATOM 3134 C CA . THR A 1 400 ? -24.548 -2.978 27.044 1.00 91.50 400 THR A CA 1
ATOM 3135 C C . THR A 1 400 ? -23.529 -4.069 26.716 1.00 91.50 400 THR A C 1
ATOM 3137 O O . THR A 1 400 ? -23.857 -5.251 26.765 1.00 91.50 400 THR A O 1
ATOM 3140 N N . GLY A 1 401 ? -22.291 -3.682 26.385 1.00 90.69 401 GLY A N 1
ATOM 3141 C CA . GLY A 1 401 ? -21.261 -4.587 25.882 1.00 90.69 401 GLY A CA 1
ATOM 3142 C C . GLY A 1 401 ? -21.401 -4.900 24.391 1.00 90.69 401 GLY A C 1
ATOM 3143 O O . GLY A 1 401 ? -20.640 -5.715 23.876 1.00 90.69 401 GLY A O 1
ATOM 3144 N N . LYS A 1 402 ? -22.332 -4.255 23.674 1.00 93.50 402 LYS A N 1
ATOM 3145 C CA . LYS A 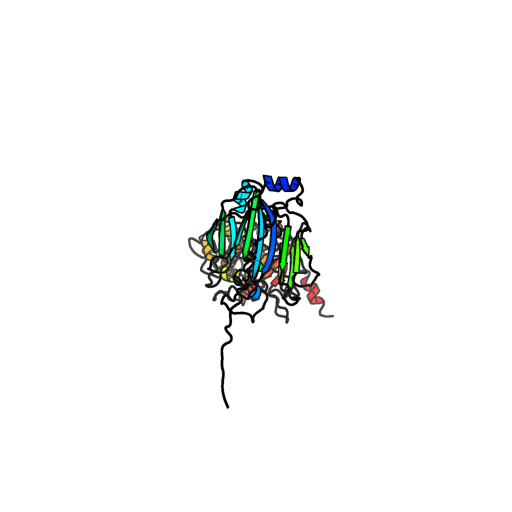1 402 ? -22.460 -4.411 22.223 1.00 93.50 402 LYS A CA 1
ATOM 3146 C C . LYS A 1 402 ? -21.301 -3.699 21.530 1.00 93.50 402 LYS A C 1
ATOM 3148 O O . LYS A 1 402 ? -21.044 -2.517 21.767 1.00 93.50 402 LYS A O 1
ATOM 3153 N N . THR A 1 403 ? -20.625 -4.423 20.644 1.00 94.88 403 THR A N 1
ATOM 3154 C CA . THR A 1 403 ? -19.485 -3.920 19.876 1.00 94.88 403 THR A CA 1
ATOM 3155 C C . THR A 1 403 ? -19.935 -3.176 18.622 1.00 94.88 403 THR A C 1
ATOM 3157 O O . THR A 1 403 ? -20.606 -3.735 17.754 1.00 94.88 403 THR A O 1
ATOM 3160 N N . HIS A 1 404 ? -19.496 -1.927 18.485 1.00 96.56 404 HIS A N 1
ATOM 3161 C CA . HIS A 1 404 ? -19.763 -1.068 17.333 1.00 96.56 404 HIS A CA 1
ATOM 3162 C C . HIS A 1 404 ? -18.526 -0.943 16.445 1.00 96.56 404 HIS A C 1
ATOM 3164 O O . HIS A 1 404 ? -17.430 -0.652 16.927 1.00 96.56 404 HIS A O 1
ATOM 3170 N N . TRP A 1 405 ? -18.713 -1.117 15.138 1.00 96.81 405 TRP A N 1
ATOM 3171 C CA . TRP A 1 405 ? -17.680 -1.042 14.108 1.00 96.81 405 TRP A CA 1
ATOM 3172 C C . TRP A 1 405 ? -17.834 0.242 13.293 1.00 96.81 405 TRP A C 1
ATOM 3174 O O . TRP A 1 405 ? -18.800 0.426 12.552 1.00 96.81 405 TRP A O 1
ATOM 3184 N N . LEU A 1 406 ? -16.847 1.128 13.398 1.00 97.38 406 LEU A N 1
ATOM 3185 C CA . LEU A 1 406 ? -16.737 2.333 12.583 1.00 97.38 406 LEU A CA 1
ATOM 3186 C C . LEU A 1 406 ? -15.701 2.095 11.484 1.00 97.38 406 LEU A C 1
ATOM 3188 O O . LEU A 1 406 ? -14.497 2.040 11.752 1.00 97.38 406 LEU A O 1
ATOM 3192 N N . VAL A 1 407 ? -16.173 1.948 10.244 1.00 95.69 407 VAL A N 1
ATOM 3193 C CA . VAL A 1 407 ? -15.331 1.618 9.087 1.00 95.69 407 VAL A CA 1
ATOM 3194 C C . VAL A 1 407 ? -15.441 2.711 8.021 1.00 95.69 407 VAL A C 1
ATOM 3196 O O . VAL A 1 407 ? -16.558 3.042 7.617 1.00 95.69 407 VAL A O 1
ATOM 3199 N N . PRO A 1 408 ? -14.315 3.268 7.533 1.00 93.81 408 PRO A N 1
ATOM 3200 C CA . PRO A 1 408 ? -14.342 4.279 6.482 1.00 93.81 408 PRO A CA 1
ATOM 3201 C C . PRO A 1 408 ? -15.096 3.791 5.237 1.00 93.81 408 PRO A C 1
ATOM 3203 O O . PRO A 1 408 ? -14.823 2.709 4.720 1.00 93.81 408 PRO A O 1
ATOM 3206 N N . GLY A 1 409 ? -16.033 4.602 4.742 1.00 90.69 409 GLY A N 1
ATOM 3207 C CA . GLY A 1 409 ? -16.796 4.306 3.523 1.00 90.69 409 GLY A CA 1
ATOM 3208 C C . GLY A 1 409 ? -17.952 3.315 3.699 1.00 90.69 409 GLY A C 1
ATOM 3209 O O . GLY A 1 409 ? -18.642 3.031 2.723 1.00 90.69 409 GLY A O 1
ATOM 3210 N N . ILE A 1 410 ? -18.198 2.816 4.914 1.00 93.12 410 ILE A N 1
ATOM 3211 C CA . ILE A 1 410 ? -19.380 2.013 5.247 1.00 93.12 410 ILE A CA 1
ATOM 3212 C C . ILE A 1 410 ? -20.309 2.866 6.110 1.00 93.12 410 ILE A C 1
ATOM 3214 O O . ILE A 1 410 ? -19.899 3.428 7.127 1.00 93.12 410 ILE A O 1
ATOM 3218 N N . GLU A 1 411 ? -21.569 2.990 5.698 1.00 92.62 411 GLU A N 1
ATOM 3219 C CA . GLU A 1 411 ? -22.557 3.732 6.474 1.00 92.62 411 GLU A CA 1
ATOM 3220 C C . GLU A 1 411 ? -22.817 3.038 7.816 1.00 92.62 411 GLU A C 1
ATOM 3222 O O . GLU A 1 411 ? -23.057 1.834 7.882 1.00 92.62 411 GLU A O 1
ATOM 3227 N N . TYR A 1 412 ? -22.757 3.810 8.901 1.00 95.19 412 TYR A N 1
ATOM 3228 C CA . TYR A 1 412 ? -22.982 3.290 10.241 1.00 95.19 412 TYR A CA 1
ATOM 3229 C C . TYR A 1 412 ? -24.479 3.187 10.538 1.00 95.19 412 TYR A C 1
ATOM 3231 O O . TYR A 1 412 ? -25.196 4.190 10.505 1.00 95.19 412 TYR A O 1
ATOM 3239 N N . GLN A 1 413 ? -24.919 1.988 10.909 1.00 94.19 413 GLN A N 1
ATOM 3240 C CA . GLN A 1 413 ? -26.277 1.708 11.361 1.00 94.19 413 GLN A CA 1
ATOM 3241 C C . GLN A 1 413 ? -26.209 1.051 12.749 1.00 94.19 413 GLN A C 1
ATOM 3243 O O . GLN A 1 413 ? -25.647 -0.038 12.856 1.00 94.19 413 GLN A O 1
ATOM 3248 N N . PRO A 1 414 ? -26.751 1.673 13.819 1.00 91.25 414 PRO A N 1
ATOM 3249 C CA . PRO A 1 414 ? -26.667 1.128 15.180 1.00 91.25 414 PRO A CA 1
ATOM 3250 C C . PRO A 1 414 ? -27.240 -0.287 15.320 1.00 91.25 414 PRO A C 1
ATOM 3252 O O . PRO A 1 414 ? -26.731 -1.094 16.097 1.00 91.25 414 PRO A O 1
ATOM 3255 N N . GLU A 1 415 ? -28.304 -0.587 14.576 1.00 91.94 415 GLU A N 1
ATOM 3256 C CA . GLU A 1 415 ? -29.007 -1.872 14.649 1.00 91.94 415 GLU A CA 1
ATOM 3257 C C . GLU A 1 415 ? -28.305 -2.982 13.849 1.00 91.94 415 GLU A C 1
ATOM 3259 O O . GLU A 1 415 ? -28.467 -4.154 14.173 1.00 91.94 415 GLU A O 1
ATOM 3264 N N . ASP A 1 416 ? -27.466 -2.632 12.867 1.00 92.94 416 ASP A N 1
ATOM 3265 C CA . ASP A 1 416 ? -26.683 -3.577 12.058 1.00 92.94 416 ASP A CA 1
ATOM 3266 C C . ASP A 1 416 ? -25.202 -3.532 12.461 1.00 92.94 416 ASP A C 1
ATOM 3268 O O . ASP A 1 416 ? -24.348 -3.005 11.746 1.00 92.94 416 ASP A O 1
ATOM 3272 N N . GLN A 1 417 ? -24.901 -4.038 13.660 1.00 92.88 417 GLN A N 1
ATOM 3273 C CA . GLN A 1 417 ? -23.535 -4.146 14.177 1.00 92.88 417 GLN A CA 1
ATOM 3274 C C . GLN A 1 417 ? -23.198 -5.609 14.511 1.00 92.88 417 GLN A C 1
ATOM 3276 O O . GLN A 1 417 ? -23.905 -6.202 15.328 1.00 92.88 417 GLN A O 1
ATOM 3281 N N . PRO A 1 418 ? -22.132 -6.190 13.920 1.00 92.69 418 PRO A N 1
ATOM 3282 C CA . PRO A 1 418 ? -21.299 -5.605 12.865 1.00 92.69 418 PRO A CA 1
ATOM 3283 C C . PRO A 1 418 ? -22.058 -5.463 11.528 1.00 92.69 418 PRO A C 1
ATOM 3285 O O . PRO A 1 418 ? -22.931 -6.290 11.243 1.00 92.69 418 PRO A O 1
ATOM 3288 N N . PRO A 1 419 ? -21.682 -4.482 10.679 1.00 92.06 419 PRO A N 1
ATOM 3289 C CA . PRO A 1 419 ? -22.305 -4.268 9.376 1.00 92.06 419 PRO A CA 1
ATOM 3290 C C . PRO A 1 419 ? -22.358 -5.542 8.533 1.00 92.06 419 PRO A C 1
ATOM 3292 O O . PRO A 1 419 ? -21.362 -6.269 8.439 1.00 92.06 419 PRO A O 1
ATOM 3295 N N . GLY A 1 420 ? -23.479 -5.783 7.848 1.00 90.25 420 GLY A N 1
ATOM 3296 C CA . GLY A 1 420 ? -23.668 -6.965 6.999 1.00 90.25 420 GLY A CA 1
ATOM 3297 C C . GLY A 1 420 ? -22.546 -7.183 5.973 1.00 90.25 420 GLY A C 1
ATOM 3298 O O . GLY A 1 420 ? -22.118 -8.312 5.747 1.00 90.25 420 GLY A O 1
ATOM 3299 N N . SER A 1 421 ? -21.991 -6.099 5.421 1.00 90.44 421 SER A N 1
ATOM 3300 C CA . SER A 1 421 ? -20.881 -6.115 4.451 1.00 90.44 421 SER A CA 1
ATOM 3301 C C . SER A 1 421 ? -19.528 -6.568 5.022 1.00 90.44 421 SER A C 1
ATOM 3303 O O . SER A 1 421 ? -18.578 -6.780 4.258 1.00 90.44 421 SER A O 1
ATOM 3305 N N . LEU A 1 422 ? -19.421 -6.701 6.346 1.00 91.62 422 LEU A N 1
ATOM 3306 C CA . LEU A 1 422 ? -18.228 -7.170 7.049 1.00 91.62 422 LEU A CA 1
ATOM 3307 C C . LEU A 1 422 ? -18.378 -8.578 7.622 1.00 91.62 422 LEU A C 1
ATOM 3309 O O . LEU A 1 422 ? -17.366 -9.176 7.977 1.00 91.62 422 LEU A O 1
ATOM 3313 N N . ARG A 1 423 ? -19.594 -9.129 7.705 1.00 90.75 423 ARG A N 1
ATOM 3314 C CA . ARG A 1 423 ? -19.819 -10.446 8.316 1.00 90.75 423 ARG A CA 1
ATOM 3315 C C . ARG A 1 423 ? -19.009 -11.534 7.600 1.00 90.75 423 ARG A C 1
ATOM 3317 O O . ARG A 1 423 ? -18.987 -11.603 6.375 1.00 90.75 423 ARG A O 1
ATOM 3324 N N . GLY A 1 424 ? -18.314 -12.363 8.375 1.00 89.19 424 GLY A N 1
ATOM 3325 C CA . GLY A 1 424 ? -17.409 -13.410 7.893 1.00 89.19 424 GLY A CA 1
ATOM 3326 C C . GLY A 1 424 ? -16.029 -12.929 7.433 1.00 89.19 424 GLY A C 1
ATOM 3327 O O . GLY A 1 424 ? -15.149 -13.765 7.226 1.00 89.19 424 GLY A O 1
ATOM 3328 N N . LYS A 1 425 ? -15.790 -11.614 7.310 1.00 92.88 425 LYS A N 1
ATOM 3329 C CA . LYS A 1 425 ? -14.452 -11.095 6.995 1.00 92.88 425 LYS A CA 1
ATOM 3330 C C . LYS A 1 425 ? -13.509 -11.266 8.179 1.00 92.88 425 LYS A C 1
ATOM 3332 O O . LYS A 1 425 ? -13.931 -11.302 9.336 1.00 92.88 425 LYS A O 1
ATOM 3337 N N . LYS A 1 426 ? -12.217 -11.350 7.872 1.00 94.62 426 LYS A N 1
ATOM 3338 C CA . LYS A 1 426 ? -11.151 -11.453 8.868 1.00 94.62 426 LYS A CA 1
ATOM 3339 C C . LYS A 1 426 ? -10.692 -10.071 9.304 1.00 94.62 426 LYS A C 1
ATOM 3341 O O . LYS A 1 426 ? -10.553 -9.168 8.474 1.00 94.62 426 LYS A O 1
ATOM 3346 N N . ALA A 1 427 ? -10.446 -9.925 10.600 1.0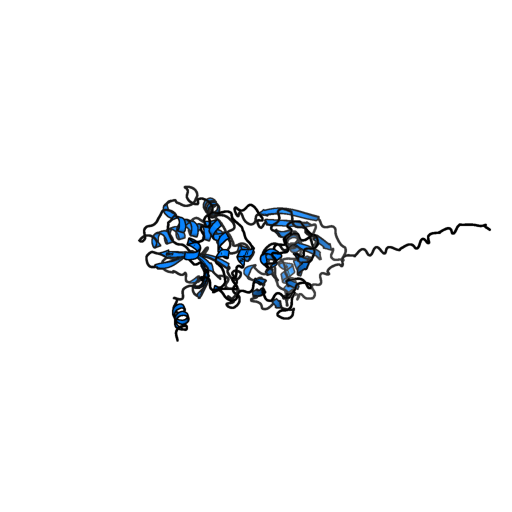0 94.88 427 ALA A N 1
ATOM 3347 C CA . ALA A 1 427 ? -9.857 -8.722 11.160 1.00 94.88 427 ALA A CA 1
ATOM 3348 C C . ALA A 1 427 ? -8.801 -9.050 12.211 1.00 94.88 427 ALA A C 1
ATOM 3350 O O . ALA A 1 427 ? -8.977 -9.974 13.000 1.00 94.88 427 ALA A O 1
ATOM 3351 N N . LEU A 1 428 ? -7.733 -8.256 12.239 1.00 93.56 428 LEU A N 1
ATOM 3352 C CA . LEU A 1 428 ? -6.811 -8.194 13.366 1.00 93.56 428 LEU A CA 1
ATOM 3353 C C . LEU A 1 428 ? -7.263 -7.105 14.315 1.00 93.56 428 LEU A C 1
ATOM 3355 O O . LEU A 1 428 ? -7.181 -5.922 13.985 1.00 93.56 428 LEU A O 1
ATOM 3359 N N . LEU A 1 429 ? -7.738 -7.516 15.480 1.00 94.00 429 LEU A N 1
ATOM 3360 C CA . LEU A 1 429 ? -8.200 -6.636 16.535 1.00 94.00 429 LEU A CA 1
ATOM 3361 C C . LEU A 1 429 ? -7.080 -6.415 17.548 1.00 94.00 429 LEU A C 1
ATOM 3363 O O . LEU A 1 429 ? -6.522 -7.369 18.085 1.00 94.00 429 LEU A O 1
ATOM 3367 N N . LEU A 1 430 ? -6.761 -5.149 17.807 1.00 92.12 430 LEU A N 1
ATOM 3368 C CA . LEU A 1 430 ? -5.777 -4.779 18.813 1.00 92.12 430 LEU A CA 1
ATOM 3369 C C . LEU A 1 430 ? -6.374 -4.864 20.217 1.00 92.12 430 LEU A C 1
ATOM 3371 O O . LEU A 1 430 ? -7.429 -4.285 20.499 1.00 92.12 430 LEU A O 1
ATOM 3375 N N . GLU A 1 431 ? -5.657 -5.543 21.106 1.00 90.50 431 GLU A N 1
ATOM 3376 C CA . GLU A 1 431 ? -6.057 -5.689 22.495 1.00 90.50 431 GLU A CA 1
ATOM 3377 C C . GLU A 1 431 ? -6.053 -4.371 23.267 1.00 90.50 431 GLU A C 1
ATOM 3379 O O . GLU A 1 431 ? -5.153 -3.532 23.145 1.00 90.50 431 GLU A O 1
ATOM 3384 N N . ARG A 1 432 ? -7.059 -4.199 24.134 1.00 89.50 432 ARG A N 1
ATOM 3385 C CA . ARG A 1 432 ? -7.218 -2.939 24.870 1.00 89.50 432 ARG A CA 1
ATOM 3386 C C . ARG A 1 432 ? -6.129 -2.738 25.921 1.00 89.50 432 ARG A C 1
ATOM 3388 O O . ARG A 1 432 ? -5.648 -1.619 26.076 1.00 89.50 432 ARG A O 1
ATOM 3395 N N . TRP A 1 433 ? -5.709 -3.804 26.599 1.00 87.25 433 TRP A N 1
ATOM 3396 C CA . TRP A 1 433 ? -4.655 -3.721 27.614 1.00 87.25 433 TRP A CA 1
ATOM 3397 C C . TRP A 1 433 ? -3.343 -3.178 27.027 1.00 87.25 433 TRP A C 1
ATOM 3399 O O . TRP A 1 433 ? -2.627 -2.427 27.688 1.00 87.25 433 TRP A O 1
ATOM 3409 N N . TRP A 1 434 ? -3.051 -3.506 25.763 1.00 86.75 434 TRP A N 1
ATOM 3410 C CA . TRP A 1 434 ? -1.861 -3.027 25.072 1.00 86.75 434 TRP A CA 1
ATOM 3411 C C . TRP A 1 434 ? -1.943 -1.525 24.796 1.00 86.75 434 TRP A C 1
ATOM 3413 O O . TRP A 1 434 ? -0.997 -0.791 25.070 1.00 86.75 434 TRP A O 1
ATOM 3423 N N . LEU A 1 435 ? -3.104 -1.051 24.331 1.00 84.44 435 LEU A N 1
ATOM 3424 C CA . LEU A 1 435 ? -3.387 0.372 24.108 1.00 84.44 435 LEU A CA 1
ATOM 3425 C C . LEU A 1 435 ? -3.280 1.225 25.374 1.00 84.44 435 LEU A C 1
ATOM 3427 O O . LEU A 1 435 ? -2.888 2.391 25.296 1.00 84.44 435 LEU A O 1
ATOM 3431 N N . ASP A 1 436 ? -3.672 0.656 26.514 1.00 84.50 436 ASP A N 1
ATOM 3432 C CA . ASP A 1 436 ? -3.601 1.315 27.818 1.00 84.50 436 ASP A CA 1
ATOM 3433 C C . ASP A 1 436 ? -2.152 1.367 28.344 1.00 84.50 436 ASP A C 1
ATOM 3435 O O . ASP A 1 436 ? -1.766 2.343 28.990 1.00 84.50 436 ASP A O 1
ATOM 3439 N N . ARG A 1 437 ? -1.328 0.353 28.027 1.00 82.75 437 ARG A N 1
ATOM 3440 C CA . ARG A 1 437 ? 0.115 0.331 28.331 1.00 82.75 437 ARG A CA 1
ATOM 3441 C C . ARG A 1 437 ? 0.898 1.315 27.462 1.00 82.75 437 ARG A C 1
ATOM 3443 O O . ARG A 1 437 ? 1.761 2.036 27.958 1.00 82.75 437 ARG A O 1
ATOM 3450 N N . GLU A 1 438 ? 0.623 1.334 26.163 1.00 78.06 438 GLU A N 1
ATOM 3451 C CA . GLU A 1 438 ? 1.332 2.170 25.198 1.00 78.06 438 GLU A CA 1
ATOM 3452 C C . GLU A 1 438 ? 0.814 3.605 25.259 1.00 78.06 438 GLU A C 1
ATOM 3454 O O . GLU A 1 438 ? -0.164 3.968 24.609 1.00 78.06 438 GLU A O 1
ATOM 3459 N N . GLN A 1 439 ? 1.478 4.457 26.041 1.00 63.50 439 GLN A N 1
ATOM 3460 C CA . GLN A 1 439 ? 1.000 5.821 26.294 1.00 63.50 439 GLN A CA 1
ATOM 3461 C C . GLN A 1 439 ? 1.149 6.783 25.102 1.00 63.50 439 GLN A C 1
ATOM 3463 O O . GLN A 1 439 ? 0.552 7.854 25.118 1.00 63.50 439 GLN A O 1
ATOM 3468 N N . GLY A 1 440 ? 1.847 6.400 24.025 1.00 60.22 440 GLY A N 1
ATOM 3469 C CA . GLY A 1 440 ? 1.701 6.988 22.681 1.00 60.22 440 GLY A CA 1
ATOM 3470 C C . GLY A 1 440 ? 1.789 8.519 22.540 1.00 60.22 440 GLY A C 1
ATOM 3471 O O . GLY A 1 440 ? 1.305 9.052 21.545 1.00 60.22 440 GLY A O 1
ATOM 3472 N N . ALA A 1 441 ? 2.397 9.231 23.493 1.00 48.53 441 ALA A N 1
ATOM 3473 C CA . ALA A 1 441 ? 2.665 10.668 23.442 1.00 48.53 441 ALA A CA 1
ATOM 3474 C C . ALA A 1 441 ? 4.145 10.925 23.789 1.00 48.53 441 ALA A C 1
ATOM 3476 O O . ALA A 1 441 ? 4.487 11.428 24.854 1.00 48.53 441 ALA A O 1
ATOM 3477 N N . GLY A 1 442 ? 5.040 10.514 22.891 1.00 49.00 442 GLY A N 1
ATOM 3478 C CA . GLY A 1 442 ? 6.497 10.652 22.993 1.00 49.00 442 GLY A CA 1
ATOM 3479 C C . GLY A 1 442 ? 7.143 10.487 21.614 1.00 49.00 442 GLY A C 1
ATOM 3480 O O . GLY A 1 442 ? 6.440 10.106 20.679 1.00 49.00 442 GLY A O 1
ATOM 3481 N N . ARG A 1 443 ? 8.435 10.848 21.473 1.00 49.06 443 ARG A N 1
ATOM 3482 C CA . ARG A 1 443 ? 9.179 10.944 20.193 1.00 49.06 443 ARG A CA 1
ATOM 3483 C C . ARG A 1 443 ? 8.789 9.817 19.233 1.00 49.06 443 ARG A C 1
ATOM 3485 O O . ARG A 1 443 ? 9.045 8.653 19.519 1.00 49.06 443 ARG A O 1
ATOM 3492 N N . CYS A 1 444 ? 8.184 10.171 18.103 1.00 50.47 444 CYS A N 1
ATOM 3493 C CA . CYS A 1 444 ? 7.947 9.205 17.046 1.00 50.47 444 CYS A CA 1
ATOM 3494 C C . CYS A 1 444 ? 9.280 8.647 16.561 1.00 50.47 444 CYS A C 1
ATOM 3496 O O . CYS A 1 444 ? 10.121 9.382 16.045 1.00 50.47 444 CYS A O 1
ATOM 3498 N N . GLN A 1 445 ? 9.443 7.343 16.728 1.00 52.12 445 GLN A N 1
ATOM 3499 C CA . GLN A 1 445 ? 10.374 6.550 15.954 1.00 52.12 445 GLN A CA 1
ATOM 3500 C C . GLN A 1 445 ? 9.507 5.783 14.956 1.00 52.12 445 GLN A C 1
ATOM 3502 O O . GLN A 1 445 ? 8.803 4.856 15.363 1.00 52.12 445 GLN A O 1
ATOM 3507 N N . PRO A 1 446 ? 9.459 6.192 13.675 1.00 49.84 446 PRO A N 1
ATOM 3508 C CA . PRO A 1 446 ? 8.902 5.342 12.644 1.00 49.84 446 PRO A CA 1
ATOM 3509 C C . PRO A 1 446 ? 9.902 4.203 12.444 1.00 49.84 446 PRO A C 1
ATOM 3511 O O . PRO A 1 446 ? 10.734 4.229 11.544 1.00 49.84 446 PRO A O 1
ATOM 3514 N N . GLU A 1 447 ? 9.870 3.222 13.339 1.00 52.25 447 GLU A N 1
ATOM 3515 C CA . GLU A 1 447 ? 10.580 1.969 13.146 1.00 52.25 447 GLU A CA 1
ATOM 3516 C C . GLU A 1 447 ? 9.822 1.241 12.036 1.00 52.25 447 GLU A C 1
ATOM 3518 O O . GLU A 1 447 ? 8.851 0.536 12.298 1.0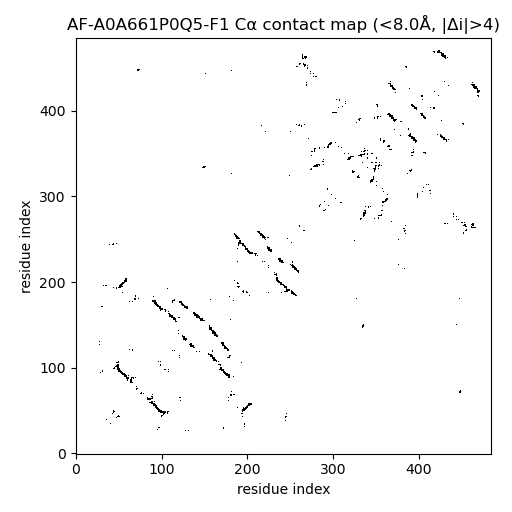0 52.25 447 GLU A O 1
ATOM 3523 N N . LEU A 1 448 ? 10.210 1.447 10.774 1.00 50.12 448 LEU A N 1
ATOM 3524 C CA . LEU A 1 448 ? 9.718 0.642 9.645 1.00 50.12 448 LEU A CA 1
ATOM 3525 C C . LEU A 1 448 ? 9.868 -0.862 9.948 1.00 50.12 448 LEU A C 1
ATOM 3527 O O . LEU A 1 448 ? 9.006 -1.657 9.572 1.00 50.12 448 LEU A O 1
ATOM 3531 N N . GLU A 1 449 ? 10.890 -1.202 10.736 1.00 48.44 449 GLU A N 1
ATOM 3532 C CA . GLU A 1 449 ? 11.175 -2.494 11.373 1.00 48.44 449 GLU A CA 1
ATOM 3533 C C . GLU A 1 449 ? 9.987 -3.061 12.180 1.00 48.44 449 GLU A C 1
ATOM 3535 O O . GLU A 1 449 ? 9.784 -4.271 12.235 1.00 48.44 449 GLU A O 1
ATOM 3540 N N . THR A 1 450 ? 9.119 -2.215 12.750 1.00 51.88 450 THR A N 1
ATOM 3541 C CA . THR A 1 450 ? 7.956 -2.665 13.543 1.00 51.88 450 THR A CA 1
ATOM 3542 C C . THR A 1 450 ? 6.761 -3.120 12.716 1.00 51.88 450 THR A C 1
ATOM 3544 O O . THR A 1 450 ? 5.867 -3.767 13.263 1.00 51.88 450 THR A O 1
ATOM 3547 N N . THR A 1 451 ? 6.732 -2.830 11.411 1.00 53.03 451 THR A N 1
ATOM 3548 C CA . THR A 1 451 ? 5.570 -3.106 10.544 1.00 53.03 451 THR A CA 1
ATOM 3549 C C . THR A 1 451 ? 5.383 -4.601 10.251 1.00 53.03 451 THR A C 1
ATOM 3551 O O . THR A 1 451 ? 4.294 -5.019 9.867 1.00 53.03 451 THR A O 1
ATOM 3554 N N . PHE A 1 452 ? 6.412 -5.417 10.501 1.00 59.56 452 PHE A N 1
ATOM 3555 C CA . PHE A 1 452 ? 6.378 -6.880 10.397 1.00 59.56 452 PHE A CA 1
ATOM 3556 C C . PHE A 1 452 ? 6.629 -7.578 11.734 1.00 59.56 452 PHE A C 1
ATOM 3558 O O . PHE A 1 452 ? 6.939 -8.765 11.748 1.00 59.56 452 PHE A O 1
ATOM 3565 N N . SER A 1 453 ? 6.543 -6.845 12.852 1.00 69.06 453 SER A N 1
ATOM 3566 C CA . SER A 1 453 ? 6.968 -7.343 14.160 1.00 69.06 453 SER A CA 1
ATOM 3567 C C . SER A 1 453 ? 6.251 -8.650 14.503 1.00 69.06 453 SER A C 1
ATOM 3569 O O . SER A 1 453 ? 5.063 -8.668 14.837 1.00 69.06 453 SER A O 1
ATOM 3571 N N . CYS A 1 454 ? 7.005 -9.740 14.401 1.00 77.38 454 CYS A N 1
ATOM 3572 C CA . CYS A 1 454 ? 6.604 -11.070 14.802 1.00 77.38 454 CYS A CA 1
ATOM 3573 C C . CYS A 1 454 ? 7.536 -11.531 15.916 1.00 77.38 454 CYS A C 1
ATOM 3575 O O . CYS A 1 454 ? 8.754 -11.374 15.837 1.00 77.38 454 CYS A O 1
ATOM 3577 N N . GLN A 1 455 ? 6.956 -12.086 16.971 1.00 75.19 455 GLN A N 1
ATOM 3578 C CA . GLN A 1 455 ? 7.715 -12.654 18.068 1.00 75.19 455 GLN A CA 1
ATOM 3579 C C . GLN A 1 455 ? 7.864 -14.159 17.872 1.00 75.19 455 GLN A C 1
ATOM 3581 O O . GLN A 1 455 ? 6.900 -14.915 17.985 1.00 75.19 455 GLN A O 1
ATOM 3586 N N . ILE A 1 456 ? 9.093 -14.585 17.588 1.00 73.75 456 ILE A N 1
ATOM 3587 C CA . ILE A 1 456 ? 9.419 -15.990 17.313 1.00 73.75 456 ILE A CA 1
ATOM 3588 C C . ILE A 1 456 ? 9.513 -16.809 18.620 1.00 73.75 456 ILE A C 1
ATOM 3590 O O . ILE A 1 456 ? 9.290 -18.016 18.597 1.00 73.75 456 ILE A O 1
ATOM 3594 N N . SER A 1 457 ? 9.778 -16.177 19.775 1.00 70.81 457 SER A N 1
ATOM 3595 C CA . SER A 1 457 ? 10.028 -16.862 21.057 1.00 70.81 457 SER A CA 1
ATOM 3596 C C . SER A 1 457 ? 9.209 -16.345 22.255 1.00 70.81 457 SER A C 1
ATOM 3598 O O . SER A 1 457 ? 8.870 -15.169 22.345 1.00 70.81 457 SER A O 1
ATOM 3600 N N . THR A 1 458 ? 8.987 -17.245 23.226 1.00 57.41 458 THR A N 1
ATOM 3601 C CA . THR A 1 458 ? 8.281 -17.107 24.528 1.00 57.41 458 THR A CA 1
ATOM 3602 C C . THR A 1 458 ? 6.817 -16.624 24.509 1.00 57.41 458 THR A C 1
ATOM 3604 O O . THR A 1 458 ? 6.456 -15.736 23.742 1.00 57.41 458 THR A O 1
ATOM 3607 N N . PRO A 1 459 ? 5.952 -17.188 25.380 1.00 53.16 459 PRO A N 1
ATOM 3608 C CA . PRO A 1 459 ? 4.550 -16.804 25.476 1.00 53.16 459 PRO A CA 1
ATOM 3609 C C . PRO A 1 459 ? 4.421 -15.457 26.189 1.00 53.16 459 PRO A C 1
ATOM 3611 O O . PRO A 1 459 ? 4.400 -15.364 27.415 1.00 53.16 459 PRO A O 1
ATOM 3614 N N . GLU A 1 460 ? 4.334 -14.398 25.403 1.00 68.94 460 GLU A N 1
ATOM 3615 C CA . GLU A 1 460 ? 3.804 -13.123 25.861 1.00 68.94 460 GLU A CA 1
ATOM 3616 C C . GLU A 1 460 ? 2.278 -13.082 25.690 1.00 68.94 460 GLU A C 1
ATOM 3618 O O . GLU A 1 460 ? 1.722 -13.850 24.898 1.00 68.94 460 GLU A O 1
ATOM 3623 N N . PRO A 1 461 ? 1.567 -12.210 26.429 1.00 80.12 461 PRO A N 1
ATOM 3624 C CA . PRO A 1 461 ? 0.141 -12.023 26.209 1.00 80.12 461 PRO A CA 1
ATOM 3625 C C . PRO A 1 461 ? -0.125 -11.616 24.757 1.00 80.12 461 PRO A C 1
ATOM 3627 O O . PRO A 1 461 ? 0.537 -10.728 24.218 1.00 80.12 461 PRO A O 1
ATOM 3630 N N . VAL A 1 462 ? -1.119 -12.262 24.142 1.00 80.88 462 VAL A N 1
ATOM 3631 C CA . VAL A 1 462 ? -1.563 -11.969 22.775 1.00 80.88 462 VAL A CA 1
ATOM 3632 C C . VAL A 1 462 ? -1.931 -10.489 22.681 1.00 80.88 462 VAL A C 1
ATOM 3634 O O . VAL A 1 462 ? -2.799 -10.009 23.408 1.00 80.88 462 VAL A O 1
ATOM 3637 N N . GLU A 1 463 ? -1.243 -9.758 21.805 1.00 87.81 463 GLU A N 1
ATOM 3638 C CA . GLU A 1 463 ? -1.492 -8.328 21.575 1.00 87.81 463 GLU A CA 1
ATOM 3639 C C . GLU A 1 463 ? -2.522 -8.102 20.462 1.00 87.81 463 GLU A C 1
ATOM 3641 O O . GLU A 1 463 ? -3.222 -7.090 20.461 1.00 87.81 463 GLU A O 1
ATOM 3646 N N . LEU A 1 464 ? -2.606 -9.039 19.513 1.00 87.94 464 LEU A N 1
ATOM 3647 C CA . LEU A 1 464 ? -3.463 -8.981 18.334 1.00 87.94 464 LEU A CA 1
ATOM 3648 C C . LEU A 1 464 ? -4.290 -10.259 18.220 1.00 87.94 464 LEU A C 1
ATOM 3650 O O . LEU A 1 464 ? -3.739 -11.355 18.149 1.00 87.94 464 LEU A O 1
ATOM 3654 N N . GLN A 1 465 ? -5.609 -10.120 18.140 1.00 90.69 465 GLN A N 1
ATOM 3655 C CA . GLN A 1 465 ? -6.508 -11.245 17.909 1.00 90.69 465 GLN A CA 1
ATOM 3656 C C . GLN A 1 465 ? -6.970 -11.276 16.456 1.00 90.69 465 GLN A C 1
ATOM 3658 O O . GLN A 1 465 ? -7.542 -10.303 15.960 1.00 90.69 465 GLN A O 1
ATOM 3663 N N . LEU A 1 466 ? -6.772 -12.408 15.778 1.00 92.81 466 LEU A N 1
ATOM 3664 C CA . LEU A 1 466 ? -7.436 -12.666 14.505 1.00 92.81 466 LEU A CA 1
ATOM 3665 C C . LEU A 1 466 ? -8.871 -13.129 14.773 1.00 92.81 466 LEU A C 1
ATOM 3667 O O . LEU A 1 466 ? -9.088 -14.210 15.313 1.00 92.81 466 LEU A O 1
ATOM 3671 N N . VAL A 1 467 ? -9.847 -12.332 14.350 1.00 93.19 467 VAL A N 1
ATOM 3672 C CA . VAL A 1 467 ? -11.275 -12.606 14.548 1.00 93.19 467 VAL A CA 1
ATOM 3673 C C . VAL A 1 467 ? -12.013 -12.724 13.216 1.00 93.19 467 VAL A C 1
ATOM 3675 O O . VAL A 1 467 ? -11.597 -12.165 12.197 1.00 93.19 467 VAL A O 1
ATOM 3678 N N . SER A 1 468 ? -13.138 -13.442 13.228 1.00 92.75 468 SER A N 1
ATOM 3679 C CA . SER A 1 468 ? -14.120 -13.417 12.137 1.00 92.75 468 SER A CA 1
ATOM 3680 C C . SER A 1 468 ? -15.258 -12.487 12.538 1.00 92.75 468 SER A C 1
ATOM 3682 O O . SER A 1 468 ? -15.946 -12.741 13.523 1.00 92.75 468 SER A O 1
ATOM 3684 N N . ILE A 1 469 ? -15.462 -11.402 11.797 1.00 91.56 469 ILE A N 1
ATOM 3685 C CA . ILE A 1 469 ? -16.456 -10.388 12.156 1.00 91.56 469 ILE A CA 1
ATOM 3686 C C . ILE A 1 469 ? -17.865 -11.002 12.084 1.00 91.56 469 ILE A C 1
ATOM 3688 O O . ILE A 1 469 ? -18.256 -11.540 11.050 1.00 91.56 469 ILE A O 1
ATOM 3692 N N . GLY A 1 470 ? -18.651 -10.893 13.158 1.00 82.38 470 GLY A N 1
ATOM 3693 C CA . GLY A 1 470 ? -20.071 -11.273 13.167 1.00 82.38 470 GLY A CA 1
ATOM 3694 C C . GLY A 1 470 ? -20.373 -12.760 13.363 1.00 82.38 470 GLY A C 1
ATOM 3695 O O . GLY A 1 470 ? -21.528 -13.144 13.220 1.00 82.38 470 GLY A O 1
ATOM 3696 N N . TYR A 1 471 ? -19.374 -13.575 13.703 1.00 75.06 471 TYR A N 1
ATOM 3697 C CA . TYR A 1 471 ? -19.593 -14.902 14.277 1.00 75.06 471 TYR A CA 1
ATOM 3698 C C . TYR A 1 471 ? -19.247 -14.825 15.764 1.00 75.06 471 TYR A C 1
ATOM 3700 O O . TYR A 1 471 ? -18.108 -14.515 16.107 1.00 75.06 471 TYR A O 1
ATOM 3708 N N . GLU A 1 472 ? -20.238 -15.032 16.634 1.00 52.12 472 GLU A N 1
ATOM 3709 C CA . GLU A 1 472 ? -20.021 -15.087 18.083 1.00 52.12 472 GLU A CA 1
ATOM 3710 C C . GLU A 1 472 ? -18.976 -16.160 18.429 1.00 52.12 472 GLU A C 1
ATOM 3712 O O . GLU A 1 472 ? -18.922 -17.225 17.810 1.00 52.12 472 GLU A O 1
ATOM 3717 N N . GLU A 1 473 ? -18.133 -15.852 19.415 1.00 45.00 473 GLU A N 1
ATOM 3718 C CA . GLU A 1 473 ? -16.999 -16.640 19.910 1.00 45.00 473 GLU A CA 1
ATOM 3719 C C . GLU A 1 473 ? -17.406 -17.987 20.547 1.00 45.00 473 GLU A C 1
ATOM 3721 O O . GLU A 1 473 ? -17.081 -18.265 21.697 1.00 45.00 473 GLU A O 1
ATOM 3726 N N . GLN A 1 474 ? -18.062 -18.893 19.821 1.00 37.22 474 GLN A N 1
ATOM 3727 C CA . GLN A 1 474 ? -18.205 -20.280 20.288 1.00 37.22 474 GLN A CA 1
ATOM 3728 C C . GLN A 1 474 ? -16.912 -21.105 20.136 1.00 37.22 474 GLN A C 1
ATOM 3730 O O . GLN A 1 474 ? -16.820 -22.199 20.684 1.00 37.22 474 GLN A O 1
ATOM 3735 N N . GLN A 1 475 ? -15.874 -20.592 19.462 1.00 39.66 475 GLN A N 1
ATOM 3736 C CA . GLN A 1 475 ? -14.607 -21.321 19.287 1.00 39.66 475 GLN A CA 1
ATOM 3737 C C . GLN A 1 475 ? -13.554 -21.080 20.384 1.00 39.66 475 GLN A C 1
ATOM 3739 O O . GLN A 1 475 ? -12.696 -21.939 20.570 1.00 39.66 475 GLN A O 1
ATOM 3744 N N . GLN A 1 476 ? -13.630 -20.009 21.188 1.00 39.47 476 GLN A N 1
ATOM 3745 C CA . GLN A 1 476 ? -12.616 -19.771 22.236 1.00 39.47 476 GLN A CA 1
ATOM 3746 C C . GLN A 1 476 ? -12.785 -20.636 23.503 1.00 39.47 476 GLN A C 1
ATOM 3748 O O . GLN A 1 476 ? -11.843 -20.746 24.291 1.00 39.47 476 GLN A O 1
ATOM 3753 N N . GLN A 1 477 ? -13.929 -21.303 23.703 1.00 34.78 477 GLN A N 1
ATOM 3754 C CA . GLN A 1 477 ? -14.083 -22.283 24.791 1.00 34.78 477 GLN A CA 1
ATOM 3755 C C . GLN A 1 477 ? -13.587 -23.691 24.431 1.00 34.78 477 GLN A C 1
ATOM 3757 O O . GLN A 1 477 ? -13.232 -24.445 25.334 1.00 34.78 477 GLN A O 1
ATOM 3762 N N . VAL A 1 478 ? -13.491 -24.043 23.144 1.00 40.03 478 VAL A N 1
ATOM 3763 C CA . VAL A 1 478 ? -13.053 -25.391 22.737 1.00 40.03 478 VAL A CA 1
ATOM 3764 C C . VAL A 1 478 ? -11.529 -25.538 22.834 1.00 40.03 478 VAL A C 1
ATOM 3766 O O . VAL A 1 478 ? -11.049 -26.576 23.277 1.00 40.03 478 VAL A O 1
ATOM 3769 N N . GLU A 1 479 ? -10.755 -24.486 22.553 1.00 35.28 479 GLU A N 1
ATOM 3770 C CA . GLU A 1 479 ? -9.288 -24.548 22.687 1.00 35.28 479 GLU A CA 1
ATOM 3771 C C . GLU A 1 479 ? -8.791 -24.357 24.129 1.00 35.28 479 GLU A C 1
ATOM 3773 O O . GLU A 1 479 ? -7.762 -24.918 24.496 1.00 35.28 479 GLU A O 1
ATOM 3778 N N . ARG A 1 480 ? -9.544 -23.661 24.996 1.00 37.94 480 ARG A N 1
ATOM 3779 C CA . ARG A 1 480 ? -9.222 -23.582 26.437 1.00 37.94 480 ARG A CA 1
ATOM 3780 C C . ARG A 1 480 ? -9.668 -24.812 27.237 1.00 37.94 480 ARG A C 1
ATOM 3782 O O . ARG A 1 480 ? -9.160 -25.027 28.332 1.00 37.94 480 ARG A O 1
ATOM 3789 N N . GLY A 1 481 ? -10.589 -25.619 26.705 1.00 31.56 481 GLY A N 1
ATOM 3790 C CA . GLY A 1 481 ? -11.034 -26.879 27.314 1.00 31.56 481 GLY A CA 1
ATOM 3791 C C . GLY A 1 481 ? -10.181 -28.100 26.950 1.00 31.56 481 GLY A C 1
ATOM 3792 O O . GLY A 1 481 ? -10.259 -29.114 27.633 1.00 31.56 481 GLY A O 1
ATOM 3793 N N . ALA A 1 482 ? -9.342 -28.014 25.913 1.00 35.41 482 ALA A N 1
ATOM 3794 C CA . ALA A 1 482 ? -8.529 -29.137 25.436 1.00 35.41 482 ALA A CA 1
ATOM 3795 C C . ALA A 1 482 ? -7.145 -29.257 26.111 1.00 35.41 482 ALA A C 1
ATOM 3797 O O . ALA A 1 482 ? -6.374 -30.146 25.765 1.00 35.41 482 ALA A O 1
ATOM 3798 N N . THR A 1 483 ? -6.813 -28.385 27.074 1.00 37.94 483 THR A N 1
ATOM 3799 C CA . THR A 1 483 ? -5.543 -28.430 27.837 1.00 37.94 483 THR A CA 1
ATOM 3800 C C . THR A 1 483 ? -5.703 -28.908 29.283 1.00 37.94 483 THR A C 1
ATOM 3802 O O . THR A 1 483 ? -4.784 -28.772 30.088 1.00 37.94 483 THR A O 1
ATOM 3805 N N . LEU A 1 484 ? -6.860 -29.477 29.625 1.00 36.91 484 LEU A N 1
ATOM 3806 C CA . LEU A 1 484 ? -7.103 -30.147 30.902 1.00 36.91 484 LEU A CA 1
ATOM 3807 C C . LEU A 1 484 ? -7.863 -31.456 30.664 1.00 36.91 484 LEU A C 1
ATOM 3809 O O . LEU A 1 484 ? -9.024 -31.567 31.040 1.00 36.91 484 LEU A O 1
ATOM 3813 N N . HIS A 1 485 ? -7.197 -32.431 30.044 1.00 36.31 485 HIS A N 1
ATOM 3814 C CA . HIS A 1 485 ? -7.440 -33.857 30.270 1.00 36.31 485 HIS A CA 1
ATOM 3815 C C . HIS A 1 485 ? -6.164 -34.662 30.060 1.00 36.31 485 HIS A C 1
ATOM 3817 O O . HIS A 1 485 ? -5.488 -34.431 29.032 1.00 36.31 485 HIS A O 1
#

Secondary structure (DSSP, 8-state):
-------------------------PPP-----TTS-HHHHHHHHHTTSEEEEEEEEEEES-TTSS--HHHHHTT-TT----S--TT--EEEEEEEEEE-SHHHHHHHSEEEEEESSSSPPP-EEEEE-TTS-EE--EEEEEEEEES---S-SS---EEEEEEEE---TT-EEEEEEE--GGGGGEEES--SSSEES-EEEEES-TTSPP-TTEEEEEE-TTS-EEE-SPTTPSSEEEEESS-B----GGG--EEEEEE--S-GGGB-GGGGHHHHHHHHSS--BSTTSB-HHHHS---GGGHHHHHHHHHHHHHHHSEEPPPPSSTTTSSS-SS-HHHHHHHSEE-HHHHHHHHHHHHHHTT---EEEEE---TTS---TTS--GGG--EEEEEEE-TTS-EEEE-TTS---TTSSS-GGGTT-EEEEEPHHHHHH----S-----GGGGG-B--SS-PPPSEEEEETTS-SSSHHHHHHTT--

Foldseek 3Di:
DDDDDDDDDDDDPPPPPPPPPPPVPPALPDDDPVQPDPVLVVLQCVPLQKEFAEKEKDKDLPQLCQAPQVCLLLVVVPPDDPDSHSPDIAIKIKTKMAGAYPSNQVLVQKDKAKAFDPDDWDKDKWKAALVGDTDDKDKDFPDKAFQFDQPADGTTIIMTMIGIDDDDHNMMMIMMTGHHFQCLQKDWQAALNGKYAKYKYWAADPPDDQCPQKDKDKFALPPQKDFPDDVRDPRTMIIGNGIGRRDDLLHTIMMGMAGFFQALLQQAPLLCLSLQLLLVPDDQDDPQFDDVVLLAADDQVCFLVSLLVLLVCLVVQAAADQADSDLSRQAAFRGHLNVSRNVSYGHQSNSASVSVNSCVSRVFQKWKKFWQQSPSGDDDRNGNASSSTRHIWIWTAGSVRQIFIRTPPDRGDSVQVVPPSQAQTKMKIFDSVVVVVCPSPDRDDPSSSSNNRGHPDDDDRRGIDIDGGPDPPPPVVVVVVVVPD

Radius of gyration: 27.75 Å; Cα contacts (8 Å, |Δi|>4): 1006; chains: 1; bounding box: 122×60×67 Å

Solvent-accessible surface area (backbone atoms only — not comparable to full-atom values): 27282 Å² total; per-residue (Å²): 133,90,83,88,82,92,80,85,82,85,74,80,81,82,71,77,74,77,72,74,77,72,68,80,71,78,73,74,86,72,74,80,59,82,88,50,53,74,68,58,46,47,50,28,39,77,60,35,1,21,34,26,58,35,39,35,36,37,47,40,66,51,76,40,23,78,44,57,48,60,43,60,64,68,68,53,78,88,69,84,64,97,61,76,48,66,85,31,55,22,38,34,37,41,37,30,34,33,21,65,20,78,58,7,32,66,55,64,26,50,52,76,40,54,34,43,63,91,65,80,76,68,68,49,74,48,34,26,45,71,89,60,51,78,46,89,63,48,76,42,82,76,45,74,42,70,71,43,56,64,99,42,99,74,66,56,49,25,39,37,35,34,40,48,36,86,70,52,68,46,23,36,40,39,38,40,34,62,37,29,54,77,53,58,40,45,48,66,63,49,32,68,61,22,20,24,53,32,25,39,40,34,52,58,35,86,85,52,75,79,63,85,61,49,41,76,51,77,48,51,87,79,70,43,67,42,76,73,40,61,90,93,42,60,34,43,28,36,36,47,77,56,64,40,67,59,32,60,80,89,67,43,33,33,40,35,57,42,66,57,34,99,37,56,62,30,35,44,53,60,51,47,48,66,46,49,30,26,22,58,36,74,74,46,69,37,101,75,38,35,60,58,75,67,33,41,74,62,57,63,99,41,37,57,62,50,54,53,53,47,49,55,46,44,72,74,57,39,47,76,43,77,56,53,92,47,73,82,46,24,28,45,46,45,42,30,18,28,58,34,39,57,69,32,40,36,30,37,12,27,50,24,25,33,55,39,34,35,39,41,56,12,68,47,77,56,30,52,28,37,28,42,69,59,90,70,55,82,88,61,87,88,58,43,53,70,88,65,39,45,37,32,25,26,36,36,61,32,70,86,66,53,58,40,66,50,43,68,96,54,88,79,48,90,89,48,53,55,44,76,94,46,52,72,31,46,30,42,37,43,38,63,71,55,59,70,67,52,74,57,80,67,87,68,73,88,54,71,52,32,63,70,38,51,56,89,70,80,95,66,83,67,32,26,45,79,43,50,37,77,59,81,78,73,64,66,59,57,66,67,56,69,79,74,126

Mean predicted aligned error: 10.27 Å